Protein AF-A0AAE8I9Z9-F1 (afdb_monomer)

pLDDT: mean 86.56, std 18.38, range [20.78, 98.5]

Structure (mmCIF, N/CA/C/O backbone):
data_AF-A0AAE8I9Z9-F1
#
_entry.id   AF-A0AAE8I9Z9-F1
#
loop_
_atom_site.group_PDB
_atom_site.id
_atom_site.type_symbol
_atom_site.label_atom_id
_atom_site.label_alt_id
_atom_site.label_comp_id
_atom_site.label_asym_id
_atom_site.label_entity_id
_atom_site.label_seq_id
_atom_site.pdbx_PDB_ins_code
_atom_site.Cartn_x
_atom_site.Cartn_y
_atom_site.Cartn_z
_atom_site.occupancy
_atom_site.B_iso_or_equiv
_atom_site.auth_seq_id
_atom_site.auth_comp_id
_atom_site.auth_asym_id
_atom_site.auth_atom_id
_atom_site.pdbx_PDB_model_num
ATOM 1 N N . MET A 1 1 ? -72.978 13.487 47.332 1.00 27.78 1 MET A N 1
ATOM 2 C CA . MET A 1 1 ? -72.553 13.592 45.921 1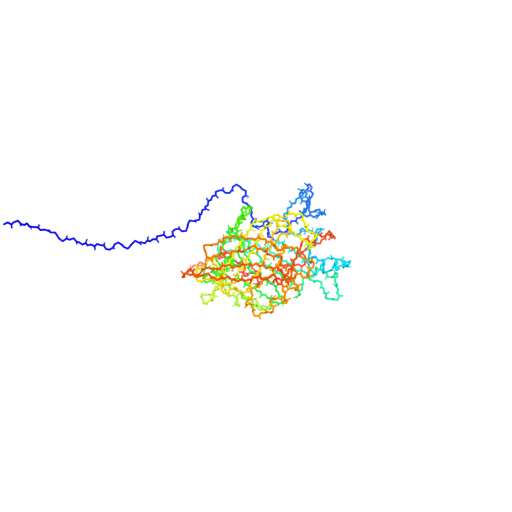.00 27.78 1 MET A CA 1
ATOM 3 C C . MET A 1 1 ? -71.120 13.064 45.837 1.00 27.78 1 MET A C 1
ATOM 5 O O . MET A 1 1 ? -70.278 13.612 46.527 1.00 27.78 1 MET A O 1
ATOM 9 N N . THR A 1 2 ? -70.921 11.811 45.387 1.00 24.28 2 THR A N 1
ATOM 10 C CA . THR A 1 2 ? -70.250 11.455 44.097 1.00 24.28 2 THR A CA 1
ATOM 11 C C . THR A 1 2 ? -68.805 12.001 44.030 1.00 24.28 2 THR A C 1
ATOM 13 O O . THR A 1 2 ? -68.655 13.207 44.067 1.00 24.28 2 THR A O 1
ATOM 16 N N . LYS A 1 3 ? -67.683 11.270 43.895 1.00 24.33 3 LYS A N 1
ATOM 17 C CA . LYS A 1 3 ? -67.329 9.877 43.545 1.00 24.33 3 LYS A CA 1
ATOM 18 C C . LYS A 1 3 ? -65.858 9.599 43.961 1.00 24.33 3 LYS A C 1
ATOM 20 O O . LYS A 1 3 ? -64.993 10.442 43.783 1.00 24.33 3 LYS A O 1
ATOM 25 N N . ALA A 1 4 ? -65.630 8.393 44.467 1.00 20.78 4 ALA A N 1
ATOM 26 C CA . ALA A 1 4 ? -64.546 7.432 44.221 1.00 20.78 4 ALA A CA 1
ATOM 27 C C . ALA A 1 4 ? -63.441 7.669 43.134 1.00 20.78 4 ALA A C 1
ATOM 29 O O . ALA A 1 4 ? -63.767 7.879 41.969 1.00 20.78 4 ALA A O 1
ATOM 30 N N . PHE A 1 5 ? -62.187 7.352 43.536 1.00 21.09 5 PHE A N 1
ATOM 31 C CA . PHE A 1 5 ? -61.244 6.333 42.984 1.00 21.09 5 PHE A CA 1
ATOM 32 C C . PHE A 1 5 ? -59.982 6.688 42.134 1.00 21.09 5 PHE A C 1
ATOM 34 O O . PHE A 1 5 ? -60.018 7.474 41.198 1.00 21.09 5 PHE A O 1
ATOM 41 N N . VAL A 1 6 ? -58.930 5.893 42.438 1.00 22.80 6 VAL A N 1
ATOM 42 C CA . VAL A 1 6 ? -57.739 5.427 41.670 1.00 22.80 6 VAL A CA 1
ATOM 43 C C . VAL A 1 6 ? -56.415 6.219 41.741 1.00 22.80 6 VAL A C 1
ATOM 45 O O . VAL A 1 6 ? -56.242 7.277 41.150 1.00 22.80 6 VAL A O 1
ATOM 48 N N . PHE A 1 7 ? -55.426 5.571 42.378 1.00 23.30 7 PHE A N 1
ATOM 49 C CA . PHE A 1 7 ? -53.979 5.734 42.182 1.00 23.30 7 PHE A CA 1
ATOM 50 C C . PHE A 1 7 ? -53.542 5.135 40.832 1.00 23.30 7 PHE A C 1
ATOM 52 O O . PHE A 1 7 ? -53.916 4.007 40.516 1.00 23.30 7 PHE A O 1
ATOM 59 N N . SER A 1 8 ? -52.677 5.820 40.081 1.00 23.91 8 SER A N 1
ATOM 60 C CA . SER A 1 8 ? -51.899 5.206 38.994 1.00 23.91 8 SER A CA 1
ATOM 61 C C . SER A 1 8 ? -50.421 5.559 39.115 1.00 23.91 8 SER A C 1
ATOM 63 O O . SER A 1 8 ? -50.047 6.729 39.146 1.00 23.91 8 SER A O 1
ATOM 65 N N . LEU A 1 9 ? -49.603 4.505 39.199 1.00 24.45 9 LEU A N 1
ATOM 66 C CA . LEU A 1 9 ? -48.158 4.520 39.010 1.00 24.45 9 LEU A CA 1
ATOM 67 C C . LEU A 1 9 ? -47.843 4.917 37.564 1.00 24.45 9 LEU A C 1
ATOM 69 O O . LEU A 1 9 ? -48.270 4.234 36.633 1.00 24.45 9 LEU A O 1
ATOM 73 N N . THR A 1 10 ? -47.012 5.937 37.378 1.00 28.91 10 THR A N 1
ATOM 74 C CA . THR A 1 10 ? -46.361 6.199 36.091 1.00 28.91 10 THR A CA 1
ATOM 75 C C . THR A 1 10 ? -44.973 5.568 36.120 1.00 28.91 10 THR A C 1
ATOM 77 O O . THR A 1 10 ? -44.073 6.049 36.807 1.00 28.91 10 THR A O 1
ATOM 80 N N . ALA A 1 11 ? -44.806 4.463 35.395 1.00 29.44 11 ALA A N 1
ATOM 81 C CA . ALA A 1 11 ? -43.508 3.863 35.123 1.00 29.44 11 ALA A CA 1
ATOM 82 C C . ALA A 1 11 ? -42.762 4.695 34.066 1.00 29.44 11 ALA A C 1
ATOM 84 O O . ALA A 1 11 ? -43.292 4.975 32.990 1.00 29.44 11 ALA A O 1
ATOM 85 N N . LEU A 1 12 ? -41.524 5.078 34.377 1.00 27.38 12 LEU A N 1
ATOM 86 C CA . LEU A 1 12 ? -40.584 5.693 33.445 1.00 27.38 12 LEU A CA 1
ATOM 87 C C . LEU A 1 12 ? -40.046 4.597 32.508 1.00 27.38 12 LEU A C 1
ATOM 89 O O . LEU A 1 12 ? -39.270 3.740 32.929 1.00 27.38 12 LEU A O 1
ATOM 93 N N . ALA A 1 13 ? -40.460 4.601 31.242 1.00 29.39 13 ALA A N 1
ATOM 94 C CA . ALA A 1 13 ? -39.861 3.752 30.218 1.00 29.39 13 ALA A CA 1
ATOM 95 C C . ALA A 1 13 ? -38.557 4.397 29.722 1.00 29.39 13 ALA A C 1
ATOM 97 O O . ALA A 1 13 ? -38.572 5.388 28.994 1.00 29.39 13 ALA A O 1
ATOM 98 N N . ILE A 1 14 ? -37.419 3.828 30.123 1.00 35.84 14 ILE A N 1
ATOM 99 C CA . ILE A 1 14 ? -36.111 4.112 29.529 1.00 35.84 14 ILE A CA 1
ATOM 100 C C . ILE A 1 14 ? -36.068 3.375 28.187 1.00 35.84 14 ILE A C 1
ATOM 102 O O . ILE A 1 14 ? -35.881 2.161 28.136 1.00 35.84 14 ILE A O 1
ATOM 106 N N . GLY A 1 15 ? -36.280 4.107 27.095 1.00 30.06 15 GLY A N 1
ATOM 107 C CA . GLY A 1 15 ? -36.094 3.597 25.742 1.00 30.06 15 GLY A CA 1
ATOM 108 C C . GLY A 1 15 ? -34.610 3.386 25.456 1.00 30.06 15 GLY A C 1
ATOM 109 O O . GLY A 1 15 ? -33.880 4.334 25.180 1.00 30.06 15 GLY A O 1
ATOM 110 N N . SER A 1 16 ? -34.154 2.138 25.526 1.00 34.41 16 SER A N 1
ATOM 111 C CA . SER A 1 16 ? -32.847 1.728 25.019 1.00 34.41 16 SER A CA 1
ATOM 112 C C . SER A 1 16 ? -32.886 1.745 23.488 1.00 34.41 16 SER A C 1
ATOM 114 O O . SER A 1 16 ? -33.453 0.852 22.862 1.00 34.41 16 SER A O 1
ATOM 116 N N . ALA A 1 17 ? -32.302 2.771 22.870 1.00 32.62 17 ALA A N 1
ATOM 117 C CA . ALA A 1 17 ? -32.050 2.776 21.435 1.00 32.62 17 ALA A CA 1
ATOM 118 C C . ALA A 1 17 ? -30.939 1.758 21.124 1.00 32.62 17 ALA A C 1
ATOM 120 O O . ALA A 1 17 ? -29.752 2.034 21.294 1.00 32.62 17 ALA A O 1
ATOM 121 N N . ASN A 1 18 ? -31.332 0.562 20.687 1.00 29.11 18 ASN A N 1
ATOM 122 C CA . ASN A 1 18 ? -30.429 -0.382 20.043 1.00 29.11 18 ASN A CA 1
ATOM 123 C C . ASN A 1 18 ? -29.983 0.220 18.706 1.00 29.11 18 ASN A C 1
ATOM 125 O O . ASN A 1 18 ? -30.702 0.151 17.711 1.00 29.11 18 ASN A O 1
ATOM 129 N N . VAL A 1 19 ? -28.786 0.805 18.675 1.00 31.58 19 VAL A N 1
ATOM 130 C CA . VAL A 1 19 ? -28.077 1.083 17.422 1.00 31.58 19 VAL A CA 1
ATOM 131 C C . VAL A 1 19 ? -27.552 -0.256 16.906 1.00 31.58 19 VAL A C 1
ATOM 133 O O . VAL A 1 19 ? -26.397 -0.628 17.104 1.00 31.58 19 VAL A O 1
ATOM 136 N N . SER A 1 20 ? -28.441 -1.033 16.292 1.00 33.75 20 SER A N 1
ATOM 137 C CA . SER A 1 20 ? -28.059 -2.159 15.453 1.00 33.75 20 SER A CA 1
ATOM 138 C C . SER A 1 20 ? -27.346 -1.582 14.234 1.00 33.75 20 SER A C 1
ATOM 140 O O . SER A 1 20 ? -27.979 -1.002 13.356 1.00 33.75 20 SER A O 1
ATOM 142 N N . GLY A 1 21 ? -26.016 -1.683 14.214 1.00 31.55 21 GLY A N 1
ATOM 143 C CA . GLY A 1 21 ? -25.214 -1.344 13.045 1.00 31.55 21 GLY A CA 1
ATOM 144 C C . GLY A 1 21 ? -25.703 -2.155 11.851 1.00 31.55 21 GLY A C 1
ATOM 145 O O . GLY A 1 21 ? -25.521 -3.372 11.810 1.00 31.55 21 GLY A O 1
ATOM 146 N N . ALA A 1 22 ? -26.358 -1.482 10.909 1.00 30.47 22 ALA A N 1
ATOM 147 C CA . ALA A 1 22 ? -26.752 -2.062 9.641 1.00 30.47 22 ALA A CA 1
ATOM 148 C C . ALA A 1 22 ? -25.480 -2.357 8.840 1.00 30.47 22 ALA A C 1
ATOM 150 O O . ALA A 1 22 ? -24.880 -1.475 8.229 1.00 30.47 22 ALA A O 1
ATOM 151 N N . VAL A 1 23 ? -25.039 -3.611 8.884 1.00 37.22 23 VAL A N 1
ATOM 152 C CA . VAL A 1 23 ? -24.129 -4.155 7.884 1.00 37.22 23 VAL A CA 1
ATOM 153 C C . VAL A 1 23 ? -25.029 -4.545 6.718 1.00 37.22 23 VAL A C 1
ATOM 155 O O . VAL A 1 23 ? -25.669 -5.593 6.763 1.00 37.22 23 VAL A O 1
ATOM 158 N N . ASN A 1 24 ? -25.161 -3.674 5.716 1.00 34.12 24 ASN A N 1
ATOM 159 C CA . ASN A 1 24 ? -25.824 -4.046 4.468 1.00 34.12 24 ASN A CA 1
ATOM 160 C C . ASN A 1 24 ? -24.989 -5.153 3.816 1.00 34.12 24 ASN A C 1
ATOM 162 O O . ASN A 1 24 ? -23.920 -4.900 3.268 1.00 34.12 24 ASN A O 1
ATOM 166 N N . ALA A 1 25 ? -25.456 -6.392 3.946 1.00 39.59 25 ALA A N 1
ATOM 167 C CA . ALA A 1 25 ? -24.931 -7.540 3.233 1.00 39.59 25 ALA A CA 1
ATOM 168 C C . ALA A 1 25 ? -25.833 -7.782 2.018 1.00 39.59 25 ALA A C 1
ATOM 170 O O . ALA A 1 25 ? -26.787 -8.554 2.087 1.00 39.59 25 ALA A O 1
ATOM 171 N N . GLU A 1 26 ? -25.550 -7.091 0.915 1.00 36.56 26 GLU A N 1
ATOM 172 C CA . GLU A 1 26 ? -26.043 -7.509 -0.395 1.00 36.56 26 GLU A CA 1
ATOM 173 C C . GLU A 1 26 ? -25.171 -8.652 -0.922 1.00 36.56 26 GLU A C 1
ATOM 175 O O . GLU A 1 26 ? -23.943 -8.650 -0.803 1.00 36.56 26 GLU A O 1
ATOM 180 N N . ALA A 1 27 ? -25.833 -9.671 -1.464 1.00 37.28 27 ALA A N 1
ATOM 181 C CA . ALA A 1 27 ? -25.208 -10.850 -2.035 1.00 37.28 27 ALA A CA 1
ATOM 182 C C . ALA A 1 27 ? -24.392 -10.471 -3.285 1.00 37.28 27 ALA A C 1
ATOM 184 O O . ALA A 1 27 ? -24.947 -10.133 -4.328 1.00 37.28 27 ALA A O 1
ATOM 185 N N . ALA A 1 28 ? -23.064 -10.541 -3.175 1.00 37.03 28 ALA A N 1
ATOM 186 C CA . ALA A 1 28 ? -22.134 -10.207 -4.245 1.00 37.03 28 ALA A CA 1
ATOM 187 C C . ALA A 1 28 ? -21.938 -11.385 -5.215 1.00 37.03 28 ALA A C 1
ATOM 189 O O . ALA A 1 28 ? -21.158 -12.304 -4.957 1.00 37.03 28 ALA A O 1
ATOM 190 N N . THR A 1 29 ? -22.578 -11.331 -6.381 1.00 37.59 29 THR A N 1
ATOM 191 C CA . THR A 1 29 ? -22.093 -12.047 -7.567 1.00 37.59 29 THR A CA 1
ATOM 192 C C . THR A 1 29 ? -20.785 -11.392 -8.024 1.00 37.59 29 THR A C 1
ATOM 194 O O . THR A 1 29 ? -20.809 -10.338 -8.652 1.00 37.59 29 THR A O 1
ATOM 197 N N . GLY A 1 30 ? -19.642 -11.996 -7.676 1.00 48.78 30 GLY A N 1
ATOM 198 C CA . GLY A 1 30 ? -18.316 -11.600 -8.177 1.00 48.78 30 GLY A CA 1
ATOM 199 C C . GLY A 1 30 ? -17.436 -10.774 -7.230 1.00 48.78 30 GLY A C 1
ATOM 200 O O . GLY A 1 30 ? -16.554 -10.061 -7.711 1.00 48.78 30 GLY A O 1
ATOM 201 N N . SER A 1 31 ? -17.642 -10.852 -5.907 1.00 60.31 31 SER A N 1
ATOM 202 C CA . SER A 1 31 ? -16.715 -10.238 -4.941 1.00 60.31 31 SER A CA 1
ATOM 203 C C . SER A 1 31 ? -15.290 -10.727 -5.198 1.00 60.31 31 SER A C 1
ATOM 205 O O . SER A 1 31 ? -15.023 -11.926 -5.134 1.00 60.31 31 SER A O 1
ATOM 207 N N . THR A 1 32 ? -14.383 -9.804 -5.515 1.00 82.44 32 THR A N 1
ATOM 208 C CA . THR A 1 32 ? -12.966 -10.142 -5.620 1.00 82.44 32 THR A CA 1
ATOM 209 C C . THR A 1 32 ? -12.369 -10.247 -4.222 1.00 82.44 32 THR A C 1
ATOM 211 O O . THR A 1 32 ? -12.571 -9.360 -3.389 1.00 82.44 32 THR A O 1
ATOM 214 N N . ASP A 1 33 ? -11.613 -11.316 -3.993 1.00 93.75 33 ASP A N 1
ATOM 215 C CA . ASP A 1 33 ? -10.903 -11.547 -2.746 1.00 93.75 33 ASP A CA 1
ATOM 216 C C . ASP A 1 33 ? -9.696 -10.610 -2.622 1.00 93.75 33 ASP A C 1
ATOM 218 O O . ASP A 1 33 ? -8.942 -10.408 -3.571 1.00 93.75 33 ASP A O 1
ATOM 222 N N . ILE A 1 34 ? -9.483 -10.037 -1.439 1.00 96.00 34 ILE A N 1
ATOM 223 C CA . ILE A 1 34 ? -8.300 -9.216 -1.168 1.00 96.00 34 ILE A CA 1
ATOM 224 C C . ILE A 1 34 ? -6.989 -9.981 -1.343 1.00 96.00 34 ILE A C 1
ATOM 226 O O . ILE A 1 34 ? -5.971 -9.357 -1.622 1.00 96.00 34 ILE A O 1
ATOM 230 N N . TYR A 1 35 ? -7.000 -11.307 -1.179 1.00 96.94 35 TYR A N 1
ATOM 231 C CA . TYR A 1 35 ? -5.819 -12.141 -1.383 1.00 96.94 35 TYR A CA 1
ATOM 232 C C . TYR A 1 35 ? -5.210 -11.926 -2.778 1.00 96.94 35 TYR A C 1
ATOM 234 O O . TYR A 1 35 ? -4.000 -11.717 -2.869 1.00 96.94 35 TYR A O 1
ATOM 242 N N . ASP A 1 36 ? -6.054 -11.827 -3.811 1.00 95.69 36 ASP A N 1
ATOM 243 C CA . ASP A 1 36 ? -5.654 -11.596 -5.206 1.00 95.69 36 ASP A CA 1
ATOM 244 C C . ASP A 1 36 ? -4.896 -10.270 -5.394 1.00 95.69 36 ASP A C 1
ATOM 246 O O . ASP A 1 36 ? -4.136 -10.125 -6.335 1.00 95.69 36 ASP A O 1
ATOM 250 N N . TYR A 1 37 ? -5.101 -9.276 -4.521 1.00 97.12 37 TYR A N 1
ATOM 251 C CA . TYR A 1 37 ? -4.384 -7.991 -4.558 1.00 97.12 37 TYR A CA 1
ATOM 252 C C . TYR A 1 37 ? -3.148 -7.966 -3.651 1.00 97.12 37 TYR A C 1
ATOM 254 O O . TYR A 1 37 ? -2.402 -6.988 -3.642 1.00 97.12 37 TYR A O 1
ATOM 262 N N . MET A 1 38 ? -2.947 -8.998 -2.832 1.00 97.25 38 MET A N 1
ATOM 263 C CA . MET A 1 38 ? -1.828 -9.080 -1.892 1.00 97.25 38 MET A CA 1
ATOM 264 C C . MET A 1 38 ? -0.675 -9.898 -2.465 1.00 97.25 38 MET A C 1
ATOM 266 O O . MET A 1 38 ? 0.477 -9.608 -2.152 1.00 97.25 38 MET A O 1
ATOM 270 N N . VAL A 1 39 ? -0.980 -10.891 -3.299 1.00 97.25 39 VAL A N 1
ATOM 271 C CA . VAL A 1 39 ? -0.012 -11.780 -3.945 1.00 97.25 39 VAL A CA 1
ATOM 272 C C . VAL A 1 39 ? 0.187 -11.358 -5.398 1.00 97.25 39 VAL A C 1
ATOM 274 O O . VAL A 1 39 ? -0.754 -10.944 -6.060 1.00 97.25 39 VAL A O 1
ATOM 277 N N . MET A 1 40 ? 1.422 -11.417 -5.888 1.00 96.62 40 MET A N 1
ATOM 278 C CA . MET A 1 40 ? 1.726 -11.154 -7.295 1.00 96.62 40 MET A CA 1
ATOM 279 C C . MET A 1 40 ? 1.383 -12.358 -8.181 1.00 96.62 40 MET A C 1
ATOM 281 O O . MET A 1 40 ? 1.459 -13.509 -7.743 1.00 96.62 40 MET A O 1
ATOM 285 N N . ASN A 1 41 ? 1.100 -12.103 -9.455 1.00 97.50 41 ASN A N 1
ATOM 286 C CA . ASN A 1 41 ? 0.813 -13.154 -10.423 1.00 97.50 41 ASN A CA 1
ATOM 287 C C . ASN A 1 41 ? 2.050 -13.625 -11.186 1.00 97.50 41 ASN A C 1
ATOM 289 O O . ASN A 1 41 ? 3.103 -13.007 -11.193 1.00 97.50 41 ASN A O 1
ATOM 293 N N . VAL A 1 42 ? 1.903 -14.731 -11.902 1.00 96.81 42 VAL A N 1
ATOM 294 C CA . VAL A 1 42 ? 2.813 -15.160 -12.964 1.00 96.81 42 VAL A CA 1
ATOM 295 C C . VAL A 1 42 ? 2.002 -15.521 -14.199 1.00 96.81 42 VAL A C 1
ATOM 297 O O . VAL A 1 42 ? 0.899 -16.063 -14.092 1.00 96.81 42 VAL A O 1
ATOM 300 N N . CYS A 1 43 ? 2.552 -15.251 -15.382 1.00 96.88 43 CYS A N 1
ATOM 301 C CA . CYS A 1 43 ? 2.011 -15.809 -16.617 1.00 96.88 43 CYS A CA 1
ATOM 302 C C . CYS A 1 43 ? 2.196 -17.323 -16.621 1.00 96.88 43 CYS A C 1
ATOM 304 O O . CYS A 1 43 ? 3.237 -17.815 -16.176 1.00 96.88 43 CYS A O 1
ATOM 306 N N . VAL A 1 44 ? 1.219 -18.060 -17.147 1.00 97.12 44 VAL A N 1
ATOM 307 C CA . VAL A 1 44 ? 1.270 -19.526 -17.175 1.00 97.12 44 VAL A CA 1
ATOM 308 C C . VAL A 1 44 ? 1.069 -20.116 -18.559 1.00 97.12 44 VAL A C 1
ATOM 310 O O . VAL A 1 44 ? 0.367 -19.556 -19.398 1.00 97.12 44 VAL A O 1
ATOM 313 N N . GLY A 1 45 ? 1.723 -21.256 -18.783 1.00 95.94 45 GLY A N 1
ATOM 314 C CA . GLY A 1 45 ? 1.485 -22.112 -19.938 1.00 95.94 45 GLY A CA 1
ATOM 315 C C . GLY A 1 45 ? 0.214 -22.950 -19.796 1.00 95.94 45 GLY A C 1
ATOM 316 O O . GLY A 1 45 ? -0.473 -22.917 -18.774 1.00 95.94 45 GLY A O 1
ATOM 317 N N . SER A 1 46 ? -0.070 -23.765 -20.814 1.00 95.88 46 SER A N 1
ATOM 318 C CA . SER A 1 46 ? -1.229 -24.671 -20.836 1.00 95.88 46 SER A CA 1
ATOM 319 C C . SER A 1 46 ? -1.248 -25.695 -19.698 1.00 95.88 46 SER A C 1
ATOM 321 O O . SER A 1 46 ? -2.305 -26.215 -19.358 1.00 95.88 46 SER A O 1
ATOM 323 N N . ASP A 1 47 ? -0.086 -26.005 -19.126 1.00 95.44 47 ASP A N 1
ATOM 324 C CA . ASP A 1 47 ? 0.095 -26.918 -17.996 1.00 95.44 47 ASP A CA 1
ATOM 325 C C . ASP A 1 47 ? -0.016 -26.215 -16.627 1.00 95.44 47 ASP A C 1
ATOM 327 O O . ASP A 1 47 ? 0.066 -26.864 -15.585 1.00 95.44 47 ASP A O 1
ATOM 331 N N . GLY A 1 48 ? -0.205 -24.889 -16.610 1.00 93.62 48 GLY A N 1
ATOM 332 C CA . GLY A 1 48 ? -0.257 -24.074 -15.396 1.00 93.62 48 GLY A CA 1
ATOM 333 C C . GLY A 1 48 ? 1.114 -23.724 -14.800 1.00 93.62 48 GLY A C 1
ATOM 334 O O . GLY A 1 48 ? 1.168 -23.082 -13.739 1.00 93.62 48 GLY A O 1
ATOM 335 N N . SER A 1 49 ? 2.213 -24.119 -15.451 1.00 94.31 49 SER A N 1
ATOM 336 C CA . SER A 1 49 ? 3.577 -23.787 -15.033 1.00 94.31 49 SER A CA 1
ATOM 337 C C . SER A 1 49 ? 3.905 -22.327 -15.359 1.00 94.31 49 SER A C 1
ATOM 339 O O . SER A 1 49 ? 3.461 -21.829 -16.399 1.00 94.31 49 SER A O 1
ATOM 341 N N . PRO A 1 50 ? 4.692 -21.626 -14.517 1.00 95.19 50 PRO A N 1
ATOM 342 C CA . PRO A 1 50 ? 5.134 -20.271 -14.825 1.00 95.19 50 PRO A CA 1
ATOM 343 C C . PRO A 1 50 ? 5.934 -20.229 -16.131 1.00 95.19 50 PRO A C 1
ATOM 345 O O . PRO A 1 50 ? 6.873 -21.004 -16.323 1.00 95.19 50 PRO A O 1
ATOM 348 N N . ILE A 1 51 ? 5.592 -19.293 -17.011 1.00 94.75 51 ILE A N 1
ATOM 349 C CA . ILE A 1 51 ? 6.317 -19.015 -18.255 1.00 94.75 51 ILE A CA 1
ATOM 350 C C . ILE A 1 51 ? 6.769 -17.559 -18.287 1.00 94.75 51 ILE A C 1
ATOM 352 O O . ILE A 1 51 ? 6.219 -16.697 -17.602 1.00 94.75 51 ILE A O 1
ATOM 356 N N . LYS A 1 52 ? 7.774 -17.263 -19.115 1.00 94.00 52 LYS A N 1
ATOM 357 C CA . LYS A 1 52 ? 8.252 -15.892 -19.312 1.00 94.00 52 LYS A CA 1
ATOM 358 C C . LYS A 1 52 ? 7.128 -15.000 -19.846 1.00 94.00 52 LYS A C 1
ATOM 360 O O . LYS A 1 52 ? 6.549 -15.301 -20.884 1.00 94.00 52 LYS A O 1
ATOM 365 N N . GLY A 1 53 ? 6.875 -13.884 -19.169 1.00 91.56 53 GLY A N 1
ATOM 366 C CA . GLY A 1 53 ? 5.876 -12.904 -19.580 1.00 91.56 53 GLY A CA 1
ATOM 367 C C . GLY A 1 53 ? 5.638 -11.835 -18.519 1.00 91.56 53 GLY A C 1
ATOM 368 O O . GLY A 1 53 ? 6.068 -11.982 -17.375 1.00 91.56 53 GLY A O 1
ATOM 369 N N . ASN A 1 54 ? 4.961 -10.762 -18.926 1.00 92.75 54 ASN A N 1
ATOM 370 C CA . ASN A 1 54 ? 4.467 -9.710 -18.046 1.00 92.75 54 ASN A CA 1
ATOM 371 C C . ASN A 1 54 ? 3.018 -10.049 -17.635 1.00 92.75 54 ASN A C 1
ATOM 373 O O . ASN A 1 54 ? 2.173 -10.160 -18.529 1.00 92.75 54 ASN A O 1
ATOM 377 N N . PRO A 1 55 ? 2.691 -10.200 -16.334 1.00 94.69 55 PRO A N 1
ATOM 378 C CA . PRO A 1 55 ? 1.318 -10.478 -15.889 1.00 94.69 55 PRO A CA 1
ATOM 379 C C . PRO A 1 55 ? 0.323 -9.372 -16.269 1.00 94.69 55 PRO A C 1
ATOM 381 O O . PRO A 1 55 ? -0.875 -9.615 -16.350 1.00 94.69 55 PRO A O 1
ATOM 384 N N . LEU A 1 56 ? 0.806 -8.169 -16.598 1.00 93.38 56 LEU A N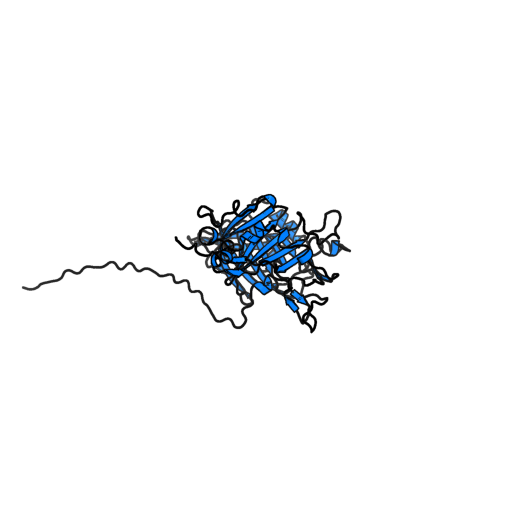 1
ATOM 385 C CA . LEU A 1 56 ? -0.024 -7.099 -17.151 1.00 93.38 56 LEU A CA 1
ATOM 386 C C . LEU A 1 56 ? -0.432 -7.328 -18.618 1.00 93.38 56 LEU A C 1
ATOM 388 O O . LEU A 1 56 ? -1.216 -6.546 -19.152 1.00 93.38 56 LEU A O 1
ATOM 392 N N . GLU A 1 57 ? 0.101 -8.333 -19.310 1.00 92.88 57 GLU A N 1
ATOM 393 C CA . GLU A 1 57 ? -0.085 -8.505 -20.760 1.00 92.88 57 GLU A CA 1
ATOM 394 C C . GLU A 1 57 ? -0.541 -9.908 -21.161 1.00 92.88 57 GLU A C 1
ATOM 396 O O . GLU A 1 57 ? -1.182 -10.067 -22.201 1.00 92.88 57 GLU A O 1
ATOM 401 N N . CYS A 1 58 ? -0.220 -10.938 -20.376 1.00 93.94 58 CYS A N 1
ATOM 402 C CA . CYS A 1 58 ? -0.544 -12.307 -20.756 1.00 93.94 58 CYS A CA 1
ATOM 403 C C . CYS A 1 58 ? -2.030 -12.645 -20.584 1.00 93.94 58 CYS A C 1
ATOM 405 O O . CYS A 1 58 ? -2.724 -12.157 -19.695 1.00 93.94 58 CYS A O 1
ATOM 407 N N . SER A 1 59 ? -2.516 -13.530 -21.456 1.00 92.62 59 SER A N 1
ATOM 408 C CA . SER A 1 59 ? -3.911 -13.982 -21.471 1.00 92.62 59 SER A CA 1
ATOM 409 C C . SER A 1 59 ? -4.242 -14.970 -20.353 1.00 92.62 59 SER A C 1
ATOM 411 O O . SER A 1 59 ? -5.405 -15.095 -19.973 1.00 92.62 59 SER A O 1
ATOM 413 N N . GLN A 1 60 ? -3.236 -15.683 -19.840 1.00 96.12 60 GLN A N 1
ATOM 414 C CA . GLN A 1 60 ? -3.368 -16.642 -18.751 1.00 96.12 60 GLN A CA 1
ATOM 415 C C . GLN A 1 60 ? -2.350 -16.332 -17.661 1.00 96.12 60 GLN A C 1
ATOM 417 O O . GLN A 1 60 ? -1.141 -16.296 -17.902 1.00 96.12 60 GLN A O 1
ATOM 422 N N . GLN A 1 61 ? -2.861 -16.140 -16.452 1.00 96.56 61 GLN A N 1
ATOM 423 C CA . GLN A 1 61 ? -2.076 -15.869 -15.260 1.00 96.56 61 GLN A CA 1
ATOM 424 C C . GLN A 1 61 ? -2.726 -16.506 -14.031 1.00 96.56 61 GLN A C 1
ATOM 426 O O . GLN A 1 61 ? -3.902 -16.875 -14.058 1.00 96.56 61 GLN A O 1
ATOM 431 N N . ARG A 1 62 ? -1.948 -16.626 -12.959 1.00 96.00 62 ARG A N 1
ATOM 432 C CA . ARG A 1 62 ? -2.400 -17.029 -11.620 1.00 96.00 62 ARG A CA 1
ATOM 433 C C . ARG A 1 62 ? -1.480 -16.438 -10.560 1.00 96.00 62 ARG A C 1
ATOM 435 O O . ARG A 1 62 ? -0.335 -16.120 -10.880 1.00 96.00 62 ARG A O 1
ATOM 442 N N . ASP A 1 63 ? -1.930 -16.447 -9.313 1.00 96.81 63 ASP A N 1
ATOM 443 C CA . ASP A 1 63 ? -1.094 -16.155 -8.151 1.00 96.81 63 ASP A CA 1
ATOM 444 C C . ASP A 1 63 ? 0.174 -17.013 -8.150 1.00 96.81 63 ASP A C 1
ATOM 446 O O . ASP A 1 63 ? 0.151 -18.213 -8.480 1.00 96.81 63 ASP A O 1
ATOM 450 N N . ILE A 1 64 ? 1.283 -16.404 -7.736 1.00 95.88 64 ILE A N 1
ATOM 451 C CA . ILE A 1 64 ? 2.520 -17.123 -7.461 1.00 95.88 64 ILE A CA 1
ATOM 452 C C . ILE A 1 64 ? 2.341 -18.071 -6.266 1.00 95.88 64 ILE A C 1
ATOM 454 O O . ILE A 1 64 ? 1.703 -17.750 -5.261 1.00 95.88 64 ILE A O 1
ATOM 458 N N . ARG A 1 65 ? 2.933 -19.260 -6.361 1.00 94.62 65 ARG A N 1
ATOM 459 C CA . ARG A 1 65 ? 2.913 -20.298 -5.326 1.00 94.62 65 ARG A CA 1
ATOM 460 C C . ARG A 1 65 ? 4.306 -20.488 -4.728 1.00 94.62 65 ARG A C 1
ATOM 462 O O . ARG A 1 65 ? 5.294 -20.251 -5.423 1.00 94.62 65 ARG A O 1
ATOM 469 N N . PRO A 1 66 ? 4.413 -20.985 -3.482 1.00 90.31 66 PRO A N 1
ATOM 470 C CA . PRO A 1 66 ? 5.703 -21.337 -2.903 1.00 90.31 66 PRO A CA 1
ATOM 471 C C . PRO A 1 66 ? 6.496 -22.287 -3.808 1.00 90.31 66 PRO A C 1
ATOM 473 O O . PRO A 1 66 ? 6.018 -23.371 -4.143 1.00 90.31 66 PRO A O 1
ATOM 476 N N . GLY A 1 67 ? 7.711 -21.877 -4.176 1.00 88.81 67 GLY A N 1
ATOM 477 C CA . GLY A 1 67 ? 8.612 -22.631 -5.055 1.00 88.81 67 GLY A CA 1
ATOM 478 C C . GLY A 1 67 ? 8.494 -22.305 -6.548 1.00 88.81 67 GLY A C 1
ATOM 479 O O . GLY A 1 67 ? 9.298 -22.808 -7.334 1.00 88.81 67 GLY A O 1
ATOM 480 N N . ASP A 1 68 ? 7.545 -21.460 -6.961 1.00 94.44 68 ASP A N 1
ATOM 481 C CA . ASP A 1 68 ? 7.570 -20.900 -8.312 1.00 94.44 68 ASP A CA 1
ATOM 482 C C . ASP A 1 68 ? 8.810 -20.012 -8.499 1.00 94.44 68 ASP A C 1
ATOM 484 O O . ASP A 1 68 ? 9.203 -19.252 -7.612 1.00 94.44 68 ASP A O 1
ATOM 488 N N . ARG A 1 69 ? 9.389 -20.051 -9.703 1.00 93.00 69 ARG A N 1
ATOM 489 C CA . ARG A 1 69 ? 10.437 -19.113 -10.122 1.00 93.00 69 ARG A CA 1
ATOM 490 C C . ARG A 1 69 ? 9.807 -18.004 -10.953 1.00 93.00 69 ARG A C 1
ATOM 492 O O . ARG A 1 69 ? 9.146 -18.283 -11.952 1.00 93.00 69 ARG A O 1
ATOM 499 N N . ILE A 1 70 ? 10.043 -16.756 -10.569 1.00 91.19 70 ILE A N 1
ATOM 500 C CA . ILE A 1 70 ? 9.507 -15.578 -11.247 1.00 91.19 70 ILE A CA 1
ATOM 501 C C . ILE A 1 70 ? 10.397 -15.242 -12.449 1.00 91.19 70 ILE A C 1
ATOM 503 O O . ILE A 1 70 ? 11.602 -15.036 -12.282 1.00 91.19 70 ILE A O 1
ATOM 507 N N . PRO A 1 71 ? 9.838 -15.157 -13.666 1.00 90.62 71 PRO A N 1
ATOM 508 C CA . PRO A 1 71 ? 10.588 -14.796 -14.867 1.00 90.62 71 PRO A CA 1
ATOM 509 C C . PRO A 1 71 ? 10.572 -13.283 -15.156 1.00 90.62 71 PRO A C 1
ATOM 511 O O . PRO A 1 71 ? 10.865 -12.855 -16.276 1.00 90.62 71 PRO A O 1
ATOM 514 N N . TYR A 1 72 ? 10.203 -12.467 -14.170 1.00 91.50 72 TYR A N 1
ATOM 515 C CA . TYR A 1 72 ? 10.148 -11.013 -14.255 1.00 91.50 72 TYR A CA 1
ATOM 516 C C . TYR A 1 72 ? 10.461 -10.378 -12.893 1.00 91.50 72 TYR A C 1
ATOM 518 O O . TYR A 1 72 ? 10.396 -11.029 -11.853 1.00 91.50 72 TYR A O 1
ATOM 526 N N . VAL A 1 73 ? 10.809 -9.098 -12.910 1.00 88.38 73 VAL A N 1
ATOM 527 C CA . VAL A 1 73 ? 10.844 -8.236 -11.724 1.00 88.38 73 VAL A CA 1
ATOM 528 C C . VAL A 1 73 ? 9.979 -7.021 -12.002 1.00 88.38 73 VAL A C 1
ATOM 530 O O . VAL A 1 73 ? 9.859 -6.604 -13.156 1.00 88.38 73 VAL A O 1
ATOM 533 N N . HIS A 1 74 ? 9.377 -6.459 -10.962 1.00 91.00 74 HIS A N 1
ATOM 534 C CA . HIS A 1 74 ? 8.682 -5.187 -11.053 1.00 91.00 74 HIS A CA 1
ATOM 535 C C . HIS A 1 74 ? 9.364 -4.213 -10.094 1.00 91.00 74 HIS A C 1
ATOM 537 O O . HIS A 1 74 ? 9.576 -4.507 -8.914 1.00 91.00 74 HIS A O 1
ATOM 543 N N . ALA A 1 75 ? 9.851 -3.118 -10.658 1.00 90.56 75 ALA A N 1
ATOM 544 C CA . ALA A 1 75 ? 10.758 -2.198 -9.999 1.00 90.56 75 ALA A CA 1
ATOM 545 C C . ALA A 1 75 ? 10.254 -0.771 -10.135 1.00 90.56 75 ALA A C 1
ATOM 547 O O . ALA A 1 75 ? 9.360 -0.499 -10.941 1.00 90.56 75 ALA A O 1
ATOM 548 N N . ASP A 1 76 ? 10.811 0.136 -9.343 1.00 89.38 76 ASP A N 1
ATOM 549 C CA . ASP A 1 76 ? 10.570 1.553 -9.555 1.00 89.38 76 ASP A CA 1
ATOM 550 C C . ASP A 1 76 ? 11.117 2.024 -10.912 1.00 89.38 76 ASP A C 1
ATOM 552 O O . ASP A 1 76 ? 12.022 1.438 -11.517 1.00 89.38 76 ASP A O 1
ATOM 556 N N . PHE A 1 77 ? 10.516 3.084 -11.445 1.00 88.75 77 PHE A N 1
ATOM 557 C CA . PHE A 1 77 ? 11.041 3.706 -12.652 1.00 88.75 77 PHE A CA 1
ATOM 558 C C . PHE A 1 77 ? 12.415 4.337 -12.390 1.00 88.75 77 PHE A C 1
ATOM 560 O O . PHE A 1 77 ? 12.667 4.840 -11.289 1.00 88.75 77 PHE A O 1
ATOM 567 N N . PRO A 1 78 ? 13.312 4.342 -13.393 1.00 82.88 78 PRO A N 1
ATOM 568 C CA . PRO A 1 78 ? 14.625 4.948 -13.240 1.00 82.88 78 PRO A CA 1
ATOM 569 C C . PRO A 1 78 ? 14.515 6.436 -12.895 1.00 82.88 78 PRO A C 1
ATOM 571 O O . PRO A 1 78 ? 13.622 7.145 -13.366 1.00 82.88 78 PRO A O 1
ATOM 574 N N . ALA A 1 79 ? 15.466 6.921 -12.095 1.00 77.19 79 ALA A N 1
ATOM 575 C CA . ALA A 1 79 ? 15.516 8.322 -11.684 1.00 77.19 79 ALA A CA 1
ATOM 576 C C . ALA A 1 79 ? 15.727 9.264 -12.882 1.00 77.19 79 ALA A C 1
ATOM 578 O O . ALA A 1 79 ? 15.309 10.423 -12.850 1.00 77.19 79 ALA A O 1
ATOM 579 N N . SER A 1 80 ? 16.369 8.768 -13.942 1.00 79.81 80 SER A N 1
ATOM 580 C CA . SER A 1 80 ? 16.588 9.480 -15.193 1.00 79.81 80 SER A CA 1
ATOM 581 C C . SER A 1 80 ? 16.241 8.598 -16.396 1.00 79.81 80 SER A C 1
ATOM 583 O O . SER A 1 80 ? 16.670 7.448 -16.453 1.00 79.81 80 SER A O 1
ATOM 585 N N . PRO A 1 81 ? 15.587 9.133 -17.444 1.00 77.81 81 PRO A N 1
ATOM 586 C CA . PRO A 1 81 ? 15.378 8.399 -18.697 1.00 77.81 81 PRO A CA 1
ATOM 587 C C . PRO A 1 81 ? 16.692 8.076 -19.432 1.00 77.81 81 PRO A C 1
ATOM 589 O O . PRO A 1 81 ? 16.694 7.311 -20.390 1.00 77.81 81 PRO A O 1
ATOM 592 N N . LYS A 1 82 ? 17.814 8.679 -19.012 1.00 83.75 82 LYS A N 1
ATOM 593 C CA . LYS A 1 82 ? 19.159 8.383 -19.525 1.00 83.75 82 LYS A CA 1
ATOM 594 C C . LYS A 1 82 ? 19.849 7.249 -18.762 1.00 83.75 82 LYS A C 1
ATOM 596 O O . LYS A 1 82 ? 20.957 6.870 -19.142 1.00 83.75 82 LYS A O 1
ATOM 601 N N . ASP A 1 83 ? 19.257 6.758 -17.673 1.00 83.56 83 ASP A N 1
ATOM 602 C CA . ASP A 1 83 ? 19.815 5.630 -16.939 1.00 83.56 83 ASP A CA 1
ATOM 603 C C . ASP A 1 83 ? 19.792 4.382 -17.828 1.00 83.56 83 ASP A C 1
ATOM 605 O O . ASP A 1 83 ? 18.808 4.075 -18.494 1.00 83.56 83 ASP A O 1
ATOM 609 N N . THR A 1 84 ? 20.916 3.670 -17.860 1.00 82.88 84 THR A N 1
ATOM 610 C CA . THR A 1 84 ? 21.120 2.469 -18.679 1.00 82.88 84 THR A CA 1
ATOM 611 C C . THR A 1 84 ? 21.617 1.314 -17.813 1.00 82.88 84 THR A C 1
ATOM 613 O O . THR A 1 84 ? 21.996 1.496 -16.649 1.00 82.88 84 THR A O 1
ATOM 616 N N . GLY A 1 85 ? 21.597 0.098 -18.367 1.00 83.31 85 GLY A N 1
ATOM 617 C CA . GLY A 1 85 ? 21.994 -1.108 -17.640 1.00 83.31 85 GLY A CA 1
ATOM 618 C C . GLY A 1 85 ? 21.145 -1.305 -16.382 1.00 83.31 85 GLY A C 1
ATOM 619 O O . GLY A 1 85 ? 19.934 -1.121 -16.411 1.00 83.31 85 GLY A O 1
ATOM 620 N N . CYS A 1 86 ? 21.775 -1.640 -15.256 1.00 79.62 86 CYS A N 1
ATOM 621 C CA . CYS A 1 86 ? 21.048 -1.925 -14.015 1.00 79.62 86 CYS A CA 1
ATOM 622 C C . CYS A 1 86 ? 20.349 -0.704 -13.409 1.00 79.62 86 CYS A C 1
ATOM 624 O O . CYS A 1 86 ? 19.323 -0.868 -12.764 1.00 79.62 86 CYS A O 1
ATOM 626 N N . LYS A 1 87 ? 20.842 0.518 -13.657 1.00 80.12 87 LYS A N 1
ATOM 627 C CA . LYS A 1 87 ? 20.168 1.744 -13.195 1.00 80.12 87 LYS A CA 1
ATOM 628 C C . LYS A 1 87 ? 18.833 1.978 -13.909 1.00 80.12 87 LYS A C 1
ATOM 630 O O . LYS A 1 87 ? 17.947 2.603 -13.341 1.00 80.12 87 LYS A O 1
ATOM 635 N N . ALA A 1 88 ? 18.673 1.442 -15.123 1.00 81.00 88 ALA A N 1
ATOM 636 C CA . ALA A 1 88 ? 17.401 1.473 -15.846 1.00 81.00 88 ALA A CA 1
ATOM 637 C C . ALA A 1 88 ? 16.324 0.586 -15.192 1.00 81.00 88 ALA A C 1
ATOM 639 O O . ALA A 1 88 ? 15.139 0.758 -15.464 1.00 81.00 88 ALA A O 1
ATOM 640 N N . LEU A 1 89 ? 16.732 -0.349 -14.323 1.00 76.62 89 LEU A N 1
ATOM 641 C CA . LEU A 1 89 ? 15.836 -1.227 -13.569 1.00 76.62 89 LEU A CA 1
ATOM 642 C C . LEU A 1 89 ? 15.323 -0.578 -12.276 1.00 76.62 89 LEU A C 1
ATOM 644 O O . LEU A 1 89 ? 14.766 -1.292 -11.455 1.00 76.62 89 LEU A O 1
ATOM 648 N N . GLY A 1 90 ? 15.543 0.723 -12.069 1.00 80.31 90 GLY A N 1
ATOM 649 C CA . GLY A 1 90 ? 15.103 1.423 -10.864 1.00 80.31 90 GLY A CA 1
ATOM 650 C C . GLY A 1 90 ? 16.095 1.370 -9.703 1.00 80.31 90 GLY A C 1
ATOM 651 O O . GLY A 1 90 ? 17.209 0.852 -9.804 1.00 80.31 90 GLY A O 1
ATOM 652 N N . MET A 1 91 ? 15.685 1.961 -8.585 1.00 84.69 91 MET A N 1
ATOM 653 C CA . MET A 1 91 ? 16.426 1.981 -7.323 1.00 84.69 91 MET A CA 1
ATOM 654 C C . MET A 1 91 ? 16.044 0.815 -6.404 1.00 84.69 91 MET A C 1
ATOM 656 O O . MET A 1 91 ? 16.741 0.570 -5.421 1.00 84.69 91 MET A O 1
ATOM 660 N N . SER A 1 92 ? 14.939 0.127 -6.685 1.00 89.69 92 SER A N 1
ATOM 661 C CA . SER A 1 92 ? 14.387 -0.939 -5.863 1.00 89.69 92 SER A CA 1
ATOM 662 C C . SER A 1 92 ? 13.442 -1.863 -6.632 1.00 89.69 92 SER A C 1
ATOM 664 O O . SER A 1 92 ? 12.675 -1.448 -7.499 1.00 89.69 92 SER A O 1
ATOM 666 N N . ARG A 1 93 ? 13.477 -3.149 -6.290 1.00 91.12 93 ARG A N 1
ATOM 667 C CA . ARG A 1 93 ? 12.554 -4.169 -6.807 1.00 91.12 93 ARG A CA 1
ATOM 668 C C . ARG A 1 93 ? 11.557 -4.527 -5.733 1.00 91.12 93 ARG A C 1
ATOM 670 O O . ARG A 1 93 ? 11.885 -4.461 -4.551 1.00 91.12 93 ARG A O 1
ATOM 677 N N . ARG A 1 94 ? 10.367 -4.954 -6.132 1.00 92.69 94 ARG A N 1
ATOM 678 C CA . ARG A 1 94 ? 9.360 -5.432 -5.193 1.00 92.69 94 ARG A CA 1
ATOM 679 C C . ARG A 1 94 ? 8.883 -6.828 -5.561 1.00 92.69 94 ARG A C 1
ATOM 681 O O . ARG A 1 94 ? 8.911 -7.215 -6.724 1.00 92.69 94 ARG A O 1
ATOM 688 N N . TYR A 1 95 ? 8.492 -7.579 -4.539 1.00 94.25 95 TYR A N 1
ATOM 689 C CA . TYR A 1 95 ? 7.909 -8.911 -4.647 1.00 94.25 95 TYR A CA 1
ATOM 690 C C . TYR A 1 95 ? 6.828 -9.058 -3.582 1.00 94.25 95 TYR A C 1
ATOM 692 O O . TYR A 1 95 ? 6.989 -8.540 -2.476 1.00 94.25 95 TYR A O 1
ATOM 700 N N . ALA A 1 96 ? 5.752 -9.783 -3.880 1.00 96.19 96 ALA A N 1
ATOM 701 C CA . ALA A 1 96 ? 4.711 -10.089 -2.905 1.00 96.19 96 ALA A CA 1
ATOM 702 C C . ALA A 1 96 ? 4.233 -11.534 -3.073 1.00 96.19 96 ALA A C 1
ATOM 704 O O . ALA A 1 96 ? 3.608 -11.870 -4.075 1.00 96.19 96 ALA A O 1
ATOM 705 N N . PHE A 1 97 ? 4.545 -12.404 -2.116 1.00 96.00 97 PHE A N 1
ATOM 706 C CA . PHE A 1 97 ? 4.341 -13.846 -2.260 1.00 96.00 97 PHE A CA 1
ATOM 707 C C . PHE A 1 97 ? 3.923 -14.516 -0.942 1.00 96.00 97 PHE A C 1
ATOM 709 O O . PHE A 1 97 ? 4.273 -14.037 0.141 1.00 96.00 97 PHE A O 1
ATOM 716 N N . PRO A 1 98 ? 3.164 -15.625 -1.001 1.00 96.31 98 PRO A N 1
ATOM 717 C CA . PRO A 1 98 ? 2.739 -16.341 0.193 1.00 96.31 98 PRO A CA 1
ATOM 718 C C . PRO A 1 98 ? 3.908 -17.080 0.848 1.00 96.31 98 PRO A C 1
ATOM 720 O O . PRO A 1 98 ? 4.684 -17.760 0.182 1.00 96.31 98 PRO A O 1
ATOM 723 N N . LEU A 1 99 ? 4.005 -17.004 2.170 1.00 94.38 99 LEU A N 1
ATOM 724 C CA . LEU A 1 99 ? 4.919 -17.842 2.942 1.00 94.38 99 LEU A CA 1
ATOM 725 C C . LEU A 1 99 ? 4.382 -19.281 3.045 1.00 94.38 99 LEU A C 1
ATOM 727 O O . LEU A 1 99 ? 3.188 -19.533 2.858 1.00 94.38 99 LEU A O 1
ATOM 731 N N . LYS A 1 100 ? 5.265 -20.240 3.347 1.00 93.00 100 LYS A N 1
ATOM 732 C CA . LYS A 1 100 ? 4.871 -21.624 3.661 1.00 93.00 100 LYS A CA 1
ATOM 733 C C . LYS A 1 100 ? 4.225 -21.686 5.046 1.00 93.00 100 LYS A C 1
ATOM 735 O O . LYS A 1 100 ? 3.251 -22.414 5.239 1.00 93.00 100 LYS A O 1
ATOM 740 N N . ALA A 1 101 ? 4.742 -20.912 5.997 1.00 91.38 101 ALA A N 1
ATOM 741 C CA . ALA A 1 101 ? 4.139 -20.698 7.297 1.00 91.38 101 ALA A CA 1
ATOM 742 C C . ALA A 1 101 ? 2.794 -19.997 7.160 1.00 91.38 101 ALA A C 1
ATOM 744 O O . ALA A 1 101 ? 2.580 -19.096 6.348 1.00 91.38 101 ALA A O 1
ATOM 745 N N . GLN A 1 102 ? 1.903 -20.385 8.058 1.00 94.81 102 GLN A N 1
ATOM 746 C CA . GLN A 1 102 ? 0.608 -19.763 8.235 1.00 94.81 102 GLN A CA 1
ATOM 747 C C . GLN A 1 102 ? 0.494 -19.252 9.665 1.00 94.81 102 GLN A C 1
ATOM 749 O O . GLN A 1 102 ? 1.084 -19.807 10.601 1.00 94.81 102 GLN A O 1
ATOM 754 N N . GLY A 1 103 ? -0.287 -18.190 9.824 1.00 95.25 103 GLY A N 1
ATOM 755 C CA . GLY A 1 103 ? -0.800 -17.800 11.122 1.00 95.25 103 GLY A CA 1
ATOM 756 C C . GLY A 1 103 ? -1.942 -18.728 11.522 1.00 95.25 103 GLY A C 1
ATOM 757 O O . GLY A 1 103 ? -2.602 -19.331 10.674 1.00 95.25 103 GLY A O 1
ATOM 758 N N . SER A 1 104 ? -2.207 -18.819 12.816 1.00 96.25 104 SER A N 1
ATOM 759 C CA . SER A 1 104 ? -3.405 -19.468 13.330 1.00 96.25 104 SER A CA 1
ATOM 760 C C . SER A 1 104 ? -4.005 -18.664 14.469 1.00 96.25 104 SER A C 1
ATOM 762 O O . SER A 1 104 ? -3.288 -18.042 15.257 1.00 96.25 104 SER A O 1
ATOM 764 N N . ASP A 1 105 ? -5.331 -18.639 14.550 1.00 95.38 105 ASP A N 1
ATOM 765 C CA . ASP A 1 105 ? -6.026 -18.075 15.703 1.00 95.38 105 ASP A CA 1
ATOM 766 C C . ASP A 1 105 ? -6.240 -19.125 16.800 1.00 95.38 105 ASP A C 1
ATOM 768 O O . ASP A 1 105 ? -5.815 -20.277 16.713 1.00 95.38 105 ASP A O 1
ATOM 772 N N . GLU A 1 106 ? -6.913 -18.721 17.868 1.00 93.75 106 GLU A N 1
ATOM 773 C CA . GLU A 1 106 ? -7.181 -19.545 19.046 1.00 93.75 106 GLU A CA 1
ATOM 774 C C . GLU A 1 106 ? -8.090 -20.744 18.754 1.00 93.75 106 GLU A C 1
ATOM 776 O O . GLU A 1 106 ? -8.070 -21.721 19.502 1.00 93.75 106 GLU A O 1
ATOM 781 N N . ALA A 1 107 ? -8.896 -20.667 17.692 1.00 93.25 107 ALA A N 1
ATOM 782 C CA . ALA A 1 107 ? -9.759 -21.749 17.238 1.00 93.25 107 ALA A CA 1
ATOM 783 C C . ALA A 1 107 ? -9.025 -22.720 16.296 1.00 93.25 107 ALA A C 1
ATOM 785 O O . ALA A 1 107 ? -9.593 -23.739 15.905 1.00 93.25 107 ALA A O 1
ATOM 786 N N . GLY A 1 108 ? -7.765 -22.431 15.952 1.00 93.56 108 GLY A N 1
ATOM 787 C CA . GLY A 1 108 ? -6.988 -23.187 14.976 1.00 93.56 108 GLY A CA 1
ATOM 788 C C . GLY A 1 108 ? -7.329 -22.833 13.528 1.00 93.56 108 GLY A C 1
ATOM 789 O O . GLY A 1 108 ? -6.903 -23.550 12.626 1.00 93.56 108 GLY A O 1
ATOM 790 N N . GLN A 1 109 ? -8.074 -21.748 13.285 1.00 94.81 109 GLN A N 1
ATOM 791 C CA . GLN A 1 109 ? -8.305 -21.249 11.933 1.00 94.81 109 GLN A CA 1
ATOM 792 C C . GLN A 1 109 ? -6.974 -20.776 11.355 1.00 94.81 109 GLN A C 1
ATOM 794 O O . GLN A 1 109 ? -6.281 -19.980 11.987 1.00 94.81 109 GLN A O 1
ATOM 799 N N . ALA A 1 110 ? -6.634 -21.251 10.159 1.00 95.44 110 ALA A N 1
ATOM 800 C CA . ALA A 1 110 ? -5.430 -20.847 9.447 1.00 95.44 110 ALA A CA 1
ATOM 801 C C . ALA A 1 110 ? -5.611 -19.494 8.742 1.00 95.44 110 ALA A C 1
ATOM 803 O O . ALA A 1 110 ? -6.693 -19.184 8.231 1.00 95.44 110 ALA A O 1
ATOM 804 N N . TYR A 1 111 ? -4.530 -18.718 8.705 1.00 96.94 111 TYR A N 1
ATOM 805 C CA . TYR A 1 111 ? -4.427 -17.409 8.067 1.00 96.94 111 TYR A CA 1
ATOM 806 C C . TYR A 1 111 ? -3.206 -17.425 7.145 1.00 96.94 111 TYR A C 1
ATOM 808 O O . TYR A 1 111 ? -2.085 -17.576 7.646 1.00 96.94 111 TYR A O 1
ATOM 816 N N . PRO A 1 112 ? -3.378 -17.266 5.820 1.00 96.81 112 PRO A N 1
ATOM 817 C CA . PRO A 1 112 ? -2.250 -17.080 4.924 1.00 96.81 112 PRO A CA 1
ATOM 818 C C . PRO A 1 112 ? -1.388 -15.904 5.375 1.00 96.81 112 PRO A C 1
ATOM 820 O O . PRO A 1 112 ? -1.912 -14.828 5.687 1.00 96.81 112 PRO A O 1
ATOM 823 N N . LEU A 1 113 ? -0.076 -16.124 5.399 1.00 97.00 113 LEU A N 1
ATOM 824 C CA . LEU A 1 113 ? 0.913 -15.075 5.583 1.00 97.00 113 LEU A CA 1
ATOM 825 C C . LEU A 1 113 ? 1.542 -14.753 4.233 1.00 97.00 113 LEU A C 1
ATOM 827 O O . LEU A 1 113 ? 1.862 -15.657 3.465 1.00 97.00 113 LEU A O 1
ATOM 831 N N . ILE A 1 114 ? 1.700 -13.469 3.943 1.00 97.38 114 ILE A N 1
ATOM 832 C CA . ILE A 1 114 ? 2.263 -12.977 2.686 1.00 97.38 114 ILE A CA 1
ATOM 833 C C . ILE A 1 114 ? 3.429 -12.066 3.035 1.00 97.38 114 ILE A C 1
ATOM 835 O O . ILE A 1 114 ? 3.270 -11.125 3.816 1.00 97.38 114 ILE A O 1
ATOM 839 N N . ALA A 1 115 ? 4.591 -12.351 2.460 1.00 96.06 115 ALA A N 1
ATOM 840 C CA . ALA A 1 115 ? 5.741 -11.471 2.522 1.00 96.06 115 ALA A CA 1
ATOM 841 C C . ALA A 1 115 ? 5.706 -10.527 1.322 1.00 96.06 115 ALA A C 1
ATOM 843 O O . ALA A 1 115 ? 5.668 -10.968 0.175 1.00 96.06 115 ALA A O 1
ATOM 844 N N . ALA A 1 116 ? 5.735 -9.227 1.594 1.00 95.62 116 ALA A N 1
ATOM 845 C CA . ALA A 1 116 ? 5.970 -8.203 0.594 1.00 95.62 116 ALA A CA 1
ATOM 846 C C . ALA A 1 116 ? 7.344 -7.573 0.820 1.00 95.62 116 ALA A C 1
ATOM 848 O O . ALA A 1 116 ? 7.555 -6.856 1.797 1.00 95.62 116 ALA A O 1
ATOM 849 N N . TRP A 1 117 ? 8.276 -7.856 -0.076 1.00 94.56 117 TRP A N 1
ATOM 850 C CA . TRP A 1 117 ? 9.686 -7.511 0.037 1.00 94.56 117 TRP A CA 1
ATOM 851 C C . TRP A 1 117 ? 10.052 -6.428 -0.965 1.00 94.56 117 TRP A C 1
ATOM 853 O O . TRP A 1 117 ? 9.739 -6.557 -2.145 1.00 94.56 117 TRP A O 1
ATOM 863 N N . THR A 1 118 ? 10.707 -5.371 -0.490 1.00 93.25 118 THR A N 1
ATOM 864 C CA . THR A 1 118 ? 11.400 -4.395 -1.334 1.00 93.25 118 THR A CA 1
ATOM 865 C C . THR A 1 118 ? 12.906 -4.571 -1.178 1.00 93.25 118 THR A C 1
ATOM 867 O O . THR A 1 118 ? 13.434 -4.427 -0.072 1.00 93.25 118 THR A O 1
ATOM 870 N N . ASP A 1 119 ? 13.546 -4.881 -2.296 1.00 90.38 119 ASP A N 1
ATOM 871 C CA . ASP A 1 119 ? 14.955 -5.233 -2.470 1.00 90.38 119 ASP A CA 1
ATOM 872 C C . ASP A 1 119 ? 15.714 -4.037 -3.058 1.00 90.38 119 ASP A C 1
ATOM 874 O O . ASP A 1 119 ? 15.308 -3.497 -4.095 1.00 90.38 119 ASP A O 1
ATOM 878 N N . TYR A 1 120 ? 16.791 -3.610 -2.398 1.00 89.38 120 TYR A N 1
ATOM 879 C CA . TYR A 1 120 ? 17.614 -2.470 -2.806 1.00 89.38 120 TYR A CA 1
ATOM 880 C C . TYR A 1 120 ? 19.032 -2.922 -3.188 1.00 89.38 120 TYR A C 1
ATOM 882 O O . TYR A 1 120 ? 19.682 -3.651 -2.434 1.00 89.38 120 TYR A O 1
ATOM 890 N N . PRO A 1 121 ? 19.618 -2.412 -4.286 1.00 86.56 121 PRO A N 1
ATOM 891 C CA . PRO A 1 121 ? 20.989 -2.743 -4.638 1.00 86.56 121 PRO A CA 1
ATOM 892 C C . PRO A 1 121 ? 21.982 -1.943 -3.770 1.00 86.56 121 PRO A C 1
ATOM 894 O O . PRO A 1 121 ? 21.664 -0.841 -3.303 1.00 86.56 121 PRO A O 1
ATOM 897 N N . PRO A 1 122 ? 23.201 -2.454 -3.519 1.00 84.31 122 PRO A N 1
ATOM 898 C CA . PRO A 1 122 ? 24.219 -1.707 -2.788 1.00 84.31 122 PRO A CA 1
ATOM 899 C C . PRO A 1 122 ? 24.615 -0.423 -3.521 1.00 84.31 122 PRO A C 1
ATOM 901 O O . PRO A 1 122 ? 24.713 -0.401 -4.748 1.00 84.31 122 PRO A O 1
ATOM 904 N N . ALA A 1 123 ? 24.958 0.632 -2.773 1.00 79.69 123 ALA A N 1
ATOM 905 C CA . ALA A 1 123 ? 25.353 1.925 -3.348 1.00 79.69 123 ALA A CA 1
ATOM 906 C C . ALA A 1 123 ? 26.551 1.832 -4.323 1.00 79.69 123 ALA A C 1
ATOM 908 O O . ALA A 1 123 ? 26.657 2.636 -5.246 1.00 79.69 123 ALA A O 1
ATOM 909 N N . GLY A 1 124 ? 27.436 0.843 -4.140 1.00 82.38 124 GLY A N 1
ATOM 910 C CA . GLY A 1 124 ? 28.575 0.565 -5.026 1.00 82.38 124 GLY A CA 1
ATOM 911 C C . GLY A 1 124 ? 28.350 -0.555 -6.050 1.00 82.38 124 GLY A C 1
ATOM 912 O O . GLY A 1 124 ? 29.221 -0.786 -6.882 1.00 82.38 124 GLY A O 1
ATOM 913 N N . ALA A 1 125 ? 27.209 -1.248 -6.006 1.00 84.06 125 ALA A N 1
ATOM 914 C CA . ALA A 1 125 ? 26.908 -2.395 -6.861 1.00 84.06 125 ALA A CA 1
ATOM 915 C C . ALA A 1 125 ? 25.442 -2.335 -7.335 1.00 84.06 125 ALA A C 1
ATOM 917 O O . ALA A 1 125 ? 24.618 -3.140 -6.913 1.00 84.06 125 ALA A O 1
ATOM 918 N N . PRO A 1 126 ? 25.090 -1.408 -8.248 1.00 80.75 126 PRO A N 1
ATOM 919 C CA . PRO A 1 126 ? 23.703 -1.153 -8.664 1.00 80.75 126 PRO A CA 1
ATOM 920 C C . PRO A 1 126 ? 23.023 -2.335 -9.380 1.00 80.75 126 PRO A C 1
ATOM 922 O O . PRO A 1 126 ? 21.860 -2.237 -9.750 1.00 80.75 126 PRO A O 1
ATOM 925 N N . CYS A 1 127 ? 23.748 -3.427 -9.625 1.00 83.00 127 CYS A N 1
ATOM 926 C CA . CYS A 1 127 ? 23.242 -4.654 -10.233 1.00 83.00 127 CYS A CA 1
ATOM 927 C C . CYS A 1 127 ? 22.989 -5.780 -9.223 1.00 83.00 127 CYS A C 1
ATOM 929 O O . CYS A 1 127 ? 22.371 -6.779 -9.591 1.00 83.00 127 CYS A O 1
ATOM 931 N N . ASP A 1 128 ? 23.483 -5.648 -7.992 1.00 84.75 128 ASP A N 1
ATOM 932 C CA . ASP A 1 128 ? 23.543 -6.736 -7.016 1.00 84.75 128 ASP A CA 1
ATOM 933 C C . ASP A 1 128 ? 22.277 -6.782 -6.152 1.00 84.75 128 ASP A C 1
ATOM 935 O O . ASP A 1 128 ? 22.260 -6.417 -4.981 1.00 84.75 128 ASP A O 1
ATOM 939 N N . PHE A 1 129 ? 21.182 -7.158 -6.804 1.00 84.88 129 PHE A N 1
ATOM 940 C CA . PHE A 1 129 ? 19.868 -7.362 -6.200 1.00 84.88 129 PHE A CA 1
ATOM 941 C C . PHE A 1 129 ? 19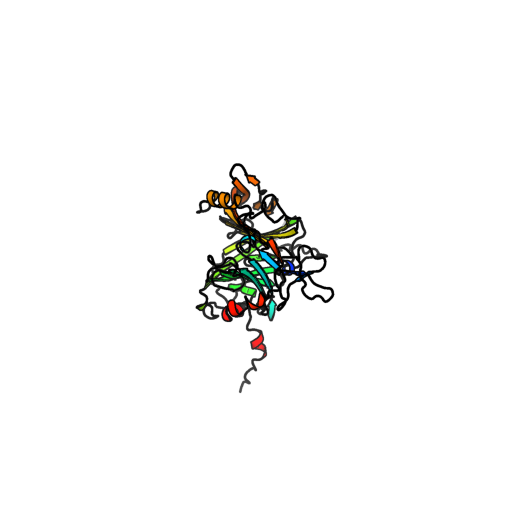.659 -8.826 -5.797 1.00 84.88 129 PHE A C 1
ATOM 943 O O . PHE A 1 129 ? 20.246 -9.741 -6.384 1.00 84.88 129 PHE A O 1
ATOM 950 N N . GLY A 1 130 ? 18.708 -9.063 -4.897 1.00 75.75 130 GLY A N 1
ATOM 951 C CA . GLY A 1 130 ? 18.191 -10.397 -4.609 1.00 75.75 130 GLY A CA 1
ATOM 952 C C . GLY A 1 130 ? 18.944 -11.125 -3.501 1.00 75.75 130 GLY A C 1
ATOM 953 O O . GLY A 1 130 ? 18.979 -12.357 -3.495 1.00 75.75 130 GLY A O 1
ATOM 954 N N . THR A 1 131 ? 19.560 -10.393 -2.577 1.00 83.44 131 THR A N 1
ATOM 955 C CA . THR A 1 131 ? 20.035 -10.937 -1.299 1.00 83.44 131 THR A CA 1
ATOM 956 C C . THR A 1 131 ? 19.403 -10.111 -0.195 1.00 83.44 131 THR A C 1
ATOM 958 O O . THR A 1 131 ? 19.766 -8.949 -0.042 1.00 83.44 131 THR A O 1
ATOM 961 N N . PHE A 1 132 ? 18.464 -10.709 0.544 1.00 85.19 132 PHE A N 1
ATOM 962 C CA . PHE A 1 132 ? 17.812 -10.018 1.647 1.00 85.19 132 PHE A CA 1
ATOM 963 C C . PHE A 1 132 ? 18.844 -9.597 2.691 1.00 85.19 132 PHE 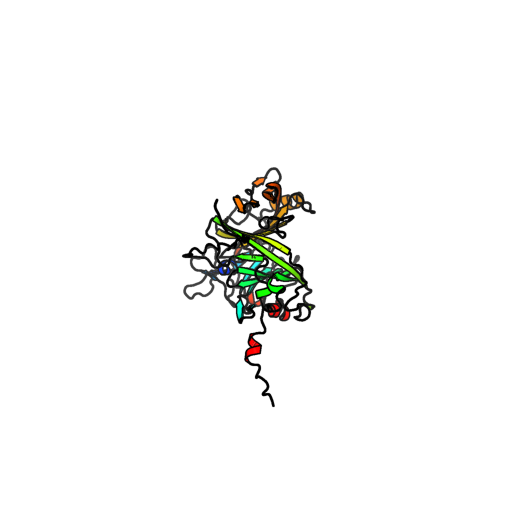A C 1
ATOM 965 O O . PHE A 1 132 ? 19.604 -10.424 3.199 1.00 85.19 132 PHE A O 1
ATOM 972 N N . ASP A 1 133 ? 18.884 -8.305 3.006 1.00 85.44 133 ASP A N 1
ATOM 973 C CA . ASP A 1 133 ? 19.782 -7.776 4.024 1.00 85.44 133 ASP A CA 1
ATOM 974 C C . ASP A 1 133 ? 19.186 -6.588 4.798 1.00 85.44 133 ASP A C 1
ATOM 976 O O . ASP A 1 133 ? 18.009 -6.248 4.691 1.00 85.44 133 ASP A O 1
ATOM 980 N N . ALA A 1 134 ? 20.003 -5.949 5.638 1.00 83.62 134 ALA A N 1
ATOM 981 C CA . ALA A 1 134 ? 19.561 -4.870 6.518 1.00 83.62 134 ALA A CA 1
ATOM 982 C C . ALA A 1 134 ? 19.036 -3.613 5.789 1.00 83.62 134 ALA A C 1
ATOM 984 O O . ALA A 1 134 ? 18.383 -2.775 6.422 1.00 83.62 134 ALA A O 1
ATOM 985 N N . ARG A 1 135 ? 19.343 -3.448 4.497 1.00 88.06 135 ARG A N 1
ATOM 986 C CA . ARG A 1 135 ? 18.909 -2.319 3.658 1.00 88.06 135 ARG A CA 1
ATOM 987 C C . ARG A 1 135 ? 17.482 -2.522 3.169 1.00 88.06 135 ARG A C 1
ATOM 989 O O . ARG A 1 135 ? 16.750 -1.545 3.013 1.00 88.06 135 ARG A O 1
ATOM 996 N N . ASP A 1 136 ? 17.104 -3.779 2.993 1.00 90.25 136 ASP A N 1
ATOM 997 C CA . ASP A 1 136 ? 15.808 -4.177 2.486 1.00 90.25 136 ASP A CA 1
ATOM 998 C C . ASP A 1 136 ? 14.685 -3.940 3.485 1.00 90.25 136 ASP A C 1
ATOM 1000 O O . ASP A 1 136 ? 14.859 -3.865 4.710 1.00 90.25 136 ASP A O 1
ATOM 1004 N N . THR A 1 137 ? 13.480 -3.852 2.931 1.00 92.38 137 THR A N 1
ATOM 1005 C CA . THR A 1 137 ? 12.258 -3.782 3.725 1.00 92.38 137 THR A CA 1
ATOM 1006 C C . THR A 1 137 ? 11.384 -4.979 3.415 1.00 92.38 137 THR A C 1
ATOM 1008 O O . THR A 1 137 ? 11.217 -5.363 2.261 1.00 92.38 137 THR A O 1
ATOM 1011 N N . ALA A 1 138 ? 10.801 -5.572 4.446 1.00 93.56 138 ALA A N 1
ATOM 1012 C CA . ALA A 1 138 ? 9.832 -6.645 4.291 1.00 93.56 138 ALA A CA 1
ATOM 1013 C C . ALA A 1 138 ? 8.586 -6.289 5.088 1.00 93.56 138 ALA A C 1
ATOM 1015 O O . ALA A 1 138 ? 8.669 -5.804 6.209 1.00 93.56 138 ALA A O 1
ATOM 1016 N N . THR A 1 139 ? 7.415 -6.513 4.519 1.00 95.12 139 THR A N 1
ATOM 1017 C CA . THR A 1 139 ? 6.129 -6.361 5.189 1.00 95.12 139 THR A CA 1
ATOM 1018 C C . THR A 1 139 ? 5.484 -7.729 5.271 1.00 95.12 139 THR A C 1
ATOM 1020 O O . THR A 1 139 ? 5.399 -8.429 4.268 1.00 95.12 139 THR A O 1
ATOM 1023 N N . LEU A 1 140 ? 5.025 -8.106 6.458 1.00 96.44 140 LEU A N 1
ATOM 1024 C CA . LEU A 1 140 ? 4.257 -9.318 6.666 1.00 96.44 140 LEU A CA 1
ATOM 1025 C C . LEU A 1 140 ? 2.776 -8.965 6.760 1.00 96.44 140 LEU A C 1
ATOM 1027 O O . LEU A 1 140 ? 2.353 -8.183 7.620 1.00 96.44 140 LEU A O 1
ATOM 1031 N N . LEU A 1 141 ? 1.994 -9.571 5.878 1.00 97.44 141 LEU A N 1
ATOM 1032 C CA . LEU A 1 141 ? 0.550 -9.429 5.814 1.00 97.44 141 LEU A CA 1
ATOM 1033 C C . LEU A 1 141 ? -0.091 -10.739 6.259 1.00 97.44 141 LEU A C 1
ATOM 1035 O O . LEU A 1 141 ? 0.390 -11.814 5.908 1.00 97.44 141 LEU A O 1
ATOM 1039 N N . ALA A 1 142 ? -1.189 -10.652 6.998 1.00 97.81 142 ALA A N 1
ATOM 1040 C CA . ALA A 1 142 ? -2.037 -11.796 7.296 1.00 97.81 142 ALA A CA 1
ATOM 1041 C C . ALA A 1 142 ? -3.401 -11.601 6.644 1.00 97.81 142 ALA A C 1
ATOM 1043 O O . ALA A 1 142 ? -3.983 -10.517 6.727 1.00 97.81 142 ALA A O 1
ATOM 1044 N N . VAL A 1 143 ? -3.927 -12.654 6.024 1.00 97.75 143 VAL A N 1
ATOM 1045 C CA . VAL A 1 143 ? -5.247 -12.634 5.392 1.00 97.75 143 VAL A CA 1
ATOM 1046 C C . VAL A 1 143 ? -6.215 -13.463 6.226 1.00 97.75 143 VAL A C 1
ATOM 1048 O O . VAL A 1 143 ? -6.015 -14.652 6.444 1.00 97.75 143 VAL A O 1
ATOM 1051 N N . GLY A 1 144 ? -7.255 -12.819 6.741 1.00 95.31 144 GLY A N 1
ATOM 1052 C CA . GLY A 1 144 ? -8.289 -13.441 7.557 1.00 95.31 144 GLY A CA 1
ATOM 1053 C C . GLY A 1 144 ? -9.654 -13.472 6.869 1.00 95.31 144 GLY A C 1
ATOM 1054 O O . GLY A 1 144 ? -9.831 -12.932 5.778 1.00 95.31 144 GLY A O 1
ATOM 1055 N N . PRO A 1 145 ? -10.672 -14.035 7.541 1.00 93.00 145 PRO A N 1
ATOM 1056 C CA . PRO A 1 145 ? -12.008 -14.199 6.965 1.00 93.00 145 PRO A CA 1
ATOM 1057 C C . PRO A 1 145 ? -12.758 -12.879 6.724 1.00 93.00 145 PRO A C 1
ATOM 1059 O O . PRO A 1 145 ? -13.754 -12.865 6.009 1.00 93.00 145 PRO A O 1
ATOM 1062 N N . LYS A 1 146 ? -12.327 -11.774 7.346 1.00 93.12 146 LYS A N 1
ATOM 1063 C CA . LYS A 1 146 ? -13.005 -10.463 7.272 1.00 93.12 146 LYS A CA 1
ATOM 1064 C C . LYS A 1 146 ? -12.144 -9.348 6.687 1.00 93.12 146 LYS A C 1
ATOM 1066 O O . LYS A 1 146 ? -12.681 -8.342 6.229 1.00 93.12 146 LYS A O 1
ATOM 1071 N N . SER A 1 147 ? -10.829 -9.524 6.685 1.00 95.69 147 SER A N 1
ATOM 1072 C CA . SER A 1 147 ? -9.872 -8.504 6.271 1.00 95.69 147 SER A CA 1
ATOM 1073 C C . SER A 1 147 ? -8.496 -9.111 6.032 1.00 95.69 147 SER A C 1
ATOM 1075 O O . SER A 1 147 ? -8.198 -10.197 6.532 1.00 95.69 147 SER A O 1
ATOM 1077 N N . ALA A 1 14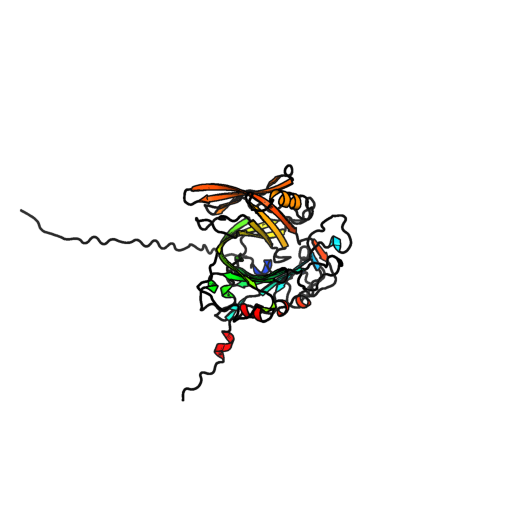8 ? -7.644 -8.382 5.318 1.00 97.31 148 ALA A N 1
ATOM 1078 C CA . ALA A 1 148 ? -6.198 -8.557 5.406 1.00 97.31 148 ALA A CA 1
ATOM 1079 C C . ALA A 1 148 ? -5.604 -7.472 6.311 1.00 97.31 148 ALA A C 1
ATOM 1081 O O . ALA A 1 148 ? -6.206 -6.410 6.482 1.00 97.31 148 ALA A O 1
ATOM 1082 N N . SER A 1 149 ? -4.451 -7.718 6.930 1.00 97.19 149 SER A N 1
ATOM 1083 C CA . SER A 1 149 ? -3.786 -6.726 7.779 1.00 97.19 149 SER A CA 1
ATOM 1084 C C . SER A 1 149 ? -2.269 -6.785 7.691 1.00 97.19 149 SER A C 1
ATOM 1086 O O . SER A 1 149 ? -1.706 -7.872 7.597 1.00 97.19 149 SER A O 1
ATOM 1088 N N . LEU A 1 150 ? -1.609 -5.629 7.794 1.00 95.94 150 LEU A N 1
ATOM 1089 C CA . LEU A 1 150 ? -0.171 -5.565 8.070 1.00 95.94 150 LEU A CA 1
ATOM 1090 C C . LEU A 1 150 ? 0.064 -5.955 9.526 1.00 95.94 150 LEU A C 1
ATOM 1092 O O . LEU A 1 150 ? -0.282 -5.209 10.443 1.00 95.94 150 LEU A O 1
ATOM 1096 N N . VAL A 1 151 ? 0.666 -7.121 9.733 1.00 95.62 151 VAL A N 1
ATOM 1097 C CA . VAL A 1 151 ? 0.891 -7.685 11.070 1.00 95.62 151 VAL A CA 1
ATOM 1098 C C . VAL A 1 151 ? 2.328 -7.503 11.544 1.00 95.62 151 VAL A C 1
ATOM 1100 O O . VAL A 1 151 ? 2.575 -7.405 12.747 1.00 95.62 151 VAL A O 1
ATOM 1103 N N . GLY A 1 152 ? 3.268 -7.366 10.610 1.00 93.44 152 GLY A N 1
ATOM 1104 C CA . GLY A 1 152 ? 4.664 -7.126 10.929 1.00 93.44 152 GLY A CA 1
ATOM 1105 C C . GLY A 1 152 ? 5.442 -6.466 9.798 1.00 93.44 152 GLY A C 1
ATOM 1106 O O . GLY A 1 152 ? 4.972 -6.406 8.665 1.00 93.44 152 GLY A O 1
ATOM 1107 N N . ALA A 1 153 ? 6.628 -5.956 10.109 1.00 92.44 153 ALA A N 1
ATOM 1108 C CA . ALA A 1 153 ? 7.558 -5.438 9.116 1.00 92.44 153 ALA A CA 1
ATOM 1109 C C . ALA A 1 153 ? 9.016 -5.519 9.591 1.00 92.44 153 ALA A C 1
ATOM 1111 O O . ALA A 1 153 ? 9.295 -5.391 10.783 1.00 92.44 153 ALA A O 1
ATOM 1112 N N . HIS A 1 154 ? 9.929 -5.669 8.638 1.00 90.31 154 HIS A N 1
ATOM 1113 C CA . HIS A 1 154 ? 11.345 -5.360 8.753 1.00 90.31 154 HIS A CA 1
ATOM 1114 C C . HIS A 1 154 ? 11.612 -4.020 8.077 1.00 90.31 154 HIS A C 1
ATOM 1116 O O . HIS A 1 154 ? 11.249 -3.831 6.913 1.00 90.31 154 HIS A O 1
ATOM 1122 N N . HIS A 1 155 ? 12.264 -3.101 8.780 1.00 87.06 155 HIS A N 1
ATOM 1123 C CA . HIS A 1 155 ? 12.658 -1.824 8.203 1.00 87.06 155 HIS A CA 1
ATOM 1124 C C . HIS A 1 155 ? 13.975 -1.342 8.818 1.00 87.06 155 HIS A C 1
ATOM 1126 O O . HIS A 1 155 ? 14.042 -1.078 10.022 1.00 87.06 155 HIS A O 1
ATOM 1132 N N . HIS A 1 156 ? 15.016 -1.211 7.990 1.00 78.19 156 HIS A N 1
ATOM 1133 C CA . HIS A 1 156 ? 16.348 -0.720 8.376 1.00 78.19 156 HIS A CA 1
ATOM 1134 C C . HIS A 1 156 ? 16.933 -1.421 9.619 1.00 78.19 156 HIS A C 1
ATOM 1136 O O . HIS A 1 156 ? 17.308 -0.773 10.600 1.00 78.19 156 HIS A O 1
ATOM 1142 N N . GLY A 1 157 ? 16.950 -2.758 9.610 1.00 77.69 157 GLY A N 1
ATOM 1143 C CA . GLY A 1 157 ? 17.486 -3.583 10.703 1.00 77.69 157 GLY A CA 1
ATOM 1144 C C . GLY A 1 157 ? 16.605 -3.662 11.958 1.00 77.69 157 GLY A C 1
ATOM 1145 O O . GLY A 1 157 ? 17.006 -4.256 12.960 1.00 77.69 157 GLY A O 1
ATOM 1146 N N . GLY A 1 158 ? 15.424 -3.038 11.944 1.00 83.88 158 GLY A N 1
ATOM 1147 C CA . GLY A 1 158 ? 14.439 -3.116 13.018 1.00 83.88 158 GLY A CA 1
ATOM 1148 C C . GLY A 1 158 ? 13.244 -3.981 12.639 1.00 83.88 158 GLY A C 1
ATOM 1149 O O . GLY A 1 158 ? 12.799 -3.962 11.492 1.00 83.88 158 GLY A O 1
ATOM 1150 N N . TRP A 1 159 ? 12.681 -4.666 13.632 1.00 87.38 159 TRP A N 1
ATOM 1151 C CA . TRP A 1 159 ? 11.416 -5.378 13.494 1.00 87.38 159 TRP A CA 1
ATOM 1152 C C . TRP A 1 159 ? 10.285 -4.597 14.123 1.00 87.38 159 TRP A C 1
ATOM 1154 O O . TRP A 1 159 ? 10.436 -3.978 15.176 1.00 87.38 159 TRP A O 1
ATOM 1164 N N . PHE A 1 160 ? 9.131 -4.663 13.484 1.00 91.75 160 PHE A N 1
ATOM 1165 C CA . PHE A 1 160 ? 7.938 -3.957 13.897 1.00 91.75 160 PHE A CA 1
ATOM 1166 C C . PHE A 1 160 ? 6.782 -4.943 13.915 1.00 91.75 160 PHE A C 1
ATOM 1168 O O . PHE A 1 160 ? 6.536 -5.620 12.922 1.00 91.75 160 PHE A O 1
ATOM 1175 N N . LEU A 1 161 ? 6.062 -5.017 15.030 1.00 93.75 161 LEU A N 1
ATOM 1176 C CA . LEU A 1 161 ? 4.808 -5.759 15.136 1.00 93.75 161 LEU A CA 1
ATOM 1177 C C . LEU A 1 161 ? 3.670 -4.765 15.281 1.00 93.75 161 LEU A C 1
ATOM 1179 O O . LEU A 1 161 ? 3.728 -3.879 16.132 1.00 93.75 161 LEU A O 1
ATOM 1183 N N . THR A 1 162 ? 2.626 -4.914 14.470 1.00 95.00 162 THR A N 1
ATOM 1184 C CA . THR A 1 162 ? 1.440 -4.064 14.591 1.00 95.00 162 THR A CA 1
ATOM 1185 C C . THR A 1 162 ? 0.312 -4.855 15.232 1.00 95.00 162 THR A C 1
ATOM 1187 O O . THR A 1 162 ? -0.269 -5.745 14.622 1.00 95.00 162 THR A O 1
ATOM 1190 N N . ILE A 1 163 ? 0.001 -4.512 16.477 1.00 95.50 163 ILE A N 1
ATOM 1191 C CA . ILE A 1 163 ? -1.059 -5.120 17.281 1.00 95.50 163 ILE A CA 1
ATOM 1192 C C . ILE A 1 163 ? -2.349 -4.323 17.196 1.00 95.50 163 ILE A C 1
ATOM 1194 O O . ILE A 1 163 ? -2.327 -3.094 17.126 1.00 95.50 163 ILE A O 1
ATOM 1198 N N . GLY A 1 164 ? -3.468 -5.039 17.220 1.00 95.81 164 GLY A N 1
ATOM 1199 C CA . GLY A 1 164 ? -4.820 -4.498 17.191 1.00 95.81 164 GLY A CA 1
ATOM 1200 C C . GLY A 1 164 ? -5.553 -4.661 18.516 1.00 95.81 164 GLY A C 1
ATOM 1201 O O . GLY A 1 164 ? -4.985 -5.077 19.526 1.00 95.81 164 GLY A O 1
ATOM 1202 N N . ALA A 1 165 ? -6.859 -4.379 18.503 1.00 93.44 165 ALA A N 1
ATOM 1203 C CA . ALA A 1 165 ? -7.726 -4.515 19.680 1.00 93.44 165 ALA A CA 1
ATOM 1204 C C . ALA A 1 165 ? -7.695 -5.920 20.309 1.00 93.44 165 ALA A C 1
ATOM 1206 O O . ALA A 1 165 ? -7.837 -6.051 21.522 1.00 93.44 165 ALA A O 1
ATOM 1207 N N . GLY A 1 166 ? -7.457 -6.964 19.505 1.00 93.44 166 GLY A N 1
ATOM 1208 C CA . GLY A 1 166 ? -7.333 -8.335 20.002 1.00 93.44 166 GLY A CA 1
ATOM 1209 C C . GLY A 1 166 ? -6.197 -8.522 21.014 1.00 93.44 166 GLY A C 1
ATOM 1210 O O . GLY A 1 166 ? -6.310 -9.380 21.875 1.00 93.44 166 GLY A O 1
ATOM 1211 N N . TYR A 1 167 ? -5.150 -7.691 20.990 1.00 95.00 167 TYR A N 1
ATOM 1212 C CA . TYR A 1 167 ? -4.017 -7.791 21.920 1.00 95.00 167 TYR A CA 1
ATOM 1213 C C . TYR A 1 167 ? -4.362 -7.455 23.379 1.00 95.00 167 TYR A C 1
ATOM 1215 O O . TYR A 1 167 ? -3.616 -7.796 24.295 1.00 95.00 167 TYR A O 1
ATOM 1223 N N . GLN A 1 168 ? -5.493 -6.792 23.619 1.00 94.00 168 GLN A N 1
ATOM 1224 C CA . GLN A 1 168 ? -5.970 -6.497 24.972 1.00 94.00 168 GLN A CA 1
ATOM 1225 C C . GLN A 1 168 ? -6.789 -7.655 25.575 1.00 94.00 168 GLN A C 1
ATOM 1227 O O . GLN A 1 168 ? -7.105 -7.618 26.762 1.00 94.00 168 GLN A O 1
ATOM 1232 N N . ASP A 1 169 ? -7.125 -8.686 24.789 1.00 92.62 169 ASP A N 1
ATOM 1233 C CA . ASP A 1 169 ? -7.866 -9.868 25.240 1.00 92.62 169 ASP A CA 1
ATOM 1234 C C . ASP A 1 169 ? -6.895 -11.024 25.508 1.00 92.62 169 ASP A C 1
ATOM 1236 O O . ASP A 1 169 ? -6.287 -11.567 24.589 1.00 92.62 169 ASP A O 1
ATOM 1240 N N . SER A 1 170 ? -6.774 -11.444 26.768 1.00 89.38 170 SER A N 1
ATOM 1241 C CA . SER A 1 170 ? -5.863 -12.522 27.183 1.00 89.38 170 SER A CA 1
ATOM 1242 C C . SER A 1 170 ? -6.184 -13.890 26.598 1.00 89.38 170 SER A C 1
ATOM 1244 O O . SER A 1 170 ? -5.349 -14.795 26.634 1.00 89.38 170 SER A O 1
ATOM 1246 N N . ARG A 1 171 ? -7.378 -14.057 26.028 1.00 90.69 171 ARG A N 1
ATOM 1247 C CA . ARG A 1 171 ? -7.741 -15.273 25.304 1.00 90.69 171 ARG A CA 1
ATOM 1248 C C . ARG A 1 171 ? -7.109 -15.300 23.918 1.00 90.69 171 ARG A C 1
ATOM 1250 O O . ARG A 1 171 ? -6.974 -16.387 23.377 1.00 90.69 171 ARG A O 1
ATOM 1257 N N . LYS A 1 172 ? -6.736 -14.145 23.354 1.00 91.62 172 LYS A N 1
ATOM 1258 C CA . LYS A 1 172 ? -6.186 -13.989 22.005 1.00 91.62 172 LYS A CA 1
ATOM 1259 C C . LYS A 1 172 ? -4.661 -14.105 22.024 1.00 91.62 172 LYS A C 1
ATOM 1261 O O . LYS A 1 172 ? -3.968 -13.200 22.468 1.00 91.62 172 LYS A O 1
ATOM 1266 N N . ALA A 1 173 ? -4.140 -15.230 21.546 1.00 89.56 173 ALA A N 1
ATOM 1267 C CA . ALA A 1 173 ? -2.714 -15.562 21.594 1.00 89.56 173 ALA A CA 1
ATOM 1268 C C . ALA A 1 173 ? -2.089 -15.808 20.212 1.00 89.56 173 ALA A C 1
ATOM 1270 O O . ALA A 1 173 ? -0.866 -15.841 20.106 1.00 89.56 173 ALA A O 1
ATOM 1271 N N . GLY A 1 174 ? -2.907 -15.985 19.171 1.00 92.38 174 GLY A N 1
ATOM 1272 C CA . GLY A 1 174 ? -2.459 -16.240 17.804 1.00 92.38 174 GLY A CA 1
ATOM 1273 C C . GLY A 1 174 ? -2.449 -14.987 16.927 1.00 92.38 174 GLY A C 1
ATOM 1274 O O . GLY A 1 174 ? -2.332 -13.862 17.412 1.00 92.38 174 GLY A O 1
ATOM 1275 N N . VAL A 1 175 ? -2.629 -15.166 15.616 1.00 95.25 175 VAL A N 1
ATOM 1276 C CA . VAL A 1 175 ? -2.639 -14.066 14.627 1.00 95.25 175 VAL A CA 1
ATOM 1277 C C . VAL A 1 175 ? -3.753 -13.037 14.856 1.00 95.25 175 VAL A C 1
ATOM 1279 O O . VAL A 1 175 ? -3.620 -11.869 14.498 1.00 95.25 175 VAL A O 1
ATOM 1282 N N . SER A 1 176 ? -4.842 -13.441 15.511 1.00 95.19 176 SER A N 1
ATOM 1283 C CA . SER A 1 176 ? -6.038 -12.625 15.749 1.00 95.19 176 SER A CA 1
ATOM 1284 C C . SER A 1 176 ? -5.750 -11.287 16.449 1.00 95.19 176 SER A C 1
ATOM 1286 O O . SER A 1 176 ? -6.459 -10.306 16.215 1.00 95.19 176 SER A O 1
ATOM 1288 N N . ARG A 1 177 ? -4.689 -11.220 17.264 1.00 94.94 177 ARG A N 1
ATOM 1289 C CA . ARG A 1 177 ? -4.256 -10.007 17.974 1.00 94.94 177 ARG A CA 1
ATOM 1290 C C . ARG A 1 177 ? -3.569 -8.970 17.086 1.00 94.94 177 ARG A C 1
ATOM 1292 O O . ARG A 1 177 ? -3.452 -7.823 17.505 1.00 94.94 177 ARG A O 1
ATOM 1299 N N . PHE A 1 178 ? -3.154 -9.345 15.878 1.00 96.19 178 PHE A N 1
ATOM 1300 C CA . PHE A 1 178 ? -2.527 -8.455 14.891 1.00 96.19 178 PHE A CA 1
ATOM 1301 C C . PHE A 1 178 ? -3.484 -8.026 13.771 1.00 96.19 178 PHE A C 1
ATOM 1303 O O . PHE A 1 178 ? -3.172 -7.127 12.992 1.00 96.19 178 PHE A O 1
ATOM 1310 N N . MET A 1 179 ? -4.658 -8.655 13.691 1.00 96.69 179 MET A N 1
ATOM 1311 C CA . MET A 1 179 ? -5.666 -8.344 12.681 1.00 96.69 179 MET A CA 1
ATOM 1312 C C . MET A 1 179 ? -6.373 -7.015 12.964 1.00 96.69 179 MET A C 1
ATOM 1314 O O . MET A 1 179 ? -6.487 -6.579 14.112 1.00 96.69 179 MET A O 1
ATOM 1318 N N . ASN A 1 180 ? -6.938 -6.422 11.909 1.00 94.12 180 ASN A N 1
ATOM 1319 C CA . ASN A 1 180 ? -7.707 -5.175 11.949 1.00 94.12 180 ASN A CA 1
ATOM 1320 C C . ASN A 1 180 ? -6.878 -3.995 12.476 1.00 94.12 180 ASN A C 1
ATOM 1322 O O . ASN A 1 180 ? -7.334 -3.228 13.325 1.00 94.12 180 ASN A O 1
ATOM 1326 N N . THR A 1 181 ? -5.643 -3.882 11.988 1.00 92.81 181 THR A N 1
ATOM 1327 C CA . THR A 1 181 ? -4.684 -2.842 12.372 1.00 92.81 181 THR A CA 1
ATOM 1328 C C . THR A 1 181 ? -4.481 -1.848 11.246 1.00 92.81 181 THR A C 1
ATOM 1330 O O . THR A 1 181 ? -5.091 -0.790 11.275 1.00 92.81 181 THR A O 1
ATOM 1333 N N . TRP A 1 182 ? -3.677 -2.191 10.244 1.00 90.69 182 TRP A N 1
ATOM 1334 C CA . TRP A 1 182 ? -3.666 -1.585 8.916 1.00 90.69 182 TRP A CA 1
ATOM 1335 C C . TRP A 1 182 ? -4.421 -2.525 7.995 1.00 90.69 182 TRP A C 1
ATOM 1337 O O . TRP A 1 182 ? -3.870 -3.535 7.568 1.00 90.69 182 TRP A O 1
ATOM 1347 N N . SER A 1 183 ? -5.709 -2.263 7.817 1.00 92.38 183 SER A N 1
ATOM 1348 C CA . SER A 1 183 ? -6.668 -3.265 7.385 1.00 92.38 183 SER A CA 1
ATOM 1349 C C . SER A 1 183 ? -7.187 -2.975 5.988 1.00 92.38 183 SER A C 1
ATOM 1351 O O . SER A 1 183 ? -7.553 -1.846 5.667 1.00 92.38 183 SER A O 1
ATOM 1353 N N . PHE A 1 184 ? -7.292 -4.038 5.205 1.00 94.56 184 PHE A N 1
ATOM 1354 C CA . PHE A 1 184 ? -7.904 -4.056 3.885 1.00 94.56 184 PHE A CA 1
ATOM 1355 C C . PHE A 1 184 ? -9.205 -4.857 3.973 1.00 94.56 184 PHE A C 1
ATOM 1357 O O . PHE A 1 184 ? -9.248 -5.848 4.714 1.00 94.56 184 PHE A O 1
ATOM 1364 N N . PRO A 1 185 ? -10.274 -4.461 3.267 1.00 93.94 185 PRO A N 1
ATOM 1365 C CA . PRO A 1 185 ? -11.524 -5.213 3.296 1.00 93.94 185 PRO A CA 1
ATOM 1366 C C . PRO A 1 185 ? -11.299 -6.604 2.692 1.00 93.94 185 PRO A C 1
ATOM 1368 O O . PRO A 1 185 ? -10.566 -6.719 1.718 1.00 93.94 185 PRO A O 1
ATOM 1371 N N . ARG A 1 186 ? -11.922 -7.664 3.232 1.00 94.50 186 ARG A N 1
ATOM 1372 C CA . ARG A 1 186 ? -11.835 -9.006 2.614 1.00 94.50 186 ARG A CA 1
ATOM 1373 C C . ARG A 1 186 ? -12.365 -9.007 1.185 1.00 94.50 186 ARG A C 1
ATOM 1375 O O . ARG A 1 186 ? -11.759 -9.602 0.305 1.00 94.50 186 ARG A O 1
ATOM 1382 N N . ASN A 1 187 ? -13.503 -8.354 1.008 1.00 94.44 187 ASN A N 1
ATOM 1383 C CA . ASN A 1 187 ? -14.162 -8.184 -0.270 1.00 94.44 187 ASN A CA 1
ATOM 1384 C C . ASN A 1 187 ? -13.765 -6.820 -0.816 1.00 94.44 187 ASN A C 1
ATOM 1386 O O . ASN A 1 187 ? -14.080 -5.793 -0.208 1.00 94.44 187 ASN A O 1
ATOM 1390 N N . VAL A 1 188 ? -13.050 -6.808 -1.934 1.00 94.00 188 VAL A N 1
ATOM 1391 C CA . VAL A 1 188 ? -12.674 -5.559 -2.592 1.00 94.00 188 VAL A CA 1
ATOM 1392 C C . VAL A 1 188 ? -13.949 -4.878 -3.109 1.00 94.00 188 VAL A C 1
ATOM 1394 O O . VAL A 1 188 ? -14.771 -5.568 -3.718 1.00 94.00 188 VAL A O 1
ATOM 1397 N N . PRO A 1 189 ? -14.144 -3.559 -2.885 1.00 93.50 189 PRO A N 1
ATOM 1398 C CA . PRO A 1 189 ? -15.349 -2.868 -3.345 1.00 93.50 189 PRO A CA 1
ATOM 1399 C C . PRO A 1 189 ? -15.558 -2.970 -4.856 1.00 93.50 189 PRO A C 1
ATOM 1401 O O . PRO A 1 189 ? -14.632 -3.301 -5.612 1.00 93.50 189 PRO A O 1
ATOM 1404 N N . ALA A 1 190 ? -16.758 -2.627 -5.322 1.00 94.38 190 ALA A N 1
ATOM 1405 C CA . ALA A 1 190 ? -16.968 -2.482 -6.754 1.00 94.38 190 ALA A CA 1
ATOM 1406 C C . ALA A 1 190 ? -16.144 -1.306 -7.310 1.00 94.38 190 ALA A C 1
ATOM 1408 O O . ALA A 1 190 ? -15.682 -0.420 -6.587 1.00 94.38 190 ALA A O 1
ATOM 1409 N N . MET A 1 191 ? -15.920 -1.310 -8.623 1.00 95.25 191 MET A N 1
ATOM 1410 C CA . MET A 1 191 ? -15.180 -0.243 -9.295 1.00 95.25 191 MET A CA 1
ATOM 1411 C C . MET A 1 191 ? -15.843 1.120 -9.043 1.00 95.25 191 MET A C 1
ATOM 1413 O O . MET A 1 191 ? -17.036 1.285 -9.275 1.00 95.25 191 MET A O 1
ATOM 1417 N N . GLY A 1 192 ? -15.065 2.104 -8.592 1.00 94.00 192 GLY A N 1
ATOM 1418 C CA . GLY A 1 192 ? -15.529 3.449 -8.253 1.00 94.00 192 GLY A CA 1
ATOM 1419 C C . GLY A 1 192 ? -16.035 3.610 -6.817 1.00 94.00 192 GLY A C 1
ATOM 1420 O O . GLY A 1 192 ? -16.122 4.748 -6.346 1.00 94.00 192 GLY A O 1
ATOM 1421 N N . GLU A 1 193 ? -16.307 2.515 -6.103 1.00 93.62 193 GLU A N 1
ATOM 1422 C CA . GLU A 1 193 ? -16.793 2.560 -4.726 1.00 93.62 193 GLU A CA 1
ATOM 1423 C C . GLU A 1 193 ? -15.675 2.834 -3.723 1.00 93.62 193 GLU A C 1
ATOM 1425 O O . GLU A 1 193 ? -14.542 2.355 -3.851 1.00 93.62 193 GLU A O 1
ATOM 1430 N N . THR A 1 194 ? -16.039 3.586 -2.686 1.00 93.06 194 THR A N 1
ATOM 1431 C CA . THR A 1 194 ? -15.194 3.887 -1.532 1.00 93.06 194 THR A CA 1
ATOM 1432 C C . THR A 1 194 ? -15.724 3.129 -0.320 1.00 93.06 194 THR A C 1
ATOM 1434 O O . THR A 1 194 ? -16.915 3.191 -0.026 1.00 93.06 194 THR A O 1
ATOM 1437 N N . GLY A 1 195 ? -14.844 2.470 0.430 1.00 93.12 195 GLY A N 1
ATOM 1438 C CA . GLY A 1 195 ? -15.142 1.975 1.773 1.00 93.12 195 GLY A CA 1
ATOM 1439 C C . GLY A 1 195 ? -14.180 2.564 2.797 1.00 93.12 195 GLY A C 1
ATOM 1440 O O . GLY A 1 195 ? -13.139 3.111 2.438 1.00 93.12 195 GLY A O 1
ATOM 1441 N N . TRP A 1 196 ? -14.529 2.486 4.078 1.00 95.69 196 TRP A N 1
ATOM 1442 C CA . TRP A 1 196 ? -13.707 3.013 5.164 1.00 95.69 196 TRP A CA 1
ATOM 1443 C C . TRP A 1 196 ? -13.923 2.247 6.467 1.00 95.69 196 TRP A C 1
ATOM 1445 O O . TRP A 1 196 ? -14.885 1.493 6.618 1.00 95.69 196 TRP A O 1
ATOM 1455 N N . GLY A 1 197 ? -13.010 2.431 7.418 1.00 95.25 197 GLY A N 1
ATOM 1456 C CA . GLY A 1 197 ? -13.106 1.835 8.741 1.00 95.25 197 GLY A CA 1
ATOM 1457 C C . GLY A 1 197 ? -12.196 2.496 9.768 1.00 95.25 197 GLY A C 1
ATOM 1458 O O . GLY A 1 197 ? -11.226 3.181 9.433 1.00 95.25 197 GLY A O 1
ATOM 1459 N N . ILE A 1 198 ? -12.527 2.261 11.039 1.00 96.38 198 ILE A N 1
ATOM 1460 C CA . ILE A 1 198 ? -11.716 2.664 12.186 1.00 96.38 198 ILE A CA 1
ATOM 1461 C C . ILE A 1 198 ? -11.046 1.447 12.789 1.00 96.38 198 ILE A C 1
ATOM 1463 O O . ILE A 1 198 ? -11.694 0.451 13.111 1.00 96.38 198 ILE A O 1
ATOM 1467 N N . PHE A 1 199 ? -9.746 1.570 13.010 1.00 95.69 199 PHE A N 1
ATOM 1468 C CA . PHE A 1 199 ? -8.915 0.480 13.486 1.00 95.69 199 PHE A CA 1
ATOM 1469 C C . PHE A 1 199 ? -8.068 0.955 14.654 1.00 95.69 199 PHE A C 1
ATOM 1471 O O . PHE A 1 199 ? -7.356 1.957 14.558 1.00 95.69 199 PHE A O 1
ATOM 1478 N N . LYS A 1 200 ? -8.150 0.240 15.776 1.00 95.38 200 LYS A N 1
ATOM 1479 C CA . LYS A 1 200 ? -7.286 0.478 16.933 1.00 95.38 200 LYS A CA 1
ATOM 1480 C C . LYS A 1 200 ? -6.003 -0.296 16.731 1.00 95.38 200 LYS A C 1
ATOM 1482 O O . LYS A 1 200 ? -6.062 -1.516 16.598 1.00 95.38 200 LYS A O 1
ATOM 1487 N N . ARG A 1 201 ? -4.866 0.391 16.752 1.00 95.81 201 ARG A N 1
ATOM 1488 C CA . ARG A 1 201 ? -3.569 -0.257 16.597 1.00 95.81 201 ARG A CA 1
ATOM 1489 C C . ARG A 1 201 ? -2.478 0.368 17.445 1.00 95.81 201 ARG A C 1
ATOM 1491 O O . ARG A 1 201 ? -2.573 1.519 17.866 1.00 95.81 201 ARG A O 1
ATOM 1498 N N . ARG A 1 202 ? -1.403 -0.384 17.616 1.00 95.00 202 ARG A N 1
ATOM 1499 C CA . ARG A 1 202 ? -0.105 0.100 18.075 1.00 95.00 202 ARG A CA 1
ATOM 1500 C C . ARG A 1 202 ? 0.981 -0.664 17.334 1.00 95.00 202 ARG A C 1
ATOM 1502 O O . ARG A 1 202 ? 0.829 -1.853 17.083 1.00 95.00 202 ARG A O 1
ATOM 1509 N N . THR A 1 203 ? 2.052 0.026 16.966 1.00 93.88 203 THR A N 1
ATOM 1510 C CA . THR A 1 203 ? 3.228 -0.604 16.364 1.00 93.88 203 THR A CA 1
ATOM 1511 C C . THR A 1 203 ? 4.340 -0.618 17.399 1.00 93.88 203 THR A C 1
ATOM 1513 O O . THR A 1 203 ? 4.723 0.431 17.909 1.00 93.88 203 THR A O 1
ATOM 1516 N N . GLU A 1 204 ? 4.824 -1.809 17.719 1.00 91.81 204 GLU A N 1
ATOM 1517 C CA . GLU A 1 204 ? 5.887 -2.051 18.688 1.00 91.81 204 GLU A CA 1
ATOM 1518 C C . GLU A 1 204 ? 7.171 -2.366 17.928 1.00 91.81 204 GLU A C 1
ATOM 1520 O O . GLU A 1 204 ? 7.151 -3.150 16.977 1.00 91.81 204 GLU A O 1
ATOM 1525 N N . ARG A 1 205 ? 8.279 -1.742 18.331 1.00 91.50 205 ARG A N 1
ATOM 1526 C CA . ARG A 1 205 ? 9.589 -1.927 17.702 1.00 91.50 205 ARG A CA 1
ATOM 1527 C C . ARG A 1 205 ? 10.448 -2.868 18.538 1.00 91.50 205 ARG A C 1
ATOM 1529 O O . ARG A 1 205 ? 10.551 -2.693 19.748 1.00 91.50 205 ARG A O 1
ATOM 1536 N N . PHE A 1 206 ? 11.136 -3.782 17.867 1.00 85.25 206 PHE A N 1
ATOM 1537 C CA . PHE A 1 206 ? 12.078 -4.729 18.450 1.00 85.25 206 PHE A CA 1
ATOM 1538 C C . PHE A 1 206 ? 13.402 -4.707 17.685 1.00 85.25 206 PHE A C 1
ATOM 1540 O O . PHE A 1 206 ? 13.447 -4.417 16.485 1.00 85.25 206 PHE A O 1
ATOM 1547 N N . ALA A 1 207 ? 14.489 -5.034 18.381 1.00 77.81 207 ALA A N 1
ATOM 1548 C CA . ALA A 1 207 ? 15.720 -5.445 17.722 1.00 77.81 207 ALA A CA 1
ATOM 1549 C C . ALA A 1 207 ? 15.578 -6.907 17.262 1.00 77.81 207 ALA A C 1
ATOM 1551 O O . ALA A 1 207 ? 14.846 -7.680 17.881 1.00 77.81 207 ALA A O 1
ATOM 1552 N N . ALA A 1 208 ? 16.288 -7.307 16.203 1.00 67.12 208 ALA A N 1
ATOM 1553 C CA . ALA A 1 208 ? 16.221 -8.675 15.668 1.00 67.12 208 ALA A CA 1
ATOM 1554 C C . ALA A 1 208 ? 16.517 -9.755 16.712 1.00 67.12 208 ALA A C 1
ATOM 1556 O O . ALA A 1 208 ? 15.807 -10.750 16.799 1.00 67.12 208 ALA A O 1
ATOM 1557 N N . SER A 1 209 ? 17.505 -9.520 17.573 1.00 65.75 209 SER A N 1
ATOM 1558 C CA . SER A 1 209 ? 17.894 -10.454 18.629 1.00 65.75 209 SER A CA 1
ATOM 1559 C C . SER A 1 209 ? 16.958 -10.476 19.842 1.00 65.75 209 SER A C 1
ATOM 1561 O O . SER A 1 209 ? 17.147 -11.311 20.722 1.00 65.75 209 SER A O 1
ATOM 1563 N N . SER A 1 210 ? 15.977 -9.569 19.939 1.00 69.75 210 SER A N 1
ATOM 1564 C CA . SER A 1 210 ? 15.175 -9.396 21.159 1.00 69.75 210 SER A CA 1
ATOM 1565 C C . SER A 1 210 ? 13.743 -9.921 21.057 1.00 69.75 210 SER A C 1
ATOM 1567 O O . SER A 1 210 ? 12.982 -9.781 22.015 1.00 69.75 210 SER A O 1
ATOM 1569 N N . ILE A 1 211 ? 13.337 -10.483 19.916 1.00 77.88 211 ILE A N 1
ATOM 1570 C CA . ILE A 1 211 ? 11.984 -11.023 19.746 1.00 77.88 211 ILE A CA 1
ATOM 1571 C C . ILE A 1 211 ? 11.911 -12.408 20.390 1.00 77.88 211 ILE A C 1
ATOM 1573 O O . ILE A 1 211 ? 12.503 -13.365 19.909 1.00 77.88 211 ILE A O 1
ATOM 1577 N N . SER A 1 212 ? 11.146 -12.516 21.473 1.00 76.56 212 SER A N 1
ATOM 1578 C CA . SER A 1 212 ? 10.764 -13.783 22.100 1.00 76.56 212 SER A CA 1
ATOM 1579 C C . SER A 1 212 ? 9.323 -13.697 22.600 1.00 76.56 212 SER A C 1
ATOM 1581 O O . SER A 1 212 ? 8.796 -12.603 22.811 1.00 76.56 212 SER A O 1
ATOM 1583 N N . ARG A 1 213 ? 8.663 -14.840 22.834 1.00 67.88 213 ARG A N 1
ATOM 1584 C CA . ARG A 1 213 ? 7.314 -14.858 23.439 1.00 67.88 213 ARG A CA 1
ATOM 1585 C C . ARG A 1 213 ? 7.281 -14.240 24.841 1.00 67.88 213 ARG A C 1
ATOM 1587 O O . ARG A 1 213 ? 6.252 -13.706 25.237 1.00 67.88 213 ARG A O 1
ATOM 1594 N N . GLN A 1 214 ? 8.382 -14.296 25.590 1.00 77.56 214 GLN A N 1
ATOM 1595 C CA . GLN A 1 214 ? 8.491 -13.628 26.888 1.00 77.56 214 GLN A CA 1
ATOM 1596 C C . GLN A 1 214 ? 8.643 -12.110 26.727 1.00 77.56 214 GLN A C 1
ATOM 1598 O O . GLN A 1 214 ? 8.043 -11.358 27.490 1.00 77.56 214 GLN A O 1
ATOM 1603 N N . ALA A 1 215 ? 9.409 -11.661 25.727 1.00 80.62 215 ALA A N 1
ATOM 1604 C CA . ALA A 1 215 ? 9.566 -10.241 25.411 1.00 80.62 215 ALA A CA 1
ATOM 1605 C C . ALA A 1 215 ? 8.296 -9.630 24.791 1.00 80.62 215 ALA A C 1
ATOM 1607 O O . ALA A 1 215 ? 8.080 -8.423 24.894 1.00 80.62 215 ALA A O 1
ATOM 1608 N N . PHE A 1 216 ? 7.449 -10.460 24.176 1.00 86.62 216 PHE A N 1
ATOM 1609 C CA . PHE A 1 216 ? 6.181 -10.059 23.582 1.00 86.62 216 PHE A CA 1
ATOM 1610 C C . PHE A 1 216 ? 5.030 -10.993 23.998 1.00 86.62 216 PHE A C 1
ATOM 1612 O O . PHE A 1 216 ? 4.706 -11.942 23.274 1.00 86.62 216 PHE A O 1
ATOM 1619 N N . PRO A 1 217 ? 4.410 -10.763 25.174 1.00 86.62 217 PRO A N 1
ATOM 1620 C CA . PRO A 1 217 ? 3.394 -11.660 25.719 1.00 86.62 217 PRO A CA 1
ATOM 1621 C C . PRO A 1 217 ? 2.161 -11.755 24.814 1.00 86.62 217 PRO A C 1
ATOM 1623 O O . PRO A 1 217 ? 1.907 -10.884 23.988 1.00 86.62 217 PRO A O 1
ATOM 1626 N N . ALA A 1 218 ? 1.357 -12.810 24.990 1.00 84.88 218 ALA A N 1
ATOM 1627 C CA . ALA A 1 218 ? 0.140 -13.048 24.202 1.00 84.88 218 ALA A CA 1
ATOM 1628 C C . ALA A 1 218 ? -0.816 -11.840 24.204 1.00 84.88 218 ALA A C 1
ATOM 1630 O O . ALA A 1 218 ? -1.376 -11.497 23.166 1.00 84.88 218 ALA A O 1
ATOM 1631 N N . SER A 1 219 ? -0.923 -11.161 25.345 1.00 88.19 219 SER A N 1
ATOM 1632 C CA . SER A 1 219 ? -1.786 -10.003 25.540 1.00 88.19 219 SER A CA 1
ATOM 1633 C C . SER A 1 219 ? -1.182 -9.011 26.524 1.00 88.19 219 SER A C 1
ATOM 1635 O O . SER A 1 219 ? -0.477 -9.414 27.452 1.00 88.19 219 SER A O 1
ATOM 1637 N N . ASN A 1 220 ? -1.572 -7.746 26.414 1.00 88.75 220 ASN A N 1
ATOM 1638 C CA . ASN A 1 220 ? -1.318 -6.737 27.434 1.00 88.75 220 ASN A CA 1
ATOM 1639 C C . ASN A 1 220 ? -2.509 -5.773 27.522 1.00 88.75 220 ASN A C 1
ATOM 1641 O O . ASN A 1 220 ? -2.672 -4.886 26.684 1.00 88.75 220 ASN A O 1
ATOM 1645 N N . ALA A 1 221 ? -3.336 -5.928 28.559 1.00 86.56 221 ALA A N 1
ATOM 1646 C CA . ALA A 1 221 ? -4.512 -5.082 28.771 1.00 86.56 221 ALA A CA 1
ATOM 1647 C C . ALA A 1 221 ? -4.157 -3.601 29.007 1.00 86.56 221 ALA A C 1
ATOM 1649 O O . ALA A 1 221 ? -4.970 -2.725 28.725 1.00 86.56 221 ALA A O 1
ATOM 1650 N N . ALA A 1 222 ? -2.939 -3.312 29.480 1.00 85.81 222 ALA A N 1
ATOM 1651 C CA . ALA A 1 222 ? -2.456 -1.950 29.690 1.00 85.81 222 ALA A CA 1
ATOM 1652 C C . ALA A 1 222 ? -1.894 -1.301 28.411 1.00 85.81 222 ALA A C 1
ATOM 1654 O O . ALA A 1 222 ? -1.559 -0.116 28.425 1.00 85.81 222 ALA A O 1
ATOM 1655 N N . SER A 1 223 ? -1.777 -2.038 27.299 1.00 87.88 223 SER A N 1
ATOM 1656 C CA . SER A 1 223 ? -1.308 -1.460 26.040 1.00 87.88 223 SER A CA 1
ATOM 1657 C C . SER A 1 223 ? -2.286 -0.405 25.539 1.00 87.88 223 SER A C 1
ATOM 1659 O O . SER A 1 223 ? -3.428 -0.702 25.184 1.00 87.88 223 SER A O 1
ATOM 1661 N N . SER A 1 224 ? -1.813 0.836 25.461 1.00 92.56 224 SER A N 1
ATOM 1662 C CA . SER A 1 224 ? -2.517 1.917 24.783 1.00 92.56 224 SER A CA 1
ATOM 1663 C C . SER A 1 224 ? -2.564 1.646 23.279 1.00 92.56 224 SER A C 1
ATOM 1665 O O . SER A 1 224 ? -1.537 1.392 22.651 1.00 92.56 224 SER A O 1
ATOM 1667 N N . LEU A 1 225 ? -3.761 1.696 22.696 1.00 95.38 225 LEU A N 1
ATOM 1668 C CA . LEU A 1 225 ? -3.970 1.586 21.254 1.00 95.38 225 LEU A CA 1
ATOM 1669 C C . LEU A 1 225 ? -4.457 2.928 20.713 1.00 95.38 225 LEU A C 1
ATOM 1671 O O . LEU A 1 225 ? -5.297 3.585 21.328 1.00 95.38 225 LEU A O 1
ATOM 1675 N N . THR A 1 226 ? -3.965 3.312 19.543 1.00 94.81 226 THR A N 1
ATOM 1676 C CA . THR A 1 226 ? -4.394 4.518 18.837 1.00 94.81 226 THR A CA 1
ATOM 1677 C C . THR A 1 226 ? -5.428 4.149 17.784 1.00 94.81 226 THR A C 1
ATOM 1679 O O . THR A 1 226 ? -5.214 3.244 16.977 1.00 94.81 226 THR A O 1
ATOM 1682 N N . SER A 1 227 ? -6.558 4.852 17.783 1.00 95.69 227 SER A N 1
ATOM 1683 C CA . SER A 1 227 ? -7.549 4.737 16.715 1.00 95.69 227 SER A CA 1
ATOM 1684 C C . SER A 1 227 ? -7.051 5.441 15.455 1.00 95.69 227 SER A C 1
ATOM 1686 O O . SER A 1 227 ? -6.670 6.611 15.485 1.00 95.69 227 SER A O 1
ATOM 1688 N N . THR A 1 228 ? -7.100 4.718 14.348 1.00 95.62 228 THR A N 1
ATOM 1689 C CA . THR A 1 228 ? -6.749 5.167 13.001 1.00 95.62 228 THR A CA 1
ATOM 1690 C C . THR A 1 228 ? -7.979 5.110 12.119 1.00 95.62 228 THR A C 1
ATOM 1692 O O . THR A 1 228 ? -8.822 4.235 12.315 1.00 95.62 228 THR A O 1
ATOM 1695 N N . VAL A 1 229 ? -8.082 6.022 11.159 1.00 95.94 229 VAL A N 1
ATOM 1696 C CA . VAL A 1 229 ? -9.093 5.950 10.103 1.00 95.94 229 VAL A CA 1
ATOM 1697 C C . VAL A 1 229 ? -8.402 5.553 8.816 1.00 95.94 229 VAL A C 1
ATOM 1699 O O . VAL A 1 229 ? -7.325 6.049 8.490 1.00 95.94 229 VAL A O 1
ATOM 1702 N N . GLN A 1 230 ? -8.997 4.607 8.114 1.00 95.69 230 GLN A N 1
ATOM 1703 C CA . GLN A 1 230 ? -8.475 4.098 6.859 1.00 95.69 230 GLN A CA 1
ATOM 1704 C C . GLN A 1 230 ? -9.626 4.023 5.893 1.00 95.69 230 GLN A C 1
ATOM 1706 O O . GLN A 1 230 ? -10.745 3.681 6.277 1.00 95.69 230 GLN A O 1
ATOM 1711 N N . PHE A 1 231 ? -9.348 4.325 4.643 1.00 95.25 231 PHE A N 1
ATOM 1712 C CA . PHE A 1 231 ? -10.329 4.151 3.600 1.00 95.25 231 PHE A CA 1
ATOM 1713 C C . PHE A 1 231 ? -9.661 3.602 2.358 1.00 95.25 231 PHE A C 1
ATOM 1715 O O . PHE A 1 231 ? -8.438 3.623 2.212 1.00 95.25 231 PHE A O 1
ATOM 1722 N N . TRP A 1 232 ? -10.479 3.033 1.497 1.00 95.50 232 TRP A N 1
ATOM 1723 C CA . TRP A 1 232 ? -10.031 2.351 0.309 1.00 95.50 232 TRP A CA 1
ATOM 1724 C C . TRP A 1 232 ? -10.994 2.625 -0.830 1.00 95.50 232 TRP A C 1
ATOM 1726 O O . TRP A 1 232 ? -12.193 2.810 -0.617 1.00 95.50 232 TRP A O 1
ATOM 1736 N N . LYS A 1 233 ? -10.465 2.654 -2.046 1.00 95.94 233 LYS A N 1
ATOM 1737 C CA . LYS A 1 233 ? -11.245 2.882 -3.255 1.00 95.94 233 LYS A CA 1
ATOM 1738 C C . LYS A 1 233 ? -10.732 1.987 -4.364 1.00 95.94 233 LYS A C 1
ATOM 1740 O O . LYS A 1 233 ? -9.526 1.943 -4.600 1.00 95.94 233 LYS A O 1
ATOM 1745 N N . ARG A 1 234 ? -11.636 1.303 -5.061 1.00 96.81 234 ARG A N 1
ATOM 1746 C CA . ARG A 1 234 ? -11.273 0.588 -6.286 1.00 96.81 234 ARG A CA 1
ATOM 1747 C C . ARG A 1 234 ? -11.397 1.537 -7.470 1.00 96.81 234 ARG A C 1
ATOM 1749 O O . ARG A 1 234 ? -12.441 2.158 -7.655 1.00 96.81 234 ARG A O 1
ATOM 1756 N N . ILE A 1 235 ? -10.334 1.687 -8.245 1.00 97.06 235 ILE A N 1
ATOM 1757 C CA . ILE A 1 235 ? -10.234 2.651 -9.343 1.00 97.06 235 ILE A CA 1
ATOM 1758 C C . ILE A 1 235 ? -9.546 2.028 -10.558 1.00 97.06 235 ILE A C 1
ATOM 1760 O O . ILE A 1 235 ? -8.863 1.014 -10.460 1.00 97.06 235 ILE A O 1
ATOM 1764 N N . GLN A 1 236 ? -9.696 2.678 -11.707 1.00 97.00 236 GLN A N 1
ATOM 1765 C CA . GLN A 1 236 ? -8.816 2.488 -12.854 1.00 97.00 236 GLN A CA 1
ATOM 1766 C C . GLN A 1 236 ? -7.696 3.525 -12.754 1.00 97.00 236 GLN A C 1
ATOM 1768 O O . GLN A 1 236 ? -7.972 4.725 -12.802 1.00 97.00 236 GLN A O 1
ATOM 1773 N N . PHE A 1 237 ? -6.452 3.081 -12.581 1.00 97.56 237 PHE A N 1
ATOM 1774 C CA . PHE A 1 237 ? -5.304 3.972 -12.397 1.00 97.56 237 PHE A CA 1
ATOM 1775 C C . PHE A 1 237 ? -4.278 3.808 -13.516 1.00 97.56 237 PHE A C 1
ATOM 1777 O O . PHE A 1 237 ? -4.075 2.710 -14.030 1.00 97.56 237 PHE A O 1
ATOM 1784 N N . ARG A 1 238 ? -3.647 4.918 -13.908 1.00 96.44 238 ARG A N 1
ATOM 1785 C CA . ARG A 1 238 ? -2.585 4.948 -14.915 1.00 96.44 238 ARG A CA 1
ATOM 1786 C C . ARG A 1 238 ? -1.250 5.148 -14.211 1.00 96.44 238 ARG A C 1
ATOM 1788 O O . ARG A 1 238 ? -0.976 6.218 -13.667 1.00 96.44 238 ARG A O 1
ATOM 1795 N N . TYR A 1 239 ? -0.450 4.099 -14.219 1.00 95.25 239 TYR A N 1
ATOM 1796 C CA . TYR A 1 239 ? 0.879 4.082 -13.624 1.00 95.25 239 TYR A CA 1
ATOM 1797 C C . TYR A 1 239 ? 1.919 4.603 -14.616 1.00 95.25 239 TYR A C 1
ATOM 1799 O O . TYR A 1 239 ? 1.583 4.877 -15.766 1.00 95.25 239 TYR A O 1
ATOM 1807 N N . GLY A 1 240 ? 3.178 4.715 -14.209 1.00 91.69 240 GLY A N 1
ATOM 1808 C CA . GLY A 1 240 ? 4.274 4.993 -15.135 1.00 91.69 240 GLY A CA 1
ATOM 1809 C C . GLY A 1 240 ? 5.021 6.285 -14.854 1.00 91.69 240 GLY A C 1
ATOM 1810 O O . GLY A 1 240 ? 4.865 6.901 -13.803 1.00 91.69 240 GLY A O 1
ATOM 1811 N N . LEU A 1 241 ? 5.824 6.706 -15.831 1.00 90.00 241 LEU A N 1
ATOM 1812 C CA . LEU A 1 241 ? 6.501 8.000 -15.811 1.00 90.00 241 LEU A CA 1
ATOM 1813 C C . LEU A 1 241 ? 5.509 9.137 -16.074 1.00 90.00 241 LEU A C 1
ATOM 1815 O O . LEU A 1 241 ? 4.542 8.974 -16.824 1.00 90.00 241 LEU A O 1
ATOM 1819 N N . LYS A 1 242 ? 5.794 10.323 -15.531 1.00 89.00 242 LYS A N 1
ATOM 1820 C CA . LYS A 1 242 ? 5.044 11.541 -15.873 1.00 89.00 242 LYS A CA 1
ATOM 1821 C C . LYS A 1 242 ? 5.105 11.799 -17.387 1.00 89.00 242 LYS A C 1
ATOM 1823 O O . LYS A 1 242 ? 6.193 11.966 -17.936 1.00 89.00 242 LYS A O 1
ATOM 1828 N N . GLY A 1 243 ? 3.947 11.860 -18.048 1.00 87.06 243 GLY A N 1
ATOM 1829 C CA . GLY A 1 243 ? 3.834 12.071 -19.497 1.00 87.06 243 GLY A CA 1
ATOM 1830 C C . GLY A 1 243 ? 4.100 10.829 -20.356 1.00 87.06 243 GLY A C 1
ATOM 1831 O O . GLY A 1 243 ? 4.223 10.937 -21.575 1.00 87.06 243 GLY A O 1
ATOM 1832 N N . SER A 1 244 ? 4.239 9.649 -19.753 1.00 90.12 244 SER A N 1
ATOM 1833 C CA . SER A 1 244 ? 4.330 8.362 -20.456 1.00 90.12 244 SER A CA 1
ATOM 1834 C C . SER A 1 244 ? 3.610 7.286 -19.650 1.00 90.12 244 SER A C 1
ATOM 1836 O O . SER A 1 244 ? 4.169 6.244 -19.308 1.00 90.12 244 SER A O 1
ATOM 1838 N N . GLU A 1 245 ? 2.365 7.587 -19.290 1.00 92.12 245 GLU A N 1
ATOM 1839 C CA . GLU A 1 245 ? 1.553 6.736 -18.440 1.00 92.12 245 GLU A CA 1
ATOM 1840 C C . GLU A 1 245 ? 1.070 5.475 -19.168 1.00 92.12 245 GLU A C 1
ATOM 1842 O O . GLU A 1 245 ? 0.813 5.455 -20.374 1.00 92.12 245 GLU A O 1
ATOM 1847 N N . SER A 1 246 ? 0.883 4.407 -18.400 1.00 91.44 246 SER A N 1
ATOM 1848 C CA . SER A 1 246 ? 0.383 3.131 -18.879 1.00 91.44 246 SER A CA 1
ATOM 1849 C C . SER A 1 246 ? -1.110 3.176 -19.237 1.00 91.44 246 SER A C 1
ATOM 1851 O O . SER A 1 246 ? -1.849 4.154 -19.018 1.00 91.44 246 SER A O 1
ATOM 1853 N N . ARG A 1 247 ? -1.591 2.060 -19.801 1.00 91.56 247 ARG A N 1
ATOM 1854 C CA . ARG A 1 247 ? -3.029 1.783 -19.864 1.00 91.56 247 ARG A CA 1
ATOM 1855 C C . ARG A 1 247 ? -3.617 1.761 -18.444 1.00 91.56 247 ARG A C 1
ATOM 1857 O O . ARG A 1 247 ? -2.900 1.417 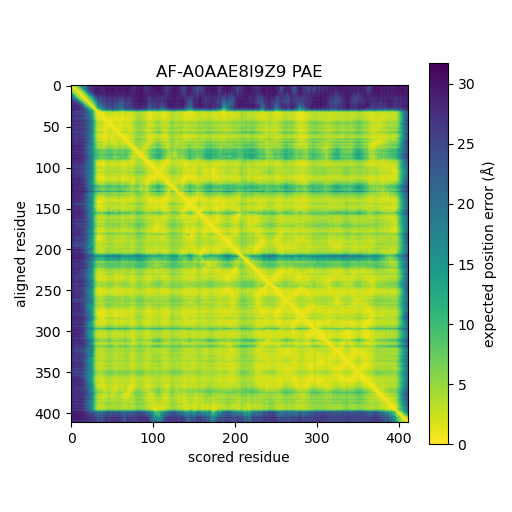-17.509 1.00 91.56 247 ARG A O 1
ATOM 1864 N N . PRO A 1 248 ? -4.912 2.064 -18.265 1.00 95.75 248 PRO A N 1
ATOM 1865 C CA . PRO A 1 248 ? -5.538 1.916 -16.961 1.00 95.75 248 PRO A CA 1
ATOM 1866 C C . PRO A 1 248 ? -5.448 0.466 -16.459 1.00 95.75 248 PRO A C 1
ATOM 1868 O O . PRO A 1 248 ? -5.618 -0.482 -17.236 1.00 95.75 248 PRO A O 1
ATOM 1871 N N . ILE A 1 249 ? -5.151 0.317 -15.170 1.00 96.25 249 ILE A N 1
ATOM 1872 C CA . ILE A 1 249 ? -5.076 -0.957 -14.454 1.00 96.25 249 ILE A CA 1
ATOM 1873 C C . ILE A 1 249 ? -6.065 -0.906 -13.282 1.00 96.25 249 ILE A C 1
ATOM 1875 O O . ILE A 1 249 ? -6.186 0.115 -12.594 1.00 96.25 249 ILE A O 1
ATOM 1879 N N . ASP A 1 250 ? -6.784 -2.009 -13.064 1.00 96.50 250 ASP A N 1
ATOM 1880 C CA . ASP A 1 250 ? -7.686 -2.181 -11.924 1.00 96.50 250 ASP A CA 1
ATOM 1881 C C . ASP A 1 250 ? -6.887 -2.165 -10.621 1.00 96.50 250 ASP A C 1
ATOM 1883 O O . ASP A 1 250 ? -6.028 -3.010 -10.376 1.00 96.50 250 ASP A O 1
ATOM 1887 N N . THR A 1 251 ? -7.170 -1.163 -9.800 1.00 97.69 251 THR A N 1
ATOM 1888 C CA . THR A 1 251 ? -6.341 -0.798 -8.665 1.00 97.69 251 THR A CA 1
ATOM 1889 C C . THR A 1 251 ? -7.188 -0.656 -7.418 1.00 97.69 251 THR A C 1
ATOM 1891 O O . THR A 1 251 ? -8.164 0.096 -7.402 1.00 97.69 251 THR A O 1
ATOM 1894 N N . LEU A 1 252 ? -6.773 -1.305 -6.337 1.00 97.88 252 LEU A N 1
ATOM 1895 C CA . LEU A 1 252 ? -7.239 -0.979 -4.998 1.00 97.88 252 LEU A CA 1
ATOM 1896 C C . LEU A 1 252 ? -6.285 0.044 -4.381 1.00 97.88 252 LEU A C 1
ATOM 1898 O O . LEU A 1 252 ? -5.122 -0.251 -4.123 1.00 97.88 252 LEU A O 1
ATOM 1902 N N . LEU A 1 253 ? -6.789 1.245 -4.132 1.00 97.88 253 LEU A N 1
ATOM 1903 C CA . LEU A 1 253 ? -6.085 2.292 -3.406 1.00 97.88 253 LEU A CA 1
ATOM 1904 C C . LEU A 1 253 ? -6.481 2.230 -1.932 1.00 97.88 253 LEU A C 1
ATOM 1906 O O . LEU A 1 253 ? -7.669 2.251 -1.624 1.00 97.88 253 LEU A O 1
ATOM 1910 N N . HIS A 1 254 ? -5.507 2.174 -1.030 1.00 97.62 254 HIS A N 1
ATOM 1911 C CA . HIS A 1 254 ? -5.681 2.205 0.422 1.00 97.62 254 HIS A CA 1
ATOM 1912 C C . HIS A 1 254 ? -4.968 3.419 1.010 1.00 97.62 254 HIS A C 1
ATOM 1914 O O . HIS A 1 254 ? -3.810 3.682 0.691 1.00 97.62 254 HIS A O 1
ATOM 1920 N N . ILE A 1 255 ? -5.683 4.174 1.844 1.00 97.25 255 ILE A N 1
ATOM 1921 C CA . ILE A 1 255 ? -5.224 5.451 2.392 1.00 97.25 255 ILE A CA 1
ATOM 1922 C C . ILE A 1 255 ? -5.447 5.471 3.903 1.00 97.25 255 ILE A C 1
ATOM 1924 O O . ILE A 1 255 ? -6.555 5.731 4.394 1.00 97.25 255 ILE A O 1
ATOM 1928 N N . PRO A 1 256 ? -4.394 5.148 4.658 1.00 96.38 256 PRO A N 1
ATOM 1929 C CA . PRO A 1 256 ? -4.388 5.274 6.100 1.00 96.38 256 PRO A CA 1
ATOM 1930 C C . PRO A 1 256 ? -4.057 6.659 6.658 1.00 96.38 256 PRO A C 1
ATOM 1932 O O . PRO A 1 256 ? -3.040 7.261 6.330 1.00 96.38 256 PRO A O 1
ATOM 1935 N N . PHE A 1 257 ? -4.796 7.049 7.699 1.00 96.62 257 PHE A N 1
ATOM 1936 C CA . PHE A 1 257 ? -4.417 8.122 8.616 1.00 96.62 257 PHE A CA 1
ATOM 1937 C C . PHE A 1 257 ? -4.161 7.593 10.024 1.00 96.62 257 PHE A C 1
ATOM 1939 O O . PHE A 1 257 ? -4.893 6.770 10.571 1.00 96.62 257 PHE A O 1
ATOM 1946 N N . THR A 1 258 ? -3.116 8.112 10.657 1.00 94.19 258 THR A N 1
ATOM 1947 C CA . THR A 1 258 ? -2.616 7.655 11.963 1.00 94.19 258 THR A CA 1
ATOM 1948 C C . THR A 1 258 ? -3.447 8.088 13.174 1.00 94.19 258 THR A C 1
ATOM 1950 O O . THR A 1 258 ? -3.172 7.625 14.279 1.00 94.19 258 THR A O 1
ATOM 1953 N N . LYS A 1 259 ? -4.442 8.960 12.995 1.00 94.88 259 LYS A N 1
ATOM 1954 C CA . LYS A 1 259 ? -5.322 9.470 14.049 1.00 94.88 259 LYS A CA 1
ATOM 1955 C C . LYS A 1 259 ? -6.747 9.614 13.525 1.00 94.88 259 LYS A C 1
ATOM 1957 O O . LYS A 1 259 ? -6.960 10.092 12.413 1.00 94.88 259 LYS A O 1
ATOM 1962 N N . VAL A 1 260 ? -7.717 9.273 14.364 1.00 96.25 260 VAL A N 1
ATOM 1963 C CA . VAL A 1 260 ? -9.136 9.575 14.139 1.00 96.25 260 VAL A CA 1
ATOM 1964 C C . VAL A 1 260 ? -9.518 10.916 14.779 1.00 96.25 260 VAL A C 1
ATOM 1966 O O . VAL A 1 260 ? -8.929 11.322 15.781 1.00 96.25 260 VAL A O 1
ATOM 1969 N N . SER A 1 261 ? -10.484 11.613 14.191 1.00 95.81 261 SER A N 1
ATOM 1970 C CA . SER A 1 261 ? -11.132 12.798 14.755 1.00 95.81 261 SER A CA 1
ATOM 1971 C C . SER A 1 261 ? -11.985 12.455 15.982 1.00 95.81 261 SER A C 1
ATOM 1973 O O . SER A 1 261 ? -12.313 11.299 16.247 1.00 95.81 261 SER A O 1
ATOM 1975 N N . GLU A 1 262 ? -12.434 13.483 16.702 1.00 94.19 262 GLU A N 1
ATOM 1976 C CA . GLU A 1 262 ? -13.419 13.335 17.783 1.00 94.19 262 GLU A CA 1
ATOM 1977 C C . GLU A 1 262 ? -14.785 12.794 17.318 1.00 94.19 262 GLU A C 1
ATOM 1979 O O . GLU A 1 262 ? -15.535 12.234 18.121 1.00 94.19 262 GLU A O 1
ATOM 1984 N N . THR A 1 263 ? -15.134 12.950 16.037 1.00 94.06 263 THR A N 1
ATOM 1985 C CA . THR A 1 263 ? -16.360 12.390 15.444 1.00 94.06 263 THR A CA 1
ATOM 1986 C C . THR A 1 263 ? -16.240 10.886 15.211 1.00 94.06 263 THR A C 1
ATOM 1988 O O . THR A 1 263 ? -17.253 10.201 15.123 1.00 94.0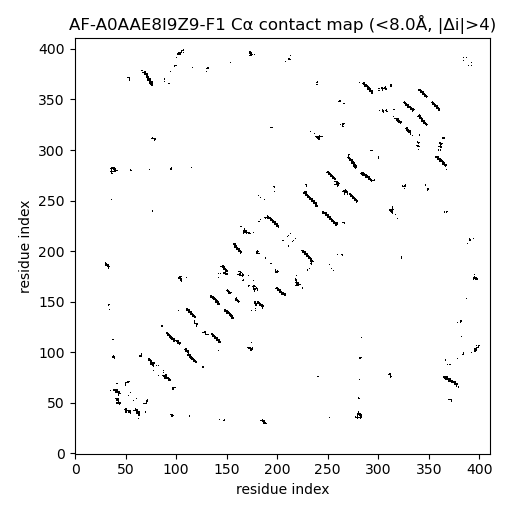6 263 THR A O 1
ATOM 1991 N N . GLY A 1 264 ? -15.014 10.352 15.196 1.00 94.31 264 GLY A N 1
ATOM 1992 C CA . GLY A 1 264 ? -14.765 8.922 15.060 1.00 94.31 264 GLY A CA 1
ATOM 1993 C C . GLY A 1 264 ? -14.798 8.410 13.619 1.00 94.31 264 GLY A C 1
ATOM 1994 O O . GLY A 1 264 ? -14.792 7.205 13.433 1.00 94.31 264 GLY A O 1
ATOM 1995 N N . ASP A 1 265 ? -14.840 9.279 12.611 1.00 94.94 265 ASP A N 1
ATOM 1996 C CA . ASP A 1 265 ? -15.041 8.905 11.200 1.00 94.94 265 ASP A CA 1
ATOM 1997 C C . ASP A 1 265 ? -14.284 9.815 10.209 1.00 94.94 265 ASP A C 1
ATOM 1999 O O . ASP A 1 265 ? -14.544 9.789 9.007 1.00 94.94 265 ASP A O 1
ATOM 2003 N N . ALA A 1 266 ? -13.342 10.627 10.691 1.00 96.62 266 ALA A N 1
ATOM 2004 C CA . ALA A 1 266 ? -12.525 11.522 9.874 1.00 96.62 266 ALA A CA 1
ATOM 2005 C C . ALA A 1 266 ? -11.055 11.484 10.327 1.00 96.62 266 ALA A C 1
ATOM 2007 O O . ALA A 1 266 ? -10.774 11.061 11.456 1.00 96.62 266 ALA A O 1
ATOM 2008 N N . PRO A 1 267 ? -10.092 11.902 9.484 1.00 95.06 267 PRO A N 1
ATOM 2009 C CA . PRO A 1 267 ? -8.711 12.056 9.921 1.00 95.06 267 PRO A CA 1
ATOM 2010 C C . PRO A 1 267 ? -8.653 13.147 10.987 1.00 95.06 267 PRO A C 1
ATOM 2012 O O . PRO A 1 267 ? -9.088 14.272 10.759 1.00 95.06 267 PRO A O 1
ATOM 2015 N N . GLY A 1 268 ? -8.170 12.801 12.179 1.00 94.25 268 GLY A N 1
ATOM 2016 C CA . GLY A 1 268 ? -8.042 13.751 13.283 1.00 94.25 268 GLY A CA 1
ATOM 2017 C C . GLY A 1 268 ? -6.871 14.703 13.055 1.00 94.25 268 GLY A C 1
ATOM 2018 O O . GLY A 1 268 ? -6.688 15.289 11.993 1.00 94.25 268 GLY A O 1
ATOM 2019 N N . GLU A 1 269 ? -5.984 14.807 14.036 1.00 95.06 269 GLU A N 1
ATOM 2020 C CA . GLU A 1 269 ? -4.745 15.585 13.898 1.00 95.06 269 GLU A CA 1
ATOM 2021 C C . GLU A 1 269 ? -3.657 14.871 13.071 1.00 95.06 269 GLU A C 1
ATOM 2023 O O . GLU A 1 269 ? -2.460 15.060 13.307 1.00 95.06 269 GLU A O 1
ATOM 2028 N N . SER A 1 270 ? -4.030 13.974 12.158 1.00 95.81 270 SER A N 1
ATOM 2029 C CA . SER A 1 270 ? -3.051 13.365 11.262 1.00 95.81 270 SER A CA 1
ATOM 2030 C C . SER A 1 270 ? -2.456 14.441 10.362 1.00 95.81 270 SER A C 1
ATOM 2032 O O . SER A 1 270 ? -3.176 15.150 9.667 1.00 95.81 270 SER A O 1
ATOM 2034 N N . ARG A 1 271 ? -1.124 14.534 10.381 1.00 96.94 271 ARG A N 1
ATOM 2035 C CA . ARG A 1 271 ? -0.331 15.441 9.533 1.00 96.94 271 ARG A CA 1
ATOM 2036 C C . ARG A 1 271 ? 0.373 14.721 8.381 1.00 96.94 271 ARG A C 1
ATOM 2038 O O . ARG A 1 271 ? 1.089 15.343 7.606 1.00 96.94 271 ARG A O 1
ATOM 2045 N N . GLY A 1 272 ? 0.211 13.403 8.311 1.00 96.56 272 GLY A N 1
ATOM 2046 C CA . GLY A 1 272 ? 0.804 12.545 7.300 1.00 96.56 272 GLY A CA 1
ATOM 2047 C C . GLY A 1 272 ? -0.116 11.373 6.983 1.00 96.56 272 GLY A C 1
ATOM 2048 O O . GLY A 1 272 ? -0.897 10.945 7.840 1.00 96.56 272 GLY A O 1
ATOM 2049 N N . SER A 1 273 ? -0.015 10.903 5.748 1.00 96.94 273 SER A N 1
ATOM 2050 C CA . SER A 1 273 ? -0.750 9.779 5.182 1.00 96.94 273 SER A CA 1
ATOM 2051 C C . SER A 1 273 ? 0.167 9.046 4.208 1.00 96.94 273 SER A C 1
ATOM 2053 O O . SER A 1 273 ? 1.058 9.650 3.606 1.00 96.94 273 SER A O 1
ATOM 2055 N N . GLU A 1 274 ? -0.042 7.749 4.061 1.00 96.00 274 GLU A N 1
ATOM 2056 C CA . GLU A 1 274 ? 0.594 6.944 3.022 1.00 96.00 274 GLU A CA 1
ATOM 2057 C C . GLU A 1 274 ? -0.498 6.442 2.093 1.00 96.00 274 GLU A C 1
ATOM 2059 O O . GLU A 1 274 ? -1.587 6.112 2.554 1.00 96.00 274 GLU A O 1
ATOM 2064 N N . HIS A 1 275 ? -0.242 6.418 0.791 1.00 97.38 275 HIS A N 1
ATOM 2065 C CA . HIS A 1 275 ? -1.172 5.867 -0.187 1.00 97.38 275 HIS A CA 1
ATOM 2066 C C . HIS A 1 275 ? -0.556 4.603 -0.774 1.00 97.38 275 HIS A C 1
ATOM 2068 O O . HIS A 1 275 ? 0.515 4.646 -1.381 1.00 97.38 275 HIS A O 1
ATOM 2074 N N . PHE A 1 276 ? -1.242 3.481 -0.592 1.00 97.12 276 PHE A N 1
ATOM 2075 C CA . PHE A 1 276 ? -0.829 2.177 -1.085 1.00 97.12 276 PHE A CA 1
ATOM 2076 C C . PHE A 1 276 ? -1.722 1.778 -2.251 1.00 97.12 276 PHE A C 1
ATOM 2078 O O . PHE A 1 276 ? -2.942 1.726 -2.116 1.00 97.12 276 PHE A O 1
ATOM 2085 N N . TYR A 1 277 ? -1.115 1.475 -3.389 1.00 97.94 277 TYR A N 1
ATOM 2086 C CA . TYR A 1 277 ? -1.816 1.034 -4.587 1.00 97.94 277 TYR A CA 1
ATOM 2087 C C . TYR A 1 277 ? -1.540 -0.449 -4.781 1.00 97.94 277 TYR A C 1
ATOM 2089 O O . TYR A 1 277 ? -0.383 -0.862 -4.784 1.00 97.94 277 TYR A O 1
ATOM 2097 N N . LEU A 1 278 ? -2.583 -1.247 -4.952 1.00 97.75 278 LEU A N 1
ATOM 2098 C CA . LEU A 1 278 ? -2.490 -2.688 -5.130 1.00 97.75 278 LEU A CA 1
ATOM 2099 C C . LEU A 1 278 ? -3.158 -3.062 -6.449 1.00 97.75 278 LEU A C 1
ATOM 2101 O O . LEU A 1 278 ? -4.219 -2.528 -6.774 1.00 97.75 278 LEU A O 1
ATOM 2105 N N . THR A 1 279 ? -2.568 -4.002 -7.174 1.00 97.38 279 THR A N 1
ATOM 2106 C CA . THR A 1 279 ? -3.135 -4.575 -8.405 1.00 97.38 279 THR A CA 1
ATOM 2107 C C . THR A 1 279 ? -3.223 -6.083 -8.249 1.00 97.38 279 THR A C 1
ATOM 2109 O O . THR A 1 279 ? -2.494 -6.654 -7.436 1.00 97.38 279 THR A O 1
ATOM 2112 N N . LYS A 1 280 ? -4.094 -6.738 -9.021 1.00 95.88 280 LYS A N 1
ATOM 2113 C CA . LYS A 1 280 ? -4.148 -8.206 -8.999 1.00 95.88 280 LYS A CA 1
ATOM 2114 C C . LYS A 1 280 ? -2.894 -8.829 -9.600 1.00 95.88 280 LYS A C 1
ATOM 2116 O O . LYS A 1 280 ? -2.492 -9.927 -9.258 1.00 95.88 280 LYS A O 1
ATOM 2121 N N . GLU A 1 281 ? -2.296 -8.132 -10.553 1.00 96.12 281 GLU A N 1
ATOM 2122 C CA . GLU A 1 281 ? -1.192 -8.635 -11.350 1.00 96.12 281 GLU A CA 1
ATOM 2123 C C . GLU A 1 281 ? 0.143 -8.542 -10.604 1.00 96.12 281 GLU A C 1
ATOM 2125 O O . GLU A 1 281 ? 0.974 -9.444 -10.708 1.00 96.12 281 GLU A O 1
ATOM 2130 N N . LEU A 1 282 ? 0.361 -7.460 -9.849 1.00 96.12 282 LEU A N 1
ATOM 2131 C CA . LEU A 1 282 ? 1.635 -7.175 -9.176 1.00 96.12 282 LEU A CA 1
ATOM 2132 C C . LEU A 1 282 ? 1.545 -7.227 -7.641 1.00 96.12 282 LEU A C 1
ATOM 2134 O O . LEU A 1 282 ? 2.555 -7.045 -6.964 1.00 96.12 282 LEU A O 1
ATOM 2138 N N . GLY A 1 283 ? 0.362 -7.491 -7.083 1.00 96.06 283 GLY A N 1
ATOM 2139 C CA . GLY A 1 283 ? 0.158 -7.698 -5.653 1.00 96.06 283 GLY A CA 1
ATOM 2140 C C . GLY A 1 283 ? 0.354 -6.444 -4.792 1.00 96.06 283 GLY A C 1
ATOM 2141 O O . GLY A 1 283 ? 0.107 -5.302 -5.209 1.00 96.06 283 GLY A O 1
ATOM 2142 N N . TYR A 1 284 ? 0.785 -6.667 -3.546 1.00 95.56 284 TYR A N 1
ATOM 2143 C CA . TYR A 1 284 ? 0.840 -5.634 -2.513 1.00 95.56 284 TYR A CA 1
ATOM 2144 C C . TYR A 1 284 ? 1.830 -4.500 -2.827 1.00 95.56 284 TYR A C 1
ATOM 2146 O O . TYR A 1 284 ? 3.047 -4.698 -2.883 1.00 95.56 284 TYR A O 1
ATOM 2154 N N . VAL A 1 285 ? 1.296 -3.273 -2.877 1.00 93.00 285 VAL A N 1
ATOM 2155 C CA . VAL A 1 285 ? 2.039 -2.009 -3.045 1.00 93.00 285 VAL A CA 1
ATOM 2156 C C . VAL A 1 285 ? 2.783 -1.978 -4.377 1.00 93.00 285 VAL A C 1
ATOM 2158 O O . VAL A 1 285 ? 3.997 -1.858 -4.465 1.00 93.00 285 VAL A O 1
ATOM 2161 N N . THR A 1 286 ? 2.000 -2.046 -5.445 1.00 95.12 286 THR A N 1
ATOM 2162 C CA . THR A 1 286 ? 2.422 -1.744 -6.813 1.00 95.12 286 THR A CA 1
ATOM 2163 C C . THR A 1 286 ? 2.869 -0.280 -6.965 1.00 95.12 286 THR A C 1
ATOM 2165 O O . THR A 1 286 ? 3.714 0.032 -7.794 1.00 95.12 286 THR A O 1
ATOM 2168 N N . ARG A 1 287 ? 2.338 0.630 -6.142 1.00 96.25 287 ARG A N 1
ATOM 2169 C CA . ARG A 1 287 ? 2.820 2.011 -5.992 1.00 96.25 287 ARG A CA 1
ATOM 2170 C C . ARG A 1 287 ? 2.638 2.463 -4.548 1.00 96.25 287 ARG A C 1
ATOM 2172 O O . ARG A 1 287 ? 1.695 2.040 -3.873 1.00 96.25 287 ARG A O 1
ATOM 2179 N N . TRP A 1 288 ? 3.541 3.317 -4.088 1.00 96.38 288 TRP A N 1
ATOM 2180 C CA . TRP A 1 288 ? 3.501 3.952 -2.777 1.00 96.38 288 TRP A CA 1
ATOM 2181 C C . TRP A 1 288 ? 3.681 5.457 -2.921 1.00 96.38 288 TRP A C 1
ATOM 2183 O O . TRP A 1 288 ? 4.548 5.910 -3.666 1.00 96.38 288 TRP A O 1
ATOM 2193 N N . GLU A 1 289 ? 2.896 6.227 -2.177 1.00 97.56 289 GLU A N 1
ATOM 2194 C CA . GLU A 1 289 ? 3.059 7.675 -2.075 1.00 97.56 289 GLU A CA 1
ATOM 2195 C C . GLU A 1 289 ? 3.056 8.103 -0.611 1.00 97.56 289 GLU A C 1
ATOM 2197 O O . GLU A 1 289 ? 2.293 7.577 0.201 1.00 97.56 289 GLU A O 1
ATOM 2202 N N . SER A 1 290 ? 3.859 9.112 -0.287 1.00 97.81 290 SER A N 1
ATOM 2203 C CA . SER A 1 290 ? 3.815 9.782 1.011 1.00 97.81 290 SER A CA 1
ATOM 2204 C C . SER A 1 290 ? 3.167 11.147 0.862 1.00 97.81 290 SER A C 1
ATOM 2206 O O . SER A 1 290 ? 3.573 11.937 0.009 1.00 97.81 290 SER A O 1
ATOM 2208 N N . TRP A 1 291 ? 2.193 11.450 1.711 1.00 98.25 291 TRP A N 1
ATOM 2209 C CA . TRP A 1 291 ? 1.448 12.702 1.703 1.00 98.25 291 TRP A CA 1
ATOM 2210 C C . TRP A 1 291 ? 1.574 13.406 3.047 1.00 98.25 291 TRP A C 1
ATOM 2212 O O . TRP A 1 291 ? 1.479 12.776 4.102 1.00 98.25 291 TRP A O 1
ATOM 2222 N N . ALA A 1 292 ? 1.769 14.722 3.015 1.00 98.25 292 ALA A N 1
ATOM 2223 C CA . ALA A 1 292 ? 1.891 15.542 4.213 1.00 98.25 292 ALA A CA 1
ATOM 2224 C C . ALA A 1 292 ? 0.948 16.740 4.159 1.00 98.25 292 ALA A C 1
ATOM 2226 O O . ALA A 1 292 ? 0.747 17.345 3.107 1.00 98.25 292 ALA A O 1
ATOM 2227 N N . ARG A 1 293 ? 0.382 17.068 5.317 1.00 97.88 293 ARG A N 1
ATOM 2228 C CA . ARG A 1 293 ? -0.474 18.235 5.517 1.00 97.88 293 ARG A CA 1
ATOM 2229 C C . ARG A 1 293 ? 0.371 19.507 5.557 1.00 97.88 293 ARG A C 1
ATOM 2231 O O . ARG A 1 293 ? 1.500 19.460 6.036 1.00 97.88 293 ARG A O 1
ATOM 2238 N N . ASP A 1 294 ? -0.178 20.618 5.087 1.00 97.69 294 ASP A N 1
ATOM 2239 C CA . ASP A 1 294 ? 0.447 21.948 5.070 1.00 97.69 294 ASP A CA 1
ATOM 2240 C C . ASP A 1 294 ? 1.111 22.379 6.393 1.00 97.69 294 ASP A C 1
ATOM 2242 O O . ASP A 1 294 ? 2.140 23.049 6.377 1.00 97.69 294 ASP A O 1
ATOM 2246 N N . ASP A 1 295 ? 0.573 21.950 7.533 1.00 96.69 295 ASP A N 1
ATOM 2247 C CA . ASP A 1 295 ? 1.069 22.256 8.880 1.00 96.69 295 ASP A CA 1
ATOM 2248 C C . ASP A 1 295 ? 1.970 21.164 9.511 1.00 96.69 295 ASP A C 1
ATOM 2250 O O . ASP A 1 295 ? 2.169 21.128 10.734 1.00 96.69 295 ASP A O 1
ATOM 2254 N N . ALA A 1 296 ? 2.504 20.227 8.720 1.00 96.00 296 ALA A N 1
ATOM 2255 C CA . ALA A 1 296 ? 3.433 19.216 9.222 1.00 96.00 296 ALA A CA 1
ATOM 2256 C C . ALA A 1 296 ? 4.785 19.825 9.649 1.00 96.00 296 ALA A C 1
ATOM 2258 O O . ALA A 1 296 ? 5.268 20.790 9.073 1.00 96.00 296 ALA A O 1
ATOM 2259 N N . ASN A 1 297 ? 5.462 19.210 10.629 1.00 89.44 297 ASN A N 1
ATOM 2260 C CA . ASN A 1 297 ? 6.723 19.721 11.211 1.00 89.44 297 ASN A CA 1
ATOM 2261 C C . ASN A 1 297 ? 7.956 19.617 10.278 1.00 89.44 297 ASN A C 1
ATOM 2263 O O . ASN A 1 297 ? 9.089 19.733 10.741 1.00 89.44 297 ASN A O 1
ATOM 2267 N N . LYS A 1 298 ? 7.764 19.309 8.995 1.00 90.19 298 LYS A N 1
ATOM 2268 C CA . LYS A 1 298 ? 8.823 19.180 7.985 1.00 90.19 298 LYS A CA 1
ATOM 2269 C C . LYS A 1 298 ? 8.631 20.277 6.944 1.00 90.19 298 LYS A C 1
ATOM 2271 O O . LYS A 1 298 ? 7.530 20.794 6.810 1.00 90.19 298 LYS A O 1
ATOM 2276 N N . ASP A 1 299 ? 9.663 20.582 6.164 1.00 95.69 299 ASP A N 1
ATOM 2277 C CA . ASP A 1 299 ? 9.500 21.438 4.984 1.00 95.69 299 ASP A CA 1
ATOM 2278 C C . ASP A 1 299 ? 8.723 20.680 3.891 1.00 95.69 299 ASP A C 1
ATOM 2280 O O . ASP A 1 299 ? 9.290 20.043 2.998 1.00 95.69 299 ASP A O 1
ATOM 2284 N N . VAL A 1 300 ? 7.395 20.685 4.030 1.00 97.38 300 VAL A N 1
ATOM 2285 C CA . VAL A 1 300 ? 6.462 19.960 3.162 1.00 97.38 300 VAL A CA 1
ATOM 2286 C C . VAL A 1 300 ? 6.601 20.423 1.723 1.00 97.38 300 VAL A C 1
ATOM 2288 O O . VAL A 1 300 ? 6.624 19.589 0.823 1.00 97.38 300 VAL A O 1
ATOM 2291 N N . MET A 1 301 ? 6.760 21.727 1.499 1.00 98.00 301 MET A N 1
ATOM 2292 C CA . MET A 1 301 ? 6.858 22.286 0.154 1.00 98.00 301 MET A CA 1
ATOM 2293 C C . MET A 1 301 ? 8.170 21.909 -0.530 1.00 98.00 301 MET A C 1
ATOM 2295 O O . MET A 1 301 ? 8.152 21.583 -1.718 1.00 98.00 301 MET A O 1
ATOM 2299 N N . ALA A 1 302 ? 9.299 21.894 0.185 1.00 97.94 302 ALA A N 1
ATOM 2300 C CA . ALA A 1 302 ? 10.555 21.413 -0.390 1.00 97.94 302 ALA A CA 1
ATOM 2301 C C . ALA A 1 302 ? 10.475 19.927 -0.772 1.00 97.94 302 ALA A C 1
ATOM 2303 O O . ALA A 1 302 ? 10.884 19.550 -1.873 1.00 97.94 302 ALA A O 1
ATOM 2304 N N . LEU A 1 303 ? 9.909 19.086 0.102 1.00 97.69 303 LEU A N 1
ATOM 2305 C CA . LEU A 1 303 ? 9.711 17.664 -0.193 1.00 97.69 303 LEU A CA 1
ATOM 2306 C C . LEU A 1 303 ? 8.732 17.454 -1.355 1.00 97.69 303 LEU A C 1
ATOM 2308 O O . LEU A 1 303 ? 8.997 16.637 -2.233 1.00 97.69 303 LEU A O 1
ATOM 2312 N N . ALA A 1 304 ? 7.641 18.219 -1.401 1.00 98.25 304 ALA A N 1
ATOM 2313 C CA . ALA A 1 304 ? 6.643 18.118 -2.456 1.00 98.25 304 ALA A CA 1
ATOM 2314 C C . ALA A 1 304 ? 7.191 18.527 -3.824 1.00 98.25 304 ALA A C 1
ATOM 2316 O O . ALA A 1 304 ? 6.990 17.812 -4.803 1.00 98.25 304 ALA A O 1
ATOM 2317 N N . ARG A 1 305 ? 7.968 19.615 -3.889 1.00 98.00 305 ARG A N 1
ATOM 2318 C CA . ARG A 1 305 ? 8.658 20.025 -5.122 1.00 98.00 305 ARG A CA 1
ATOM 2319 C C . ARG A 1 305 ? 9.671 18.990 -5.586 1.00 98.00 305 ARG A C 1
ATOM 2321 O O . ARG A 1 305 ? 9.767 18.725 -6.781 1.00 98.00 305 ARG A O 1
ATOM 2328 N N . LYS A 1 306 ? 10.403 18.375 -4.650 1.00 96.12 306 LYS A N 1
ATOM 2329 C CA . LYS A 1 306 ? 11.324 17.272 -4.958 1.00 96.12 306 LYS A CA 1
ATOM 2330 C C . LYS A 1 306 ? 10.581 16.054 -5.513 1.00 96.12 306 LYS A C 1
ATOM 2332 O O . LYS A 1 306 ? 11.059 15.431 -6.453 1.00 96.12 306 LYS A O 1
ATOM 2337 N N . ALA A 1 307 ? 9.432 15.704 -4.940 1.00 95.25 307 ALA A N 1
ATOM 2338 C CA . ALA A 1 307 ? 8.620 14.597 -5.433 1.00 95.25 307 ALA A CA 1
ATOM 2339 C C . ALA A 1 307 ? 8.029 14.898 -6.818 1.00 95.25 307 ALA A C 1
ATOM 2341 O O . ALA A 1 307 ? 8.059 14.041 -7.692 1.00 95.25 307 ALA A O 1
ATOM 2342 N N . TYR A 1 308 ? 7.546 16.122 -7.037 1.00 96.38 308 TYR A N 1
ATOM 2343 C CA . TYR A 1 308 ? 6.968 16.564 -8.306 1.00 96.38 308 TYR A CA 1
ATOM 2344 C C . TYR A 1 308 ? 7.988 16.649 -9.449 1.00 96.38 308 TYR A C 1
ATOM 2346 O O . TYR A 1 308 ? 7.645 16.372 -10.597 1.00 96.38 308 TYR A O 1
ATOM 2354 N N . SER A 1 309 ? 9.237 17.031 -9.156 1.00 94.19 309 SER A N 1
ATOM 2355 C CA . SER A 1 309 ? 10.306 17.088 -10.161 1.00 94.19 309 SER A CA 1
ATOM 2356 C C . SER A 1 309 ? 10.839 15.712 -10.562 1.00 94.19 309 SER A C 1
ATOM 2358 O O . SER A 1 309 ? 11.535 15.601 -11.572 1.00 94.19 309 SER A O 1
ATOM 2360 N N . SER A 1 310 ? 10.514 14.665 -9.797 1.00 90.56 310 SER A N 1
ATOM 2361 C CA . SER A 1 310 ? 10.853 13.294 -10.155 1.00 90.56 310 SER A CA 1
ATOM 2362 C C . SER A 1 310 ? 10.001 12.829 -11.340 1.00 90.56 310 SER A C 1
ATOM 2364 O O . SER A 1 310 ? 8.771 12.858 -11.252 1.00 90.56 310 SER A O 1
ATOM 2366 N N . PRO A 1 311 ? 10.606 12.336 -12.436 1.00 88.44 311 PRO A N 1
ATOM 2367 C CA . PRO A 1 311 ? 9.844 11.762 -13.539 1.00 88.44 311 PRO A CA 1
ATOM 2368 C C . PRO A 1 311 ? 9.257 10.388 -13.187 1.00 88.44 311 PRO A C 1
ATOM 2370 O O . PRO A 1 311 ? 8.383 9.910 -13.906 1.00 88.44 311 PRO A O 1
ATOM 2373 N N . ALA A 1 312 ? 9.726 9.763 -12.098 1.00 86.06 312 ALA A N 1
ATOM 2374 C CA . ALA A 1 312 ? 9.503 8.356 -11.767 1.00 86.06 312 ALA A CA 1
ATOM 2375 C C . ALA A 1 312 ? 8.045 7.983 -11.441 1.00 86.06 312 ALA A C 1
ATOM 2377 O O . ALA A 1 312 ? 7.750 6.801 -11.294 1.00 86.06 312 ALA A O 1
ATOM 2378 N N . CYS A 1 313 ? 7.145 8.964 -11.317 1.00 89.88 313 CYS A N 1
ATOM 2379 C CA . CYS A 1 313 ? 5.739 8.724 -11.024 1.00 89.88 313 CYS A CA 1
ATOM 2380 C C . CYS A 1 313 ? 4.800 9.598 -11.857 1.00 89.88 313 CYS A C 1
ATOM 2382 O O . CYS A 1 313 ? 4.953 10.820 -11.932 1.00 89.88 313 CYS A O 1
ATOM 2384 N N . SER A 1 314 ? 3.761 8.961 -12.393 1.00 93.31 314 SER A N 1
ATOM 2385 C CA . SER A 1 314 ? 2.592 9.597 -12.994 1.00 93.31 314 SER A CA 1
ATOM 2386 C C . SER A 1 314 ? 1.817 10.436 -11.971 1.00 93.31 314 SER A C 1
ATOM 2388 O O . SER A 1 314 ? 2.076 10.380 -10.763 1.00 93.31 314 SER A O 1
ATOM 2390 N N . MET A 1 315 ? 0.837 11.211 -12.439 1.00 95.56 315 MET A N 1
ATOM 2391 C CA . MET A 1 315 ? -0.042 11.979 -11.555 1.00 95.56 315 MET A CA 1
ATOM 2392 C C . MET A 1 315 ? -0.760 11.059 -10.541 1.00 95.56 315 MET A C 1
ATOM 2394 O O . MET A 1 315 ? -1.259 10.002 -10.937 1.00 95.56 315 MET A O 1
ATOM 2398 N N . PRO A 1 316 ? -0.858 11.440 -9.253 1.00 96.94 316 PRO A N 1
ATOM 2399 C CA . PRO A 1 316 ? -1.558 10.637 -8.252 1.00 96.94 316 PRO A CA 1
ATOM 2400 C C . PRO A 1 316 ? -3.049 10.448 -8.536 1.00 96.94 316 PRO A C 1
ATOM 2402 O O . PRO A 1 316 ? -3.686 11.250 -9.227 1.00 96.94 316 PRO A O 1
ATOM 2405 N N . ALA A 1 317 ? -3.639 9.405 -7.949 1.00 95.69 317 ALA A N 1
ATOM 2406 C CA . ALA A 1 317 ? -5.058 9.129 -8.121 1.00 95.69 317 ALA A CA 1
ATOM 2407 C C . ALA A 1 317 ? -5.946 10.213 -7.500 1.00 95.69 317 ALA A C 1
ATOM 2409 O O . ALA A 1 317 ? -5.775 10.624 -6.353 1.00 95.69 317 ALA A O 1
ATOM 2410 N N . THR A 1 318 ? -6.990 10.599 -8.234 1.00 92.88 318 THR A N 1
ATOM 2411 C CA . THR A 1 318 ? -8.059 11.442 -7.699 1.00 92.88 318 THR A CA 1
ATOM 2412 C C . THR A 1 318 ? -9.169 10.591 -7.091 1.00 92.88 318 THR A C 1
ATOM 2414 O O . THR A 1 318 ? -9.803 9.773 -7.753 1.00 92.88 318 THR A O 1
ATOM 2417 N N . ILE A 1 319 ? -9.454 10.850 -5.819 1.00 88.38 319 ILE A N 1
ATOM 2418 C CA . ILE A 1 319 ? -10.473 10.156 -5.018 1.00 88.38 319 ILE A CA 1
ATOM 2419 C C . ILE A 1 319 ? -11.498 11.128 -4.423 1.00 88.38 319 ILE A C 1
ATOM 2421 O O . ILE A 1 319 ? -12.025 10.905 -3.336 1.00 88.38 319 ILE A O 1
ATOM 2425 N N . ALA A 1 320 ? -11.764 12.217 -5.142 1.00 93.00 320 ALA A N 1
ATOM 2426 C CA . ALA A 1 320 ? -12.642 13.278 -4.677 1.00 93.00 320 ALA A CA 1
ATOM 2427 C C . ALA A 1 320 ? -14.035 12.751 -4.298 1.00 93.00 320 ALA A C 1
ATOM 2429 O O . ALA A 1 320 ? -14.598 11.898 -4.990 1.00 93.00 320 ALA A O 1
ATOM 2430 N N . GLY A 1 321 ? -14.599 13.290 -3.221 1.00 94.62 321 GLY A N 1
ATOM 2431 C CA . GLY A 1 321 ? -15.937 12.948 -2.761 1.00 94.62 321 GLY A CA 1
ATOM 2432 C C . GLY A 1 321 ? -16.104 13.047 -1.250 1.00 94.62 321 GLY A C 1
ATOM 2433 O O . GLY A 1 321 ? -15.159 13.299 -0.499 1.00 94.62 321 GLY A O 1
ATOM 2434 N N . GLN A 1 322 ? -17.345 12.855 -0.813 1.00 96.38 322 GLN A N 1
ATOM 2435 C CA . GLN A 1 322 ? -17.669 12.665 0.595 1.00 96.38 322 GLN A CA 1
ATOM 2436 C C . GLN A 1 322 ? -17.342 11.214 0.977 1.00 96.38 322 GLN A C 1
ATOM 2438 O O . GLN A 1 322 ? -17.874 10.296 0.359 1.00 96.38 322 GLN A O 1
ATOM 2443 N N . VAL A 1 323 ? -16.466 11.005 1.963 1.00 95.25 323 VAL A N 1
ATOM 2444 C CA . VAL A 1 323 ? -16.082 9.664 2.449 1.00 95.25 323 VAL A CA 1
ATOM 2445 C C . VAL A 1 323 ? -16.973 9.249 3.620 1.00 95.25 323 VAL A C 1
ATOM 2447 O O . VAL A 1 323 ? -17.512 8.147 3.640 1.00 95.25 323 VAL A O 1
ATOM 2450 N N . THR A 1 324 ? -17.170 10.159 4.574 1.00 95.94 324 THR A N 1
ATOM 2451 C CA . THR A 1 324 ? -18.085 10.031 5.727 1.00 95.94 324 THR A CA 1
ATOM 2452 C C . THR A 1 324 ? -18.812 11.361 5.915 1.00 95.94 324 THR A C 1
ATOM 2454 O O . THR A 1 324 ? -18.369 12.337 5.319 1.00 95.94 324 THR A O 1
ATOM 2457 N N . PRO A 1 325 ? -19.871 11.498 6.731 1.00 96.25 325 PRO A N 1
ATOM 2458 C CA . PRO A 1 325 ? -20.525 12.797 6.957 1.00 96.25 325 PRO A CA 1
ATOM 2459 C C . PRO A 1 325 ? -19.574 13.922 7.407 1.00 96.25 325 PRO A C 1
ATOM 2461 O O . PRO A 1 325 ? -19.819 15.091 7.112 1.00 96.25 325 PRO A O 1
ATOM 2464 N N . HIS A 1 326 ? -18.460 13.571 8.055 1.00 97.75 326 HIS A N 1
ATOM 2465 C CA . HIS A 1 326 ? -17.486 14.515 8.602 1.00 97.75 326 HIS A CA 1
ATOM 2466 C C . HIS A 1 326 ? -16.161 14.558 7.840 1.00 97.75 326 HIS A C 1
ATOM 2468 O O . HIS A 1 326 ? -15.267 15.297 8.244 1.00 97.75 326 HIS A O 1
ATOM 2474 N N . PHE A 1 327 ? -16.008 13.791 6.759 1.00 97.81 327 PHE A N 1
ATOM 2475 C CA . PHE A 1 327 ? -14.761 13.683 6.007 1.00 97.81 327 PHE A CA 1
ATOM 2476 C C . PHE A 1 327 ? -15.009 13.782 4.504 1.00 97.81 327 PHE A C 1
ATOM 2478 O O . PHE A 1 327 ? -15.664 12.927 3.902 1.00 97.81 327 PHE A O 1
ATOM 2485 N N . LYS A 1 328 ? -14.442 14.820 3.889 1.00 97.62 328 LYS A N 1
ATOM 2486 C CA . LYS A 1 328 ? -14.458 15.043 2.447 1.00 97.62 328 LYS A CA 1
ATOM 2487 C C . LYS A 1 328 ? -13.035 15.131 1.916 1.00 97.62 328 LYS A C 1
ATOM 2489 O O . LYS A 1 328 ? -12.197 15.839 2.475 1.00 97.62 328 LYS A O 1
ATOM 2494 N N . VAL A 1 329 ? -12.801 14.462 0.796 1.00 97.75 329 VAL A N 1
ATOM 2495 C CA . VAL A 1 329 ? -11.543 14.515 0.055 1.00 97.75 329 VAL A CA 1
ATOM 2496 C C . VAL A 1 329 ? -11.773 15.278 -1.248 1.00 97.75 329 VAL A C 1
ATOM 2498 O O . VAL A 1 329 ? -12.767 15.069 -1.945 1.00 97.75 329 VAL A O 1
ATOM 2501 N N . GLY A 1 330 ? -10.885 16.213 -1.559 1.00 97.25 330 GLY A N 1
ATOM 2502 C CA . GLY A 1 330 ? -10.860 16.974 -2.801 1.00 97.25 330 GLY A CA 1
ATOM 2503 C C . GLY A 1 330 ? -10.182 16.211 -3.937 1.00 97.25 330 GLY A C 1
ATOM 2504 O O . GLY A 1 330 ? -9.581 15.151 -3.743 1.00 97.25 330 GLY A O 1
ATOM 2505 N N . ALA A 1 331 ? -10.272 16.756 -5.148 1.00 97.06 331 ALA A N 1
ATOM 2506 C CA . ALA A 1 331 ? -9.491 16.238 -6.266 1.00 97.06 331 ALA A CA 1
ATOM 2507 C C . ALA A 1 331 ? -7.996 16.489 -6.048 1.00 97.06 331 ALA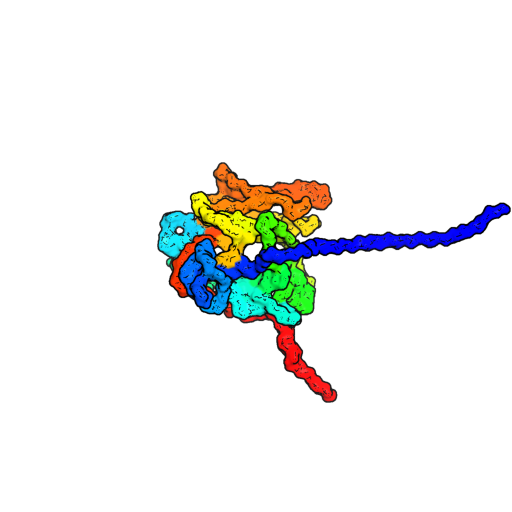 A C 1
ATOM 2509 O O . ALA A 1 331 ? -7.623 17.444 -5.361 1.00 97.06 331 ALA A O 1
ATOM 2510 N N . VAL A 1 332 ? -7.156 15.634 -6.634 1.00 97.62 332 VAL A N 1
ATOM 2511 C CA . VAL A 1 332 ? -5.734 15.952 -6.767 1.00 97.62 332 VAL A CA 1
ATOM 2512 C C . VAL A 1 332 ? -5.606 16.995 -7.873 1.00 97.62 332 VAL A C 1
ATOM 2514 O O . VAL A 1 332 ? -6.162 16.835 -8.958 1.00 97.62 332 VAL A O 1
ATOM 2517 N N . VAL A 1 333 ? -4.895 18.072 -7.575 1.00 97.75 333 VAL A N 1
ATOM 2518 C CA . VAL A 1 333 ? -4.583 19.175 -8.477 1.00 97.75 333 VAL A CA 1
ATOM 2519 C C . VAL A 1 333 ? -3.100 19.092 -8.817 1.00 97.75 333 VAL A C 1
ATOM 2521 O O . VAL A 1 333 ? -2.259 19.086 -7.916 1.00 97.75 333 VAL A O 1
ATOM 2524 N N . ASP A 1 334 ? -2.786 19.032 -10.110 1.00 97.19 334 ASP A N 1
ATOM 2525 C CA . ASP A 1 334 ? -1.443 19.303 -10.627 1.00 97.19 334 ASP A CA 1
ATOM 2526 C C . ASP A 1 334 ? -1.237 20.827 -10.648 1.00 97.19 334 ASP A C 1
ATOM 2528 O O . ASP A 1 334 ? -1.719 21.525 -11.542 1.00 97.19 334 ASP A O 1
ATOM 2532 N N . ASP A 1 335 ? -0.590 21.356 -9.607 1.00 97.75 335 ASP A N 1
ATOM 2533 C CA . ASP A 1 335 ? -0.228 22.769 -9.507 1.00 97.75 335 ASP A CA 1
ATOM 2534 C C . ASP A 1 335 ? 1.178 22.962 -10.080 1.00 97.75 335 ASP A C 1
ATOM 2536 O O . ASP A 1 335 ? 2.183 23.051 -9.368 1.00 97.75 335 ASP A O 1
ATOM 2540 N N . SER A 1 336 ? 1.244 22.989 -11.409 1.00 96.62 336 SER A N 1
ATOM 2541 C CA . SER A 1 336 ? 2.502 23.097 -12.147 1.00 96.62 336 SER A CA 1
ATOM 2542 C C . SER A 1 336 ? 3.242 24.415 -11.903 1.00 96.62 336 SER A C 1
ATOM 2544 O O . SER A 1 336 ? 4.470 24.438 -11.992 1.00 96.62 336 SER A O 1
ATOM 2546 N N . ALA A 1 337 ? 2.528 25.485 -11.535 1.00 97.62 337 ALA A N 1
ATOM 2547 C CA . ALA A 1 337 ? 3.123 26.770 -11.178 1.00 97.62 337 ALA A CA 1
ATOM 2548 C C . ALA A 1 337 ? 3.874 26.690 -9.840 1.00 97.62 337 ALA A C 1
ATOM 2550 O O . ALA A 1 337 ? 4.984 27.210 -9.720 1.00 97.62 337 ALA A O 1
ATOM 2551 N N . ALA A 1 338 ? 3.302 26.008 -8.844 1.00 97.56 338 ALA A N 1
ATOM 2552 C CA . ALA A 1 338 ? 3.974 25.739 -7.573 1.00 97.56 338 ALA A CA 1
ATOM 2553 C C . ALA A 1 338 ? 4.949 24.547 -7.638 1.00 97.56 338 ALA A C 1
ATOM 2555 O O . ALA A 1 338 ? 5.791 24.390 -6.743 1.00 97.56 338 ALA A O 1
ATOM 2556 N N . GLY A 1 339 ? 4.835 23.727 -8.687 1.00 97.69 339 GLY A N 1
ATOM 2557 C CA . GLY A 1 339 ? 5.592 22.500 -8.887 1.00 97.69 339 GLY A CA 1
ATOM 2558 C C . GLY A 1 339 ? 5.231 21.438 -7.854 1.00 97.69 339 GLY A C 1
ATOM 2559 O O . GLY A 1 339 ? 6.135 20.874 -7.244 1.00 97.69 339 GLY A O 1
ATOM 2560 N N . VAL A 1 340 ? 3.938 21.217 -7.592 1.00 98.38 340 VAL A N 1
ATOM 2561 C CA . VAL A 1 340 ? 3.460 20.237 -6.601 1.00 98.38 340 VAL A CA 1
ATOM 2562 C C . VAL A 1 340 ? 2.175 19.542 -7.053 1.00 98.38 340 VAL A C 1
ATOM 2564 O O . VAL A 1 340 ? 1.367 20.109 -7.783 1.00 98.38 340 VAL A O 1
ATOM 2567 N N . TYR A 1 341 ? 1.942 18.332 -6.541 1.00 98.25 341 TYR A N 1
ATOM 2568 C CA . TYR A 1 341 ? 0.602 17.740 -6.518 1.00 98.25 341 TYR A CA 1
ATOM 2569 C C . TYR A 1 341 ? -0.055 18.048 -5.175 1.00 98.25 341 TYR A C 1
ATOM 2571 O O . TYR A 1 341 ? 0.522 17.760 -4.121 1.00 98.25 341 TYR A O 1
ATOM 2579 N N . ARG A 1 342 ? -1.255 18.627 -5.218 1.00 98.12 342 ARG A N 1
ATOM 2580 C CA . ARG A 1 342 ? -1.992 19.103 -4.042 1.00 98.12 342 ARG A CA 1
ATOM 2581 C C . ARG A 1 342 ? -3.368 18.458 -3.959 1.00 98.12 342 ARG A C 1
ATOM 2583 O O . ARG A 1 342 ? -4.029 18.285 -4.973 1.00 98.12 342 ARG A O 1
ATOM 2590 N N . GLN A 1 343 ? -3.838 18.161 -2.758 1.00 97.88 343 GLN A N 1
ATOM 2591 C CA . GLN A 1 343 ? -5.194 17.693 -2.498 1.00 97.88 343 GLN A CA 1
ATOM 2592 C C . GLN A 1 343 ? -5.756 18.397 -1.269 1.00 97.88 343 GLN A C 1
ATOM 2594 O O . GLN A 1 343 ? -5.081 18.514 -0.254 1.00 97.88 343 GLN A O 1
ATOM 2599 N N . GLN A 1 344 ? -7.009 18.833 -1.334 1.00 98.19 344 GLN A N 1
ATOM 2600 C CA . GLN A 1 344 ? -7.689 19.389 -0.166 1.00 98.19 344 GLN A CA 1
ATOM 2601 C C . GLN A 1 344 ? -8.396 18.301 0.624 1.00 98.19 344 GLN A C 1
ATOM 2603 O O . GLN A 1 344 ? -9.094 17.470 0.049 1.00 98.19 344 GLN A O 1
ATOM 2608 N N . ILE A 1 345 ? -8.262 18.329 1.945 1.00 98.06 345 ILE A N 1
ATOM 2609 C CA . ILE A 1 345 ? -9.045 17.483 2.845 1.00 98.06 345 ILE A CA 1
ATOM 2610 C C . ILE A 1 345 ? -9.819 18.383 3.794 1.00 98.06 345 ILE A C 1
ATOM 2612 O O . ILE A 1 345 ? -9.230 19.199 4.503 1.00 98.06 345 ILE A O 1
ATOM 2616 N N . THR A 1 346 ? -11.138 18.201 3.819 1.00 98.38 346 THR A N 1
ATOM 2617 C CA . THR A 1 346 ? -12.039 18.912 4.723 1.00 98.38 346 THR A CA 1
ATOM 2618 C C . THR A 1 346 ? -12.590 17.946 5.760 1.00 98.38 346 THR A C 1
ATOM 2620 O O . THR A 1 346 ? -13.167 16.911 5.414 1.00 98.38 346 THR A O 1
ATOM 2623 N N . THR A 1 347 ? -12.468 18.313 7.031 1.00 98.00 347 THR A N 1
ATOM 2624 C CA . THR A 1 347 ? -13.104 17.618 8.149 1.00 98.00 347 THR A CA 1
ATOM 2625 C C . THR A 1 347 ? -14.126 18.515 8.834 1.00 98.00 347 THR A C 1
ATOM 2627 O O . THR A 1 347 ? -14.018 19.739 8.785 1.00 98.00 347 THR A O 1
ATOM 2630 N N . THR A 1 348 ? -15.156 17.920 9.431 1.00 97.81 348 THR A N 1
ATOM 2631 C CA . THR A 1 348 ? -16.181 18.637 10.206 1.00 97.81 348 THR A CA 1
ATOM 2632 C C . THR A 1 348 ? -16.204 18.089 11.627 1.00 97.81 348 THR A C 1
ATOM 2634 O O . THR A 1 348 ? -16.278 16.880 11.809 1.00 97.81 348 THR A O 1
ATOM 2637 N N . ASN A 1 349 ? -16.107 18.949 12.638 1.00 96.38 349 ASN A N 1
ATOM 2638 C CA . ASN A 1 349 ? -16.136 18.526 14.041 1.00 96.38 349 ASN A CA 1
ATOM 2639 C C . ASN A 1 349 ? -17.581 18.352 14.560 1.00 96.38 349 ASN A C 1
ATOM 2641 O O . ASN A 1 349 ? -18.543 18.615 13.833 1.00 96.38 349 ASN A O 1
ATOM 2645 N N . ARG A 1 350 ? -17.765 17.938 15.823 1.00 94.81 350 ARG A N 1
ATOM 2646 C CA . ARG A 1 350 ? -19.114 17.730 16.397 1.00 94.81 350 ARG A CA 1
ATOM 2647 C C . ARG A 1 350 ? -19.941 19.012 16.500 1.00 94.81 350 ARG A C 1
ATOM 2649 O O . ARG A 1 350 ? -21.165 18.948 16.481 1.00 94.81 350 ARG A O 1
ATOM 2656 N N . ALA A 1 351 ? -19.282 20.165 16.599 1.00 96.38 351 ALA A N 1
ATOM 2657 C CA . ALA A 1 351 ? -19.925 21.476 16.595 1.00 96.38 351 ALA A CA 1
ATOM 2658 C C . ALA A 1 351 ? -20.300 21.958 15.177 1.00 96.38 351 ALA A C 1
ATOM 2660 O O . ALA A 1 351 ? -20.795 23.071 15.019 1.00 96.38 351 ALA A O 1
ATOM 2661 N N . GLY A 1 352 ? -20.053 21.151 14.137 1.00 96.06 352 GLY A N 1
ATOM 2662 C CA . GLY A 1 352 ? -20.314 21.511 12.742 1.00 96.06 352 GLY A CA 1
ATOM 2663 C C . GLY A 1 352 ? -19.260 22.435 12.124 1.00 96.06 352 GLY A C 1
ATOM 2664 O O . GLY A 1 352 ? -19.412 22.857 10.975 1.00 96.06 352 GLY A O 1
ATOM 2665 N N . GLN A 1 353 ? -18.180 22.749 12.844 1.00 97.44 353 GLN A N 1
ATOM 2666 C CA . GLN A 1 353 ? -17.091 23.570 12.329 1.00 97.44 353 GLN A CA 1
ATOM 2667 C C . GLN A 1 353 ? -16.272 22.770 11.319 1.00 97.44 353 GLN A C 1
ATOM 2669 O O . GLN A 1 353 ? -15.836 21.650 11.594 1.00 97.44 353 GLN A O 1
ATOM 2674 N N . LYS A 1 354 ? -16.042 23.378 10.156 1.00 97.88 354 LYS A N 1
ATOM 2675 C CA . LYS A 1 354 ? -15.239 22.803 9.081 1.00 97.88 354 LYS A CA 1
ATOM 2676 C C . LYS A 1 354 ? -13.798 23.281 9.177 1.00 97.88 354 LYS A C 1
ATOM 2678 O O . LYS A 1 354 ? -13.557 24.481 9.284 1.00 97.88 354 LYS A O 1
ATOM 2683 N N . THR A 1 355 ? -12.864 22.354 9.030 1.00 97.81 355 THR A N 1
ATOM 2684 C CA . THR A 1 355 ? -11.438 22.637 8.863 1.00 97.81 355 THR A CA 1
ATOM 2685 C C . THR A 1 355 ? -11.000 22.057 7.530 1.00 97.81 355 THR A C 1
ATOM 2687 O O . THR A 1 355 ? -11.315 20.910 7.226 1.00 97.81 355 THR A O 1
ATOM 2690 N N . THR A 1 356 ? -10.301 22.843 6.716 1.00 98.19 356 THR A N 1
ATOM 2691 C CA . THR A 1 356 ? -9.738 22.382 5.442 1.00 98.19 356 THR A CA 1
ATOM 2692 C C . THR A 1 356 ? -8.240 22.590 5.470 1.00 98.19 356 THR A C 1
ATOM 2694 O O . THR A 1 356 ? -7.790 23.663 5.857 1.00 98.19 356 THR A O 1
ATOM 2697 N N . HIS A 1 357 ? -7.501 21.569 5.057 1.00 98.38 357 HIS A N 1
ATOM 2698 C CA . HIS A 1 357 ? -6.056 21.630 4.895 1.00 98.38 357 HIS A CA 1
ATOM 2699 C C . HIS A 1 357 ? -5.670 21.260 3.473 1.00 98.38 357 HIS A C 1
ATOM 2701 O O . HIS A 1 357 ? -6.301 20.384 2.865 1.00 98.38 357 HIS A O 1
ATOM 2707 N N . ASP A 1 358 ? -4.597 21.875 2.991 1.00 98.44 358 ASP A N 1
ATOM 2708 C CA . ASP A 1 358 ? -3.905 21.397 1.806 1.00 98.44 358 ASP A CA 1
ATOM 2709 C C . ASP A 1 358 ? -2.968 20.243 2.196 1.00 98.44 358 ASP A C 1
ATOM 2711 O O . ASP A 1 358 ? -2.284 20.264 3.221 1.00 98.44 358 ASP A O 1
ATOM 2715 N N . TRP A 1 359 ? -2.961 19.204 1.373 1.00 98.38 359 TRP A N 1
ATOM 2716 C CA . TRP A 1 359 ? -2.081 18.050 1.474 1.00 98.38 359 TRP A CA 1
ATOM 2717 C C . TRP A 1 359 ? -1.251 17.950 0.210 1.00 98.38 359 TRP A C 1
ATOM 2719 O O . TRP A 1 359 ? -1.765 18.127 -0.893 1.00 98.38 359 TRP A O 1
ATOM 2729 N N . PHE A 1 360 ? 0.025 17.632 0.367 1.00 98.50 360 PHE A N 1
ATOM 2730 C CA . PHE A 1 360 ? 0.978 17.584 -0.729 1.00 98.50 360 PHE A CA 1
ATOM 2731 C C . PHE A 1 360 ? 1.621 16.208 -0.811 1.00 98.50 360 PHE A C 1
ATOM 2733 O O . PHE A 1 360 ? 2.000 15.632 0.213 1.00 98.50 360 PHE A O 1
ATOM 2740 N N . MET A 1 361 ? 1.777 15.693 -2.030 1.00 98.31 361 MET A N 1
ATOM 2741 C CA . MET A 1 361 ? 2.571 14.488 -2.255 1.00 98.31 361 MET A CA 1
ATOM 2742 C C . MET A 1 361 ? 4.046 14.833 -2.047 1.00 98.31 361 MET A C 1
ATOM 2744 O O . MET A 1 361 ? 4.588 15.673 -2.752 1.00 98.31 361 MET A O 1
ATOM 2748 N N . THR A 1 362 ? 4.694 14.176 -1.092 1.00 97.94 362 THR A N 1
ATOM 2749 C CA . THR A 1 362 ? 6.083 14.424 -0.661 1.00 97.94 362 THR A CA 1
ATOM 2750 C C . THR A 1 362 ? 7.057 13.309 -1.039 1.00 97.94 362 THR A C 1
ATOM 2752 O O . THR A 1 3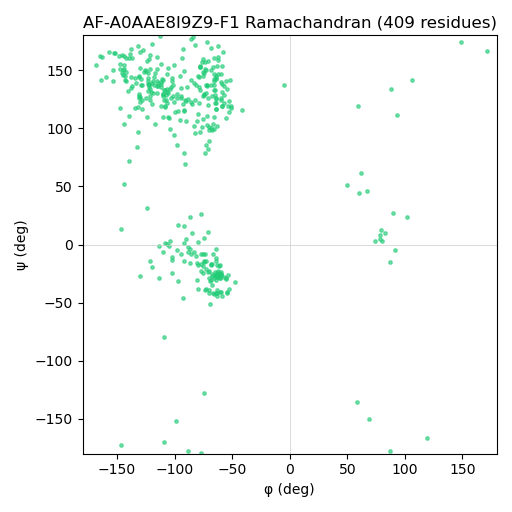62 ? 8.265 13.459 -0.867 1.00 97.94 362 THR A O 1
ATOM 2755 N N . GLY A 1 363 ? 6.557 12.201 -1.585 1.00 96.06 363 GLY A N 1
ATOM 2756 C CA . GLY A 1 363 ? 7.365 11.104 -2.104 1.00 96.06 363 GLY A CA 1
ATOM 2757 C C . GLY A 1 363 ? 6.512 10.136 -2.910 1.00 96.06 363 GLY A C 1
ATOM 2758 O O . GLY A 1 363 ? 5.303 10.055 -2.689 1.00 96.06 363 GLY A O 1
ATOM 2759 N N . CYS A 1 364 ? 7.138 9.425 -3.845 1.00 95.25 364 CYS A N 1
ATOM 2760 C CA . CYS A 1 364 ? 6.472 8.415 -4.651 1.00 95.25 364 CYS A CA 1
ATOM 2761 C C . CYS A 1 364 ? 7.459 7.349 -5.145 1.00 95.25 364 CYS A C 1
ATOM 2763 O O . CYS A 1 364 ? 8.582 7.681 -5.526 1.00 95.25 364 CYS A O 1
ATOM 2765 N N . HIS A 1 365 ? 7.012 6.093 -5.147 1.00 93.81 365 HIS A N 1
ATOM 2766 C CA . HIS A 1 365 ? 7.634 4.965 -5.838 1.00 93.81 365 HIS A CA 1
ATOM 2767 C C . HIS A 1 365 ? 6.560 4.235 -6.648 1.00 93.81 365 HIS A C 1
ATOM 2769 O O . HIS A 1 365 ? 5.530 3.850 -6.091 1.00 93.81 365 HIS A O 1
ATOM 2775 N N . ASP A 1 366 ? 6.797 4.025 -7.940 1.00 94.44 366 ASP A N 1
ATOM 2776 C CA . ASP A 1 366 ? 5.883 3.319 -8.841 1.00 94.44 366 ASP A CA 1
ATOM 2777 C C . ASP A 1 366 ? 6.562 2.056 -9.370 1.00 94.44 366 ASP A C 1
ATOM 2779 O O . ASP A 1 366 ? 7.425 2.135 -10.238 1.00 94.44 366 ASP A O 1
ATOM 2783 N N . PHE A 1 367 ? 6.172 0.899 -8.831 1.00 94.06 367 PHE A N 1
ATOM 2784 C CA . PHE A 1 367 ? 6.790 -0.397 -9.097 1.00 94.06 367 PHE A CA 1
ATOM 2785 C C . PHE A 1 367 ? 6.214 -1.104 -10.332 1.00 94.06 367 PHE A C 1
ATOM 2787 O O . PHE A 1 367 ? 6.246 -2.332 -10.398 1.00 94.06 367 PHE A O 1
ATOM 2794 N N . THR A 1 368 ? 5.624 -0.374 -11.284 1.00 94.00 368 THR A N 1
ATOM 2795 C CA . THR A 1 368 ? 5.045 -0.966 -12.507 1.00 94.00 368 THR A CA 1
ATOM 2796 C C . THR A 1 368 ? 6.017 -1.070 -13.676 1.00 94.00 368 THR A C 1
ATOM 2798 O O . THR A 1 368 ? 5.624 -1.515 -14.757 1.00 94.00 368 THR A O 1
ATOM 2801 N N . ASN A 1 369 ? 7.294 -0.726 -13.480 1.00 91.94 369 ASN A N 1
ATOM 2802 C CA . ASN A 1 369 ? 8.338 -1.014 -14.456 1.00 91.94 369 ASN A CA 1
ATOM 2803 C C . ASN A 1 369 ? 8.649 -2.520 -14.439 1.00 91.94 369 ASN A C 1
ATOM 2805 O O . ASN A 1 369 ? 9.521 -2.995 -13.705 1.00 91.94 369 ASN A O 1
ATOM 2809 N N . VAL A 1 370 ? 7.876 -3.287 -15.212 1.00 92.00 370 VAL A N 1
ATOM 2810 C CA . VAL A 1 370 ? 8.024 -4.739 -15.325 1.00 92.00 370 VAL A CA 1
ATOM 2811 C C . VAL A 1 370 ? 9.085 -5.066 -16.366 1.00 92.00 370 VAL A C 1
ATOM 2813 O O . VAL A 1 370 ? 8.960 -4.725 -17.539 1.00 92.00 370 VAL A O 1
ATOM 2816 N N . SER A 1 371 ? 10.122 -5.781 -15.941 1.00 88.06 371 SER A N 1
ATOM 2817 C CA . SER A 1 371 ? 11.203 -6.239 -16.810 1.00 88.06 371 SER A CA 1
ATOM 2818 C C . SER A 1 371 ? 11.339 -7.751 -16.731 1.00 88.06 371 SER A C 1
ATOM 2820 O O . SER A 1 371 ? 11.392 -8.330 -15.645 1.00 88.06 371 SER A O 1
ATOM 2822 N N . ALA A 1 372 ? 11.426 -8.407 -17.887 1.00 88.56 372 ALA A N 1
ATOM 2823 C CA . ALA A 1 372 ? 11.703 -9.834 -17.934 1.00 88.56 372 ALA A CA 1
ATOM 2824 C C . ALA A 1 372 ? 13.138 -10.116 -17.466 1.00 88.56 372 ALA A C 1
ATOM 2826 O O . ALA A 1 372 ? 14.078 -9.436 -17.878 1.00 88.56 372 ALA A O 1
ATOM 2827 N N . VAL A 1 373 ? 13.314 -11.154 -16.653 1.00 85.69 373 VAL A N 1
ATOM 2828 C CA . VAL A 1 373 ? 14.622 -11.563 -16.124 1.00 85.69 373 VAL A CA 1
ATOM 2829 C C . VAL A 1 373 ? 14.833 -13.064 -16.293 1.00 85.69 373 VAL A C 1
ATOM 2831 O O . VAL A 1 373 ? 13.922 -13.805 -16.670 1.00 85.69 373 VAL A O 1
ATOM 2834 N N . ALA A 1 374 ? 16.055 -13.528 -16.027 1.00 86.81 374 ALA A N 1
ATOM 2835 C CA . ALA A 1 374 ? 16.283 -14.952 -15.825 1.00 86.81 374 ALA A CA 1
ATOM 2836 C C . ALA A 1 374 ? 15.428 -15.441 -14.638 1.00 86.81 374 ALA A C 1
ATOM 2838 O O . ALA A 1 374 ? 15.351 -14.722 -13.640 1.00 86.81 374 ALA A O 1
ATOM 2839 N N . PRO A 1 375 ? 14.811 -16.638 -14.713 1.00 87.69 375 PRO A N 1
ATOM 2840 C CA . PRO A 1 375 ? 13.965 -17.149 -13.643 1.00 87.69 375 PRO A CA 1
ATOM 2841 C C . PRO A 1 375 ? 14.652 -17.102 -12.276 1.00 87.69 375 PRO A C 1
ATOM 2843 O O . PRO A 1 375 ? 15.681 -17.747 -12.045 1.00 87.69 375 PRO A O 1
ATOM 2846 N N . TYR A 1 376 ? 14.049 -16.356 -11.364 1.00 88.25 376 TYR A N 1
ATOM 2847 C CA . TYR A 1 376 ? 14.561 -16.069 -10.033 1.00 88.25 376 TYR A CA 1
ATOM 2848 C C . TYR A 1 376 ? 13.597 -16.612 -8.980 1.00 88.25 376 TYR A C 1
ATOM 2850 O O . TYR A 1 376 ? 12.386 -16.557 -9.159 1.00 88.25 376 TYR A O 1
ATOM 2858 N N . ASP A 1 377 ? 14.129 -17.172 -7.900 1.00 90.50 377 ASP A N 1
ATOM 2859 C CA . ASP A 1 377 ? 13.325 -17.715 -6.808 1.00 90.50 377 ASP A CA 1
ATOM 2860 C C . ASP A 1 377 ? 13.356 -16.739 -5.618 1.00 90.50 377 ASP A C 1
ATOM 2862 O O . ASP A 1 377 ? 14.338 -16.744 -4.871 1.00 90.50 377 ASP A O 1
ATOM 2866 N N . PRO A 1 378 ? 12.329 -15.887 -5.422 1.00 88.31 378 PRO A N 1
ATOM 2867 C CA . PRO A 1 378 ? 12.285 -14.998 -4.263 1.00 88.31 378 PRO A CA 1
ATOM 2868 C C . PRO A 1 378 ? 12.165 -15.774 -2.945 1.00 88.31 378 PRO A C 1
ATOM 2870 O O . PRO A 1 378 ? 12.657 -15.299 -1.925 1.00 88.31 378 PRO A O 1
ATOM 2873 N N . PHE A 1 379 ? 11.576 -16.976 -2.960 1.00 90.56 379 PHE A N 1
ATOM 2874 C CA . PHE A 1 379 ? 11.399 -17.809 -1.771 1.00 90.56 379 PHE A CA 1
ATOM 2875 C C . PHE A 1 379 ? 12.729 -18.374 -1.273 1.00 90.56 379 PHE A C 1
ATOM 2877 O O . PHE A 1 379 ? 12.839 -18.727 -0.105 1.00 90.56 379 PHE A O 1
ATOM 2884 N N . ALA A 1 380 ? 13.739 -18.465 -2.140 1.00 90.44 380 ALA A N 1
ATOM 2885 C CA . ALA A 1 380 ? 15.097 -18.834 -1.754 1.00 90.44 380 ALA A CA 1
ATOM 2886 C C . ALA A 1 380 ? 15.904 -17.655 -1.182 1.00 90.44 380 ALA A C 1
ATOM 2888 O O . ALA A 1 380 ? 17.015 -17.864 -0.696 1.00 90.44 380 ALA A O 1
ATOM 2889 N N . LYS A 1 381 ? 15.393 -16.422 -1.288 1.00 90.38 381 LYS A N 1
ATOM 2890 C CA . LYS A 1 381 ? 16.110 -15.196 -0.907 1.00 90.38 381 LYS A CA 1
ATOM 2891 C C . LYS A 1 381 ? 15.508 -14.470 0.281 1.00 90.38 381 LYS A C 1
ATOM 2893 O O . LYS A 1 381 ? 16.248 -13.811 0.998 1.00 90.38 381 LYS A O 1
ATOM 2898 N N . LEU A 1 382 ? 14.200 -14.602 0.468 1.00 90.50 382 LEU A N 1
ATOM 2899 C CA . LEU A 1 382 ? 13.512 -14.226 1.686 1.00 90.50 382 LEU A CA 1
ATOM 2900 C C . LEU A 1 382 ? 12.602 -15.382 2.106 1.00 90.50 382 LEU A C 1
ATOM 2902 O O . LEU A 1 382 ? 11.668 -15.768 1.401 1.00 90.50 382 LEU A O 1
ATOM 2906 N N . THR A 1 383 ? 12.886 -15.908 3.284 1.00 89.75 383 THR A N 1
ATOM 2907 C CA . THR A 1 383 ? 12.229 -17.041 3.923 1.00 89.75 383 THR A CA 1
ATOM 2908 C C . THR A 1 383 ? 11.620 -16.614 5.255 1.00 89.75 383 THR A C 1
ATOM 2910 O O . THR A 1 383 ? 11.848 -15.516 5.753 1.00 89.75 383 THR A O 1
ATOM 2913 N N . GLU A 1 384 ? 10.856 -17.506 5.877 1.00 87.56 384 GLU A N 1
ATOM 2914 C CA . GLU A 1 384 ? 10.369 -17.325 7.251 1.00 87.56 384 GLU A CA 1
ATOM 2915 C C . GLU A 1 384 ? 11.493 -17.205 8.284 1.00 87.56 384 GLU A C 1
ATOM 2917 O O . GLU A 1 384 ? 11.317 -16.527 9.297 1.00 87.56 384 GLU A O 1
ATOM 2922 N N . ASP A 1 385 ? 12.644 -17.830 8.030 1.00 87.38 385 ASP A N 1
ATOM 2923 C CA . ASP A 1 385 ? 13.782 -17.804 8.947 1.00 87.38 385 ASP A CA 1
ATOM 2924 C C . ASP A 1 385 ? 14.434 -16.419 8.997 1.00 87.38 385 ASP A C 1
ATOM 2926 O O . ASP A 1 385 ? 14.911 -16.013 10.057 1.00 87.38 385 ASP A O 1
ATOM 2930 N N . ASP A 1 386 ? 14.362 -15.652 7.906 1.00 87.69 386 ASP A N 1
ATOM 2931 C CA . ASP A 1 386 ? 14.831 -14.263 7.856 1.00 87.69 386 ASP A CA 1
ATOM 2932 C C . ASP A 1 386 ? 14.003 -13.341 8.756 1.00 87.69 386 ASP A C 1
ATOM 2934 O O . ASP A 1 386 ? 14.522 -12.365 9.297 1.00 87.69 386 ASP A O 1
ATOM 2938 N N . PHE A 1 387 ? 12.725 -13.671 8.975 1.00 85.44 387 PHE A N 1
ATOM 2939 C CA . PHE A 1 387 ? 11.898 -13.004 9.983 1.00 85.44 387 PHE A CA 1
ATOM 2940 C C . PHE A 1 387 ? 12.276 -13.404 11.412 1.00 85.44 387 PHE A C 1
ATOM 2942 O O . PHE A 1 387 ? 11.988 -12.680 12.365 1.00 85.44 387 PHE A O 1
ATOM 2949 N N . GLY A 1 388 ? 12.933 -14.549 11.569 1.00 86.06 388 GLY A N 1
ATOM 2950 C CA . GLY A 1 388 ? 13.234 -15.174 12.841 1.00 86.06 388 GLY A CA 1
ATOM 2951 C C . GLY A 1 388 ? 12.096 -16.099 13.292 1.00 86.06 388 GLY A C 1
ATOM 2952 O O . GLY A 1 388 ? 10.921 -15.712 13.308 1.00 86.06 388 GLY A O 1
ATOM 2953 N N . PRO A 1 389 ? 12.407 -17.321 13.752 1.00 86.06 389 PRO A N 1
ATOM 2954 C CA . PRO A 1 389 ? 11.383 -18.299 14.103 1.00 86.06 389 PRO A CA 1
ATOM 2955 C C . PRO A 1 389 ? 10.512 -17.839 15.284 1.00 86.06 389 PRO A C 1
ATOM 2957 O O . PRO A 1 389 ? 9.324 -18.151 15.333 1.00 86.06 389 PRO A O 1
ATOM 2960 N N . ASP A 1 390 ? 11.055 -17.053 16.222 1.00 87.25 390 ASP A N 1
ATOM 2961 C CA . ASP A 1 390 ? 10.274 -16.459 17.316 1.00 87.25 390 ASP A CA 1
ATOM 2962 C C . ASP A 1 390 ? 9.299 -15.378 16.861 1.00 87.25 390 ASP A C 1
ATOM 2964 O O . ASP A 1 390 ? 8.234 -15.233 17.469 1.00 87.25 390 ASP A O 1
ATOM 2968 N N . PHE A 1 391 ? 9.639 -14.643 15.802 1.00 88.69 391 PHE A N 1
ATOM 2969 C CA . PHE A 1 391 ? 8.753 -13.664 15.189 1.00 88.69 391 PHE A CA 1
ATOM 2970 C C . PHE A 1 391 ? 7.592 -14.367 14.494 1.00 88.69 391 PHE A C 1
ATOM 2972 O O . PHE A 1 391 ? 6.437 -14.074 14.791 1.00 88.69 391 PHE A O 1
ATOM 2979 N N . ILE A 1 392 ? 7.877 -15.357 13.642 1.00 90.38 392 ILE A N 1
ATOM 2980 C CA . ILE A 1 392 ? 6.835 -16.123 12.944 1.00 90.38 392 ILE A CA 1
ATOM 2981 C C . ILE A 1 392 ? 5.914 -16.842 13.941 1.00 90.38 392 ILE A C 1
ATOM 2983 O O . ILE A 1 392 ? 4.688 -16.800 13.805 1.00 90.38 392 ILE A O 1
ATOM 2987 N N . ARG A 1 393 ? 6.472 -17.411 15.020 1.00 90.50 393 ARG A N 1
ATOM 2988 C CA . ARG A 1 393 ? 5.692 -18.029 16.107 1.00 90.50 393 ARG A CA 1
ATOM 2989 C C . ARG A 1 393 ? 4.743 -17.070 16.825 1.00 90.50 393 ARG A C 1
ATOM 2991 O O . ARG A 1 393 ? 3.839 -17.555 17.509 1.00 90.50 393 ARG A O 1
ATOM 2998 N N . GLN A 1 394 ? 4.908 -15.747 16.708 1.00 91.19 394 GLN A N 1
ATOM 2999 C CA . GLN A 1 394 ? 3.956 -14.793 17.287 1.00 91.19 394 GLN A CA 1
ATOM 3000 C C . GLN A 1 394 ? 2.572 -14.896 16.646 1.00 91.19 394 GLN A C 1
ATOM 3002 O O . GLN A 1 394 ? 1.589 -14.566 17.311 1.00 91.19 394 GLN A O 1
ATOM 3007 N N . PHE A 1 395 ? 2.490 -15.347 15.392 1.00 92.62 395 PHE A N 1
ATOM 3008 C CA . PHE A 1 395 ? 1.246 -15.439 14.626 1.00 92.62 395 PHE A CA 1
ATOM 3009 C C . PHE A 1 395 ? 0.552 -16.797 14.765 1.00 92.62 395 PHE A C 1
ATOM 3011 O O . PHE A 1 395 ? -0.493 -17.006 14.161 1.00 92.62 395 PHE A O 1
ATOM 3018 N N . GLN A 1 396 ? 1.101 -17.724 15.548 1.00 91.31 396 GLN A N 1
ATOM 3019 C CA . GLN A 1 396 ? 0.571 -19.076 15.709 1.00 91.31 396 GLN A CA 1
ATOM 3020 C C . GLN A 1 396 ? 0.020 -19.265 17.119 1.00 91.31 396 GLN A C 1
ATOM 3022 O O . GLN A 1 396 ? 0.667 -18.899 18.101 1.00 91.31 396 GLN A O 1
ATOM 3027 N N . SER A 1 397 ? -1.160 -19.871 17.232 1.00 85.69 397 SER A N 1
ATOM 3028 C CA . SER A 1 397 ? -1.692 -20.296 18.523 1.00 85.69 397 SER A CA 1
ATOM 3029 C C . SER A 1 397 ? -1.174 -21.689 18.904 1.00 85.69 397 SER A C 1
ATOM 3031 O O . SER A 1 397 ? -1.095 -22.603 18.083 1.00 85.69 397 SER A O 1
ATOM 3033 N N . ASP A 1 398 ? -0.886 -21.889 20.192 1.00 77.56 398 ASP A N 1
ATOM 3034 C CA . ASP A 1 398 ? -0.478 -23.195 20.737 1.00 77.56 398 ASP A CA 1
ATOM 3035 C C . ASP A 1 398 ? -1.650 -24.191 20.865 1.00 77.56 398 ASP A C 1
ATOM 3037 O O . ASP A 1 398 ? -1.497 -25.278 21.430 1.00 77.56 398 ASP A O 1
ATOM 3041 N N . ALA A 1 399 ? -2.845 -23.838 20.376 1.00 59.31 399 ALA A N 1
ATOM 3042 C CA . ALA A 1 399 ? -4.064 -24.625 20.557 1.00 59.31 399 ALA A CA 1
ATOM 3043 C C . ALA A 1 399 ? -3.951 -26.045 19.965 1.00 59.31 399 ALA A C 1
ATOM 3045 O O . ALA A 1 399 ? -4.565 -26.977 20.490 1.00 59.31 399 ALA A O 1
ATOM 3046 N N . GLY A 1 400 ? -3.091 -26.239 18.956 1.00 50.03 400 GLY A N 1
ATOM 3047 C CA . GLY A 1 400 ? -2.777 -27.556 18.394 1.00 50.03 400 GLY A CA 1
ATOM 3048 C C . GLY A 1 400 ? -2.101 -28.520 19.380 1.00 50.03 400 GLY A C 1
ATOM 3049 O O . GLY A 1 400 ? -2.322 -29.724 19.297 1.00 50.03 400 GLY A O 1
ATOM 3050 N N . ASN A 1 401 ? -1.353 -28.019 20.371 1.00 47.06 401 ASN A N 1
ATOM 3051 C CA . ASN A 1 401 ? -0.615 -28.866 21.318 1.00 47.06 401 ASN A CA 1
ATOM 3052 C C . ASN A 1 401 ? -1.446 -29.302 22.538 1.00 47.06 401 ASN A C 1
ATOM 3054 O O . ASN A 1 401 ? -1.085 -30.255 23.228 1.00 47.06 401 ASN A O 1
ATOM 3058 N N . ARG A 1 402 ? -2.591 -28.658 22.809 1.00 49.97 402 ARG A N 1
ATOM 3059 C CA . ARG A 1 402 ? -3.448 -29.016 23.958 1.00 49.97 402 ARG A CA 1
ATOM 3060 C C . ARG A 1 402 ? -4.339 -30.237 23.714 1.00 49.97 402 ARG A C 1
ATOM 3062 O O . ARG A 1 402 ? -4.797 -30.827 24.685 1.00 49.97 402 ARG A O 1
ATOM 3069 N N . ARG A 1 403 ? -4.561 -30.659 22.461 1.00 49.91 403 ARG A N 1
ATOM 3070 C CA . ARG A 1 403 ? -5.378 -31.855 22.159 1.00 49.91 403 ARG A CA 1
ATOM 3071 C C . ARG A 1 403 ? -4.661 -33.190 22.405 1.00 49.91 403 ARG A C 1
ATOM 3073 O O . ARG A 1 403 ? -5.344 -34.193 22.560 1.00 49.91 403 ARG A O 1
ATOM 3080 N N . ASN A 1 404 ? -3.329 -33.198 22.528 1.00 47.22 404 ASN A N 1
ATOM 3081 C CA . ASN A 1 404 ? -2.545 -34.408 22.830 1.00 47.22 404 ASN A CA 1
ATOM 3082 C C . ASN A 1 404 ? -2.045 -34.482 24.283 1.00 47.22 404 ASN A C 1
ATOM 3084 O O . ASN A 1 404 ? -1.359 -35.435 24.657 1.00 47.22 404 ASN A O 1
ATOM 3088 N N . GLY A 1 405 ? -2.405 -33.510 25.126 1.00 45.38 405 GLY A N 1
ATOM 3089 C CA . GLY A 1 405 ? -2.157 -33.583 26.560 1.00 45.38 405 GLY A CA 1
ATOM 3090 C C . GLY A 1 405 ? -3.053 -34.641 27.190 1.00 45.38 405 GLY A C 1
ATOM 3091 O O . GLY A 1 405 ? -4.164 -34.330 27.614 1.00 45.38 405 GLY A O 1
ATOM 3092 N N . ARG A 1 406 ? -2.574 -35.893 27.245 1.00 45.09 406 ARG A N 1
ATOM 3093 C CA . ARG A 1 406 ? -3.107 -36.939 28.128 1.00 45.09 406 ARG A CA 1
ATOM 3094 C C . ARG A 1 406 ? -3.392 -36.304 29.485 1.00 45.09 406 ARG A C 1
ATOM 3096 O O . ARG A 1 406 ? -2.467 -35.861 30.163 1.00 45.09 406 ARG A O 1
ATOM 3103 N N . VAL A 1 407 ? -4.666 -36.273 29.865 1.00 42.53 407 VAL A N 1
ATOM 3104 C CA . VAL A 1 407 ? -5.081 -36.011 31.242 1.00 42.53 407 VAL A CA 1
ATOM 3105 C C . VAL A 1 407 ? -4.272 -36.974 32.116 1.00 42.53 407 VAL A C 1
ATOM 3107 O O . VAL A 1 407 ? -4.384 -38.185 31.904 1.00 42.53 407 VAL A O 1
ATOM 3110 N N . PRO A 1 408 ? -3.411 -36.500 33.037 1.00 42.94 408 PRO A N 1
ATOM 3111 C CA . PRO A 1 408 ? -2.767 -37.403 33.971 1.00 42.94 408 PRO A CA 1
ATOM 3112 C C . PRO A 1 408 ? -3.884 -38.094 34.749 1.00 42.94 408 PRO A C 1
ATOM 3114 O O . PRO A 1 408 ? -4.718 -37.428 35.367 1.00 42.94 408 PRO A O 1
ATOM 3117 N N . ALA A 1 409 ? -3.946 -39.423 34.640 1.00 46.97 409 ALA A N 1
ATOM 3118 C CA . ALA A 1 409 ? -4.881 -40.229 35.402 1.00 46.97 409 ALA A CA 1
ATOM 3119 C C . ALA A 1 409 ? -4.703 -39.863 36.879 1.00 46.97 409 ALA A C 1
ATOM 3121 O O . ALA A 1 409 ? -3.623 -40.056 37.442 1.00 46.97 409 ALA A O 1
ATOM 3122 N N . ARG A 1 410 ? -5.739 -39.262 37.475 1.00 54.16 410 ARG A N 1
ATOM 3123 C CA . ARG A 1 410 ? -5.787 -39.044 38.919 1.00 54.16 410 ARG A CA 1
ATOM 3124 C C . ARG A 1 410 ? -5.682 -40.421 39.575 1.00 54.16 410 ARG A C 1
ATOM 3126 O O . ARG A 1 410 ? -6.504 -41.286 39.278 1.00 54.16 410 ARG A O 1
ATOM 3133 N N . LYS A 1 411 ? -4.640 -40.616 40.381 1.00 54.03 411 LYS A N 1
ATOM 3134 C CA . LYS A 1 411 ? -4.590 -41.695 41.367 1.00 54.03 411 LYS A CA 1
ATOM 3135 C C . LYS A 1 411 ? -5.367 -41.276 42.600 1.00 54.03 411 LYS A C 1
ATOM 3137 O O . LYS A 1 411 ? -5.294 -40.069 42.930 1.00 54.03 411 LYS A O 1
#

Sequence (411 aa):
MTKAFVFSLTALAIGSANVSGAVNAEAATGSTDIYDYMVMNVCVGSDGSPIKGNPLECSQQRDIRPGDRIPYVHADFPASPKDTGCKALGMSRRYAFPLKAQGSDEAGQAYPLIAAWTDYPPAGAPCDFGTFDARDTATLLAVGPKSASLVGAHHHGGWFLTIGAGYQDSRKAGVSRFMNTWSFPRNVPAMGETGWGIFKRRTERFAASSISRQAFPASNAASSLTSTVQFWKRIQFRYGLKGSESRPIDTLLHIPFTKVSETGDAPGESRGSEHFYLTKELGYVTRWESWARDDANKDVMALARKAYSSPACSMPATIAGQVTPHFKVGAVVDDSAAGVYRQQITTTNRAGQKTTHDWFMTGCHDFTNVSAVAPYDPFAKLTEDDFGPDFIRQFQSDAGNRRNGRVPARK

Secondary structure (DSSP, 8-state):
----------------------------TTPEETHHHHSPEEEB-TTS-B-SS-TTT-SSEEE--TTPPEEEEEEPPPSSTT--GGGGG-S-EEEEEEEEEEEE-TT--EEEEEEEEEE---TT-TT------TT-EEEEEEE-SSEEEEEEEEETTEEEEEEEGGGG-TT--SGGGTSSSSEEESEEPPTT-EEEEEEEEEEEEEEGGG--TTTS-S--TT---EEEEEEEEEEEE--EETTEE---EEEEEEEEES-B-TTSSSB-S--EEEEEEEETTTEEEEEEEEEEETT-SS-HHHHHHHHHH-TTSPPPPP--EEEETTEEEEEEEEETTTTEEEEEEEEE-TT--EEEEEEEEEEEEETTEEEEEEEE-GGGTS-HHHH-HHHHGGG--GGGGGGG-------

Foldseek 3Di:
DDDDDDDDDDDDDPDDPPPPPDPPDDPDPDFDFLVLQAFAKAAADPVRAGDFDALVDHPHMDGDAAPHFHQKWFFFAAQDPPDDDLSRRPQKTKHKHWAPFWFAKLVRDTWIKIKIKIWGADPVGSNDTQADDLCIKIWIWTHDPFWIFGQWMRHNQKIKGKFWPLQLPLSTQAQVRSPQGLIDGRGQDDAFDKDKDKTWIDIDIDGLVQQACVSPPSHDNPDHTAIKMKMKHWYFDWKWFAVDTDGTATKIKIKIFRHDPPVRHERHPGQKIKIAITGSNRHTRLKIWIKGWPPDPDPQLVLFLVALPRRRTYQDDFSADDNDPFKTKAGFDCPVVSSWTWIKIWGAHPVRDIDIIIMTTRHMTRRRPMDGHHGHNSCVNDHPCNSPPSNSCSNYDPSVVVVPPDPPPDD

Solvent-accessible surface area (backbone atoms only — not comparable to full-atom values): 21939 Å² total; per-residue (Å²): 133,88,82,88,90,84,90,78,87,83,80,85,81,82,80,79,81,78,82,72,79,80,74,85,79,73,88,66,90,77,65,44,55,38,63,49,28,43,27,18,36,35,14,37,48,99,86,67,48,73,42,80,51,54,44,89,72,51,94,43,65,44,71,55,55,82,84,54,53,41,25,46,47,26,8,21,39,24,86,42,97,83,43,58,75,47,47,43,54,17,75,34,37,51,48,16,38,51,50,92,62,58,24,15,26,66,86,62,51,76,20,56,26,30,44,33,37,40,41,53,40,47,95,92,36,64,70,59,59,78,68,74,52,57,83,26,34,36,36,33,32,38,41,51,99,68,27,30,14,45,32,31,33,40,51,72,63,31,33,34,40,25,33,12,66,36,21,48,36,78,78,31,43,11,33,56,14,20,38,54,28,57,61,41,57,28,57,47,62,58,83,75,37,73,52,70,51,73,20,36,24,40,75,47,79,40,52,74,93,59,57,36,62,85,75,53,55,56,41,45,72,85,63,79,61,44,47,20,29,36,34,35,34,21,40,75,42,47,48,40,33,55,97,58,55,49,71,71,39,69,27,44,35,39,41,46,24,74,20,39,26,96,72,65,61,23,66,29,88,46,40,49,37,45,39,38,28,20,22,52,43,56,0,47,57,32,24,41,34,36,33,34,30,77,86,34,102,58,70,52,65,63,35,9,33,56,36,52,72,38,47,30,41,29,77,75,84,65,69,51,44,77,79,38,100,32,19,33,38,39,52,58,40,81,38,72,89,81,34,29,43,36,30,41,41,37,36,38,48,88,88,67,52,72,49,75,46,52,29,30,40,41,36,72,46,29,30,72,46,67,43,81,47,77,71,38,52,61,64,84,41,57,48,67,67,78,65,29,65,50,50,58,51,52,23,34,32,70,57,78,63,62,79,72,60,72,73,76,78,83,126

Radius of gyration: 24.74 Å; Cα contacts (8 Å, |Δi|>4): 1001; chains: 1; bounding box: 101×68×67 Å

Mean predicted aligned error: 7.91 Å

Nearest PDB structures (foldseek):
  6lwz-assembly2_B  TM=5.700E-01  e=5.732E+00  Brevibacillus sp. SKDU10
  8i1v-assembly1_B  TM=1.879E-01  e=6.169E-01  Salmonella phage P22